Protein AF-A0AA37FA50-F1 (afdb_monomer_lite)

Sequence (477 aa):
MRTHTLTDLLISYASLAAFLAFGTLERIVIIYPDVTLQFYISLAVAITLLSWPAWKRYSRISSYFAGLSMSMFILLASASVLYPQLMVFPVVGFAINVREYLKDVHGVYERARPFAFMAIYSFMYLIGGVVRLTYSPADIGVSLASIYDDVSPKGVTAFYQWGVVLFTRRYTLTSSLQTFILFTFLSAVLTDNYLSIISYLRGSRLYGIGGTFSSFASALSCQCESIVASFPSLVVLLISVFVFPLIIESAAFVSATNYLITSRYSMGIDVFSGRLRFTGMRRYTLVSGILLVLCMAAISIGVSLGLQRSVYFFFGSDMSLFALSLLFFVNGMKGFRVRMGRGTTYTLAVAAAILMILWFVPPFTYNAYTSPVYFSLMGISAFLSAFLTSLSYLSLDEQARHVYMEFVAMMFSMVALVVFYVTVVGGRVVWGVFPDVQQVEFSLYLWALTIPVMWLATNFVLSRYSRGPGVARQQVA

pLDDT: mean 76.67, std 13.57, range [30.86, 96.31]

Organism: NCBI:txid399579

Secondary structure (DSSP, 8-state):
--HHHHHHHHHHHHHHHHHHHHHHHTTSEEE-GGGHHHHHHHHHHHHHHHTGGGT-TT-HHHHHHHHHHHHHHHHHHHHTTT-HHHHHHHHHHHHHHHHHHHHH---HHHHHHHHHHHHHHHHHHHHTTSEE----S--SSEEEEEHHHHS-TTT--GGGTT-EEEE-SS-EEEE-HHHHHHHHHHHHHHHHHHHHHHHHHHHSS--SHHHHHHHHHHHHHHHHHHHHHTGGGS--GGGHHHHHHHHHHHHHHHHHHHHHIIIIITTT--SSTTT-----HHHHHHHHHHHHHHHHHHHHHHHHTTGGGSHHHHHHHHHHHHHHHHHHHHHHHTTS-----HHHHHHHHHHHHHHHHGGGSHHHHHHHHH-HHHHHHHHHHHHHHHHHHHHHHHHS-HHHHHHHHHHHHHHHHHHHHHHHHHHHTS---SSTTS-HHHHHHHHHHHHHHHHHHHHHHHHHHHHHHTTSTTGGGTT--

Structure (mmCIF, N/CA/C/O backbone):
data_AF-A0AA37FA50-F1
#
_entry.id   AF-A0AA37FA50-F1
#
loop_
_atom_site.group_PDB
_atom_site.id
_atom_site.type_symbol
_atom_site.label_atom_id
_atom_site.label_alt_id
_atom_site.label_comp_id
_atom_site.label_asym_id
_atom_site.label_entity_id
_atom_site.label_seq_id
_atom_site.pdbx_PDB_ins_code
_atom_site.Cartn_x
_atom_site.Cartn_y
_atom_site.Cartn_z
_atom_site.occupancy
_atom_site.B_iso_or_equiv
_atom_site.auth_seq_id
_atom_site.auth_comp_id
_atom_site.auth_asym_id
_atom_site.auth_atom_id
_atom_site.pdbx_PDB_model_num
ATOM 1 N N . MET A 1 1 ? 25.671 -12.699 31.949 1.00 45.16 1 MET A N 1
ATOM 2 C CA . MET A 1 1 ? 25.244 -13.199 30.622 1.00 45.16 1 MET A CA 1
ATOM 3 C C . MET A 1 1 ? 25.250 -14.716 30.681 1.00 45.16 1 MET A C 1
ATOM 5 O O . MET A 1 1 ? 26.259 -15.264 31.102 1.00 45.16 1 MET A O 1
ATOM 9 N N . ARG A 1 2 ? 24.136 -15.399 30.385 1.00 45.28 2 ARG A N 1
ATOM 10 C CA . ARG A 1 2 ? 24.128 -16.873 30.360 1.00 45.28 2 ARG A CA 1
ATOM 11 C C . ARG A 1 2 ? 24.927 -17.315 29.134 1.00 45.28 2 ARG A C 1
ATOM 13 O O . ARG A 1 2 ? 24.602 -16.913 28.029 1.00 45.28 2 ARG A O 1
ATOM 20 N N . THR A 1 3 ? 25.949 -18.132 29.342 1.00 49.88 3 THR A N 1
ATOM 21 C CA . THR A 1 3 ? 26.872 -18.673 28.327 1.00 49.88 3 THR A CA 1
ATOM 22 C C . THR A 1 3 ? 26.185 -19.224 27.068 1.00 49.88 3 THR A C 1
ATOM 24 O O . THR A 1 3 ? 26.737 -19.098 25.981 1.00 49.88 3 THR A O 1
ATOM 27 N N . HIS A 1 4 ? 24.956 -19.735 27.188 1.00 51.03 4 HIS A N 1
ATOM 28 C CA . HIS A 1 4 ? 24.159 -20.258 26.072 1.00 51.03 4 HIS A CA 1
ATOM 29 C C . HIS A 1 4 ? 23.747 -19.223 25.009 1.00 51.03 4 HIS A C 1
ATOM 31 O O . HIS A 1 4 ? 23.609 -19.583 23.848 1.00 51.03 4 HIS A O 1
ATOM 37 N N . THR A 1 5 ? 23.567 -17.947 25.367 1.00 64.38 5 THR A N 1
ATOM 38 C CA . THR A 1 5 ? 23.110 -16.934 24.393 1.00 64.38 5 THR A CA 1
ATOM 39 C C . THR A 1 5 ? 24.242 -16.492 23.462 1.00 64.38 5 THR A C 1
ATOM 41 O O . THR A 1 5 ? 24.023 -16.111 22.317 1.00 64.38 5 THR A O 1
ATOM 44 N N . LEU A 1 6 ? 25.485 -16.558 23.950 1.00 64.94 6 LEU A N 1
ATOM 45 C CA . LEU A 1 6 ? 26.679 -16.214 23.181 1.00 64.94 6 LEU A CA 1
ATOM 46 C C . LEU A 1 6 ? 27.068 -17.344 22.219 1.00 64.94 6 LEU A C 1
ATOM 48 O O . LEU A 1 6 ? 27.457 -17.071 21.088 1.00 64.94 6 LEU A O 1
ATOM 52 N N . THR A 1 7 ? 26.921 -18.606 22.639 1.00 68.19 7 THR A N 1
ATOM 53 C CA . THR A 1 7 ? 27.181 -19.768 21.776 1.00 68.19 7 THR A CA 1
ATOM 54 C C . THR A 1 7 ? 26.223 -19.819 20.594 1.00 68.19 7 THR A C 1
ATOM 56 O O . THR A 1 7 ? 26.666 -20.018 19.469 1.00 68.19 7 THR A O 1
ATOM 59 N N . ASP A 1 8 ? 24.935 -19.569 20.817 1.00 70.31 8 ASP A N 1
ATOM 60 C CA . ASP A 1 8 ? 23.923 -19.638 19.760 1.00 70.31 8 ASP A CA 1
ATOM 61 C C . ASP A 1 8 ? 24.110 -18.499 18.733 1.00 70.31 8 ASP A C 1
ATOM 63 O O . ASP A 1 8 ? 24.028 -18.727 17.523 1.00 70.31 8 ASP A O 1
ATOM 67 N N . LEU A 1 9 ? 24.505 -17.299 19.181 1.00 69.38 9 LEU A N 1
ATOM 68 C CA . LEU A 1 9 ? 24.905 -16.203 18.285 1.00 69.38 9 LEU A CA 1
ATOM 69 C C . LEU A 1 9 ? 26.164 -16.532 17.476 1.00 69.38 9 LEU A C 1
ATOM 71 O O . LEU A 1 9 ? 26.203 -16.284 16.272 1.00 69.38 9 LEU A O 1
ATOM 75 N N . LEU A 1 10 ? 27.184 -17.108 18.117 1.00 73.31 10 LEU A N 1
ATOM 76 C CA . LEU A 1 10 ? 28.406 -17.531 17.432 1.00 73.31 10 LEU A CA 1
ATOM 77 C C . LEU A 1 10 ? 28.116 -18.590 16.369 1.00 73.31 10 LEU A C 1
ATOM 79 O O . LEU A 1 10 ? 28.696 -18.521 15.291 1.00 73.31 10 LEU A O 1
ATOM 83 N N . ILE A 1 11 ? 27.189 -19.518 16.622 1.00 77.62 11 ILE A N 1
ATOM 84 C CA . ILE A 1 11 ? 26.775 -20.510 15.623 1.00 77.62 11 ILE A CA 1
ATOM 85 C C . ILE A 1 11 ? 26.015 -19.836 14.472 1.00 77.62 11 ILE A C 1
ATOM 87 O O . ILE A 1 11 ? 26.256 -20.163 13.313 1.00 77.62 11 ILE A O 1
ATOM 91 N N . SER A 1 12 ? 25.155 -18.851 14.751 1.00 76.38 12 SER A N 1
ATOM 92 C CA . SER A 1 12 ? 24.501 -18.056 13.702 1.00 76.38 12 SER A CA 1
ATOM 93 C C . SER A 1 12 ? 25.526 -17.328 12.819 1.00 76.38 12 SER A C 1
ATOM 95 O O . SER A 1 12 ? 25.420 -17.370 11.593 1.00 76.38 12 SER A O 1
ATOM 97 N N . TYR A 1 13 ? 26.562 -16.717 13.402 1.00 77.44 13 TYR A N 1
ATOM 98 C CA . TYR A 1 13 ? 27.647 -16.098 12.631 1.00 77.44 13 TYR A CA 1
ATOM 99 C C . TYR A 1 13 ? 28.492 -17.106 11.870 1.00 77.44 13 TYR A C 1
ATOM 101 O O . TYR A 1 13 ? 28.803 -16.882 10.702 1.00 77.44 13 TYR A O 1
ATOM 109 N N . ALA A 1 14 ? 28.827 -18.225 12.509 1.00 81.69 14 ALA A N 1
ATOM 110 C CA . ALA A 1 14 ? 29.549 -19.311 11.872 1.00 81.69 14 ALA A CA 1
ATOM 111 C C . ALA A 1 14 ? 28.759 -19.862 10.681 1.00 81.69 14 ALA A C 1
ATOM 113 O O . ALA A 1 14 ? 29.360 -20.165 9.661 1.00 81.69 14 ALA A O 1
ATOM 114 N N . SER A 1 15 ? 27.426 -19.918 10.761 1.00 84.75 15 SER A N 1
ATOM 115 C CA . SER A 1 15 ? 26.579 -20.343 9.645 1.00 84.75 15 SER A CA 1
ATOM 116 C C . SER A 1 15 ? 26.647 -19.375 8.459 1.00 84.75 15 SER A C 1
ATOM 118 O O . SER A 1 15 ? 26.818 -19.814 7.326 1.00 84.75 15 SER A O 1
ATOM 120 N N . LEU A 1 16 ? 26.610 -18.059 8.703 1.00 83.06 16 LEU A N 1
ATOM 121 C CA . LEU A 1 16 ? 26.752 -17.045 7.654 1.00 83.06 16 LEU A CA 1
ATOM 122 C C . LEU A 1 16 ? 28.159 -17.071 7.035 1.00 83.06 16 LEU A C 1
ATOM 124 O O . LEU A 1 16 ? 28.305 -17.035 5.815 1.00 83.06 16 LEU A O 1
ATOM 128 N N . ALA A 1 17 ? 29.193 -17.172 7.873 1.00 82.94 17 ALA A N 1
ATOM 129 C CA . ALA A 1 17 ? 30.578 -17.265 7.428 1.00 82.94 17 ALA A CA 1
ATOM 130 C C . ALA A 1 17 ? 30.831 -18.551 6.629 1.00 82.94 17 ALA A C 1
ATOM 132 O O . ALA A 1 17 ? 31.460 -18.496 5.577 1.00 82.94 17 ALA A O 1
ATOM 133 N N . ALA A 1 18 ? 30.298 -19.689 7.080 1.00 84.69 18 ALA A N 1
ATOM 134 C CA . ALA A 1 18 ? 30.392 -20.965 6.380 1.00 84.69 18 ALA A CA 1
ATOM 135 C C . ALA A 1 18 ? 29.634 -20.940 5.051 1.00 84.69 18 ALA A C 1
ATOM 137 O O . ALA A 1 18 ? 30.161 -21.426 4.057 1.00 84.69 18 ALA A O 1
ATOM 138 N N . PHE A 1 19 ? 28.453 -20.314 4.997 1.00 86.12 19 PHE A N 1
ATOM 139 C CA . PHE A 1 19 ? 27.723 -20.108 3.746 1.00 86.12 19 PHE A CA 1
ATOM 140 C C . PHE A 1 19 ? 28.566 -19.341 2.719 1.00 86.12 19 PHE A C 1
ATOM 142 O O . PHE A 1 19 ? 28.678 -19.768 1.572 1.00 86.12 19 PHE A O 1
ATOM 149 N N . LEU A 1 20 ? 29.191 -18.231 3.129 1.00 83.69 20 LEU A N 1
ATOM 150 C CA . LEU A 1 20 ? 30.020 -17.415 2.239 1.00 83.69 20 LEU A CA 1
ATOM 151 C C . LEU A 1 20 ? 31.327 -18.113 1.858 1.00 83.69 20 LEU A C 1
ATOM 153 O O . LEU A 1 20 ? 31.681 -18.130 0.683 1.00 83.69 20 LEU A O 1
ATOM 157 N N . ALA A 1 21 ? 32.031 -18.715 2.816 1.00 84.19 21 ALA A N 1
ATOM 158 C CA . ALA A 1 21 ? 33.282 -19.423 2.563 1.00 84.19 21 ALA A CA 1
ATOM 159 C C . ALA A 1 21 ? 33.063 -20.644 1.660 1.00 84.19 21 ALA A C 1
ATOM 161 O O . ALA A 1 21 ? 33.723 -20.778 0.636 1.00 84.19 21 ALA A O 1
ATOM 162 N N . PHE A 1 22 ? 32.095 -21.503 1.984 1.00 86.56 22 PHE A N 1
ATOM 163 C CA . PHE A 1 22 ? 31.784 -22.679 1.172 1.00 86.56 22 PHE A CA 1
ATOM 164 C C . PHE A 1 22 ? 31.219 -22.275 -0.194 1.00 86.56 22 PHE A C 1
ATOM 166 O O . PHE A 1 22 ? 31.613 -22.824 -1.217 1.00 86.56 22 PHE A O 1
ATOM 173 N N . GLY A 1 23 ? 30.350 -21.261 -0.235 1.00 83.88 23 GLY A N 1
ATOM 174 C CA . GLY A 1 23 ? 29.756 -20.770 -1.477 1.00 83.88 23 GLY A CA 1
ATOM 175 C C . GLY A 1 23 ? 30.782 -20.189 -2.441 1.00 83.88 23 GLY A C 1
ATOM 176 O O . GLY A 1 23 ? 30.705 -20.454 -3.639 1.00 83.88 23 GLY A O 1
ATOM 177 N N . THR A 1 24 ? 31.757 -19.436 -1.931 1.00 84.38 24 THR A N 1
ATOM 178 C CA . THR A 1 24 ? 32.838 -18.869 -2.751 1.00 84.38 24 THR A CA 1
ATOM 179 C C . THR A 1 24 ? 33.852 -19.929 -3.187 1.00 84.38 24 THR A C 1
ATOM 181 O O . THR A 1 24 ? 34.260 -19.918 -4.348 1.00 84.38 24 THR A O 1
ATOM 184 N N . LEU A 1 25 ? 34.209 -20.884 -2.316 1.00 85.75 25 LEU A N 1
ATOM 185 C CA . LEU A 1 25 ? 35.113 -21.996 -2.652 1.00 85.75 25 LEU A CA 1
ATOM 186 C C . LEU A 1 25 ? 34.545 -22.889 -3.762 1.00 85.75 25 LEU A C 1
ATOM 188 O O . LEU A 1 25 ? 35.246 -23.193 -4.725 1.00 85.75 25 LEU A O 1
ATOM 192 N N . GLU A 1 26 ? 33.260 -23.233 -3.675 1.00 84.19 26 GLU A N 1
ATOM 193 C CA . GLU A 1 26 ? 32.548 -24.033 -4.682 1.00 84.19 26 GLU A CA 1
ATOM 194 C C . GLU A 1 26 ? 32.180 -23.230 -5.946 1.00 84.19 26 GLU A C 1
ATOM 196 O O . GLU A 1 26 ? 31.533 -23.752 -6.853 1.00 84.19 26 GLU A O 1
ATOM 201 N N . ARG A 1 27 ? 32.561 -21.943 -6.022 1.00 81.00 27 ARG A N 1
ATOM 202 C CA . ARG A 1 27 ? 32.204 -21.006 -7.108 1.00 81.00 27 ARG A CA 1
ATOM 203 C C . ARG A 1 27 ? 30.696 -20.894 -7.361 1.00 81.00 27 ARG A C 1
ATOM 205 O O . ARG A 1 27 ? 30.265 -20.541 -8.456 1.00 81.00 27 ARG A O 1
ATOM 212 N N . ILE A 1 28 ? 29.892 -21.175 -6.338 1.00 82.19 28 ILE A N 1
ATOM 213 C CA . ILE A 1 28 ? 28.439 -21.013 -6.378 1.00 82.19 28 ILE A CA 1
ATOM 214 C C . ILE A 1 28 ? 28.069 -19.571 -6.031 1.00 82.19 28 ILE A C 1
ATOM 216 O O . ILE A 1 28 ? 27.126 -19.043 -6.604 1.00 82.19 28 ILE A O 1
ATOM 220 N N . VAL A 1 29 ? 28.801 -18.925 -5.119 1.00 82.69 29 VAL A N 1
ATOM 221 C CA . VAL A 1 29 ? 28.645 -17.504 -4.786 1.00 82.69 29 VAL A CA 1
ATOM 222 C C . VAL A 1 29 ? 29.771 -16.724 -5.452 1.00 82.69 29 VAL A C 1
ATOM 224 O O . VAL A 1 29 ? 30.935 -16.882 -5.088 1.00 82.69 29 VAL A O 1
ATOM 227 N N . ILE A 1 30 ? 29.426 -15.884 -6.425 1.00 82.75 30 ILE A N 1
ATOM 228 C CA . ILE A 1 30 ? 30.383 -15.060 -7.171 1.00 82.75 30 ILE A CA 1
ATOM 229 C C . ILE A 1 30 ? 30.181 -13.601 -6.777 1.00 82.75 30 ILE A C 1
ATOM 231 O O . ILE A 1 30 ? 29.091 -13.054 -6.932 1.00 82.75 30 ILE A O 1
ATOM 235 N N . ILE A 1 31 ? 31.238 -12.969 -6.273 1.00 82.31 31 ILE A N 1
ATOM 236 C CA . ILE A 1 31 ? 31.250 -11.547 -5.918 1.00 82.31 31 ILE A CA 1
ATOM 237 C C . ILE A 1 31 ? 32.129 -10.837 -6.940 1.00 82.31 31 ILE A C 1
ATOM 239 O O . ILE A 1 31 ? 33.321 -11.139 -7.031 1.00 82.31 31 ILE A O 1
ATOM 243 N N . TYR A 1 32 ? 31.547 -9.927 -7.721 1.00 82.56 32 TYR A N 1
ATOM 244 C CA . TYR A 1 32 ? 32.320 -9.167 -8.697 1.00 82.56 32 TYR A CA 1
ATOM 245 C C . TYR A 1 32 ? 33.207 -8.103 -8.007 1.00 82.56 32 TYR A C 1
ATOM 247 O O . TYR A 1 32 ? 32.838 -7.564 -6.955 1.00 82.56 32 TYR A O 1
ATOM 255 N N . PRO A 1 33 ? 34.406 -7.804 -8.555 1.00 78.88 33 PRO A N 1
ATOM 256 C CA . PRO A 1 33 ? 35.397 -6.941 -7.901 1.00 78.88 33 PRO A CA 1
ATOM 257 C C . PRO A 1 33 ? 34.877 -5.540 -7.553 1.00 78.88 33 PRO A C 1
ATOM 259 O O . PRO A 1 33 ? 35.181 -5.007 -6.487 1.00 78.88 33 PRO A O 1
ATOM 262 N N . ASP A 1 34 ? 34.057 -4.976 -8.428 1.00 79.50 34 ASP A N 1
ATOM 263 C CA . ASP A 1 34 ? 33.468 -3.638 -8.377 1.00 79.50 34 ASP A CA 1
ATOM 264 C C . ASP A 1 34 ? 32.479 -3.433 -7.214 1.00 79.50 34 ASP A C 1
ATOM 266 O O . ASP A 1 34 ? 32.378 -2.327 -6.682 1.00 79.50 34 ASP A O 1
ATOM 270 N N . VAL A 1 35 ? 31.820 -4.498 -6.748 1.00 78.44 35 VAL A N 1
ATOM 271 C CA . VAL A 1 35 ? 30.897 -4.457 -5.597 1.00 78.44 35 VAL A CA 1
ATOM 272 C C . VAL A 1 35 ? 31.460 -5.053 -4.315 1.00 78.44 35 VAL A C 1
ATOM 274 O O . VAL A 1 35 ? 30.811 -4.987 -3.271 1.00 78.44 35 VAL A O 1
ATOM 277 N N . THR A 1 36 ? 32.683 -5.582 -4.341 1.00 75.75 36 THR A N 1
ATOM 278 C CA . THR A 1 36 ? 33.307 -6.271 -3.198 1.00 75.75 36 THR A CA 1
ATOM 279 C C . THR A 1 36 ? 33.280 -5.426 -1.918 1.00 75.75 36 THR A C 1
ATOM 281 O O . THR A 1 36 ? 32.877 -5.902 -0.857 1.00 75.75 36 THR A O 1
ATOM 284 N N . LEU A 1 37 ? 33.644 -4.141 -2.011 1.00 71.94 37 LEU A N 1
ATOM 285 C CA . LEU A 1 37 ? 33.639 -3.222 -0.868 1.00 71.94 37 LEU A CA 1
ATOM 286 C C . LEU A 1 37 ? 32.218 -2.960 -0.341 1.00 71.94 37 LEU A C 1
ATOM 288 O O . LEU A 1 37 ? 31.985 -3.011 0.865 1.00 71.94 37 LEU A O 1
ATOM 292 N N . GLN A 1 38 ? 31.262 -2.706 -1.236 1.00 72.81 38 GLN A N 1
ATOM 293 C CA . GLN A 1 38 ? 29.862 -2.435 -0.887 1.00 72.81 38 GLN A CA 1
ATOM 294 C C . GLN A 1 38 ? 29.199 -3.664 -0.260 1.00 72.81 38 GLN A C 1
ATOM 296 O O . GLN A 1 38 ? 28.454 -3.540 0.714 1.00 72.81 38 GLN A O 1
ATOM 301 N N . PHE A 1 39 ? 29.525 -4.852 -0.768 1.00 72.31 39 PHE A N 1
ATOM 302 C CA . PHE A 1 39 ? 29.094 -6.127 -0.219 1.00 72.31 39 PHE A CA 1
ATOM 303 C C . PHE A 1 39 ? 29.633 -6.336 1.198 1.00 72.31 39 PHE A C 1
ATOM 305 O O . PHE A 1 39 ? 28.844 -6.590 2.105 1.00 72.31 39 PHE A O 1
ATOM 312 N N . TYR A 1 40 ? 30.938 -6.160 1.432 1.00 70.62 40 TYR A N 1
ATOM 313 C CA . TYR A 1 40 ? 31.511 -6.332 2.771 1.00 70.62 40 TYR A CA 1
ATOM 314 C C . TYR A 1 40 ? 31.033 -5.280 3.774 1.00 70.62 40 TYR A C 1
ATOM 316 O O . TYR A 1 40 ? 30.810 -5.621 4.933 1.00 70.62 40 TYR A O 1
ATOM 324 N N . ILE A 1 41 ? 30.807 -4.032 3.352 1.00 67.62 41 ILE A N 1
ATOM 325 C CA . ILE A 1 41 ? 30.182 -3.007 4.203 1.00 67.62 41 ILE A CA 1
ATOM 326 C C . ILE A 1 41 ? 28.747 -3.413 4.553 1.00 67.62 41 ILE A C 1
ATOM 328 O O . ILE A 1 41 ? 28.371 -3.385 5.723 1.00 67.62 41 ILE A O 1
ATOM 332 N N . SER A 1 42 ? 27.955 -3.846 3.569 1.00 67.38 42 SER A N 1
ATOM 333 C CA . SER A 1 42 ? 26.575 -4.301 3.790 1.00 67.38 42 SER A CA 1
ATOM 334 C C . SER A 1 42 ? 26.522 -5.533 4.695 1.00 67.38 42 SER A C 1
ATOM 336 O O . SER A 1 42 ? 25.665 -5.622 5.571 1.00 67.38 42 SER A O 1
ATOM 338 N N . LEU A 1 43 ? 27.479 -6.450 4.537 1.00 69.31 43 LEU A N 1
ATOM 339 C CA . LEU A 1 43 ? 27.649 -7.632 5.371 1.00 69.31 43 LEU A CA 1
ATOM 340 C C . LEU A 1 43 ? 28.068 -7.257 6.796 1.00 69.31 43 LEU A C 1
ATOM 342 O O . LEU A 1 43 ? 27.502 -7.786 7.744 1.00 69.31 43 LEU A O 1
ATOM 346 N N . ALA A 1 44 ? 29.005 -6.323 6.972 1.00 63.59 44 ALA A N 1
ATOM 347 C CA . ALA A 1 44 ? 29.420 -5.830 8.284 1.00 63.59 44 ALA A CA 1
ATOM 348 C C . ALA A 1 44 ? 28.263 -5.127 9.008 1.00 63.59 44 ALA A C 1
ATOM 350 O O . ALA A 1 44 ? 28.054 -5.353 10.201 1.00 63.59 44 ALA A O 1
ATOM 351 N N . VAL A 1 45 ? 27.459 -4.341 8.286 1.00 65.69 45 VAL A N 1
ATOM 352 C CA . VAL A 1 45 ? 26.224 -3.748 8.812 1.00 65.69 45 VAL A CA 1
ATOM 353 C C . VAL A 1 45 ? 25.243 -4.852 9.197 1.00 65.69 45 VAL A C 1
ATOM 355 O O . VAL A 1 45 ? 24.814 -4.886 10.344 1.00 65.69 45 VAL A O 1
ATOM 358 N N . ALA A 1 46 ? 24.954 -5.811 8.314 1.00 64.06 46 ALA A N 1
ATOM 359 C CA . ALA A 1 46 ? 24.074 -6.941 8.613 1.00 64.06 46 ALA A CA 1
ATOM 360 C C . ALA A 1 46 ? 24.544 -7.734 9.847 1.00 64.06 46 ALA A C 1
ATOM 362 O O . ALA A 1 46 ? 23.739 -8.018 10.725 1.00 64.06 46 ALA A O 1
ATOM 363 N N . ILE A 1 47 ? 25.846 -8.008 9.973 1.00 64.81 47 ILE A N 1
ATOM 364 C CA . ILE A 1 47 ? 26.486 -8.665 11.126 1.00 64.81 47 ILE A CA 1
ATOM 365 C C . ILE A 1 47 ? 26.332 -7.839 12.409 1.00 64.81 47 ILE A C 1
ATOM 367 O O . ILE A 1 47 ? 26.018 -8.396 13.462 1.00 64.81 47 ILE A O 1
ATOM 371 N N . THR A 1 48 ? 26.495 -6.519 12.326 1.00 61.38 48 THR A N 1
ATOM 372 C CA . THR A 1 48 ? 26.315 -5.605 13.465 1.00 61.38 48 THR A CA 1
ATOM 373 C C . THR A 1 48 ? 24.851 -5.563 13.919 1.00 61.38 48 THR A C 1
ATOM 375 O O . THR A 1 48 ? 24.554 -5.549 15.117 1.00 61.38 48 THR A O 1
ATOM 378 N N . LEU A 1 49 ? 23.912 -5.623 12.974 1.00 58.56 49 LEU A N 1
ATOM 379 C CA . LEU A 1 49 ? 22.481 -5.709 13.266 1.00 58.56 49 LEU A CA 1
ATOM 380 C C . LEU A 1 49 ? 22.094 -7.095 13.821 1.00 58.56 49 LEU A C 1
ATOM 382 O O . LEU A 1 49 ? 21.284 -7.175 14.745 1.00 58.56 49 LEU A O 1
ATOM 386 N N . LEU A 1 50 ? 22.736 -8.166 13.339 1.00 56.56 50 LEU A N 1
ATOM 387 C CA . LEU A 1 50 ? 22.643 -9.535 13.863 1.00 56.56 50 LEU A CA 1
ATOM 388 C C . LEU A 1 50 ? 23.142 -9.647 15.318 1.00 56.56 50 LEU A C 1
ATOM 390 O O . LEU A 1 50 ? 22.642 -10.493 16.055 1.00 56.56 50 LEU A O 1
ATOM 394 N N . SER A 1 51 ? 24.072 -8.785 15.763 1.00 57.00 51 SER A N 1
ATOM 395 C CA . SER A 1 51 ? 24.602 -8.798 17.147 1.00 57.00 51 SER A CA 1
ATOM 396 C C . SER A 1 51 ? 23.704 -8.095 18.153 1.00 57.00 51 SER A C 1
ATOM 398 O O . SER A 1 51 ? 23.871 -8.265 19.361 1.00 57.00 51 SER A O 1
ATOM 400 N N . TRP A 1 52 ? 22.749 -7.289 17.692 1.00 56.84 52 TRP A N 1
ATOM 401 C CA . TRP A 1 52 ? 21.967 -6.437 18.582 1.00 56.84 52 TRP A CA 1
ATOM 402 C C . TRP A 1 52 ? 21.093 -7.184 19.610 1.00 56.84 52 TRP A C 1
ATOM 404 O O . TRP A 1 52 ? 20.989 -6.705 20.746 1.00 56.84 52 TRP A O 1
ATOM 414 N N . PRO A 1 53 ? 20.506 -8.365 19.307 1.00 52.69 53 PRO A N 1
ATOM 415 C CA . PRO A 1 53 ? 19.807 -9.178 20.305 1.00 52.69 53 PRO A CA 1
ATOM 416 C C . PRO A 1 53 ? 20.679 -9.545 21.518 1.00 52.69 53 PRO A C 1
ATOM 418 O O . PRO A 1 53 ? 20.146 -9.712 22.613 1.00 52.69 53 PRO A O 1
ATOM 421 N N . ALA A 1 54 ? 22.010 -9.590 21.364 1.00 54.47 54 ALA A N 1
ATOM 422 C CA . ALA A 1 54 ? 22.944 -9.893 22.448 1.00 54.47 54 ALA A CA 1
ATOM 423 C C . ALA A 1 54 ? 23.150 -8.726 23.436 1.00 54.47 54 ALA A C 1
ATOM 425 O O . ALA A 1 54 ? 23.582 -8.955 24.568 1.00 54.47 54 ALA A O 1
ATOM 426 N N . TRP A 1 55 ? 22.856 -7.478 23.037 1.00 53.53 55 TRP A N 1
ATOM 427 C CA . TRP A 1 55 ? 23.267 -6.291 23.799 1.00 53.53 55 TRP A CA 1
ATOM 428 C C . TRP A 1 55 ? 22.199 -5.656 24.690 1.00 53.53 55 TRP A C 1
ATOM 430 O O . TRP A 1 55 ? 22.564 -4.987 25.657 1.00 53.53 55 TRP A O 1
ATOM 440 N N . LYS A 1 56 ? 20.898 -5.893 24.469 1.00 52.34 56 LYS A N 1
ATOM 441 C CA . LYS A 1 56 ? 19.856 -5.454 25.418 1.00 52.34 56 LYS A CA 1
ATOM 442 C C . LYS A 1 56 ? 18.700 -6.443 25.539 1.00 52.34 56 LYS A C 1
ATOM 444 O O . LYS A 1 56 ? 17.960 -6.688 24.589 1.00 52.34 56 LYS A O 1
ATOM 449 N N . ARG A 1 57 ? 18.496 -6.914 26.774 1.00 57.16 57 ARG A N 1
ATOM 450 C CA . ARG A 1 57 ? 17.305 -7.644 27.224 1.00 57.16 57 ARG A CA 1
ATOM 451 C C . ARG A 1 57 ? 16.063 -6.759 27.025 1.00 57.16 57 ARG A C 1
ATOM 453 O O . ARG A 1 57 ? 16.020 -5.652 27.550 1.00 57.16 57 ARG A O 1
ATOM 460 N N . TYR A 1 58 ? 15.084 -7.266 26.276 1.00 59.34 58 TYR A N 1
ATOM 461 C CA . TYR A 1 58 ? 13.723 -6.727 26.110 1.00 59.34 58 TYR A CA 1
ATOM 462 C C . TYR A 1 58 ? 13.610 -5.256 25.682 1.00 59.34 58 TYR A C 1
ATOM 464 O O . TYR A 1 58 ? 13.100 -4.411 26.413 1.00 59.34 58 TYR A O 1
ATOM 472 N N . SER A 1 59 ? 13.999 -4.952 24.443 1.00 64.00 59 SER A N 1
ATOM 473 C CA . SER A 1 59 ? 13.547 -3.719 23.787 1.00 64.00 59 SER A CA 1
ATOM 474 C C . SER A 1 59 ? 12.713 -4.066 22.557 1.00 64.00 59 SER A C 1
ATOM 476 O O . SER A 1 59 ? 12.995 -5.046 21.876 1.00 64.00 59 SER A O 1
ATOM 478 N N . ARG A 1 60 ? 11.691 -3.264 22.229 1.00 73.62 60 ARG A N 1
ATOM 479 C CA . ARG A 1 60 ? 10.914 -3.444 20.981 1.00 73.62 60 ARG A CA 1
ATOM 480 C C . ARG A 1 60 ? 11.830 -3.540 19.753 1.00 73.62 60 ARG A C 1
ATOM 482 O O . ARG A 1 60 ? 11.587 -4.340 18.859 1.00 73.62 60 ARG A O 1
ATOM 489 N N . ILE A 1 61 ? 12.935 -2.798 19.796 1.00 76.88 61 ILE A N 1
ATOM 490 C CA . ILE A 1 61 ? 13.994 -2.753 18.789 1.00 76.88 61 ILE A CA 1
ATOM 491 C C . ILE A 1 61 ? 14.662 -4.122 18.567 1.00 76.88 61 ILE A C 1
ATOM 493 O O . ILE A 1 61 ? 14.907 -4.492 17.422 1.00 76.88 61 ILE A O 1
ATOM 497 N N . SER A 1 62 ? 14.907 -4.918 19.617 1.00 76.06 62 SER A N 1
ATOM 498 C CA . SER A 1 62 ? 15.549 -6.234 19.448 1.00 76.06 62 SER A CA 1
ATOM 499 C C . SER A 1 62 ? 14.680 -7.219 18.663 1.00 76.06 62 SER A C 1
ATOM 501 O O . SER A 1 62 ? 15.211 -8.080 17.968 1.00 76.06 62 SER A O 1
ATOM 503 N N . SER A 1 63 ? 13.352 -7.063 18.706 1.00 80.19 63 SER A N 1
ATOM 504 C CA . SER A 1 63 ? 12.428 -7.882 17.910 1.00 80.19 63 SER A CA 1
ATOM 505 C C . SER A 1 63 ? 12.515 -7.570 16.414 1.00 80.19 63 SER A C 1
ATOM 507 O O . SER A 1 63 ? 12.389 -8.478 15.599 1.00 80.19 63 SER A O 1
ATOM 509 N N . TYR A 1 64 ? 12.778 -6.312 16.044 1.00 84.31 64 TYR A N 1
ATOM 510 C CA . TYR A 1 64 ? 12.980 -5.927 14.643 1.00 84.31 64 TYR A CA 1
ATOM 511 C C . TYR A 1 64 ? 14.303 -6.438 14.097 1.00 84.31 64 TYR A C 1
ATOM 513 O O . TYR A 1 64 ? 14.338 -6.967 12.992 1.00 84.31 64 TYR A O 1
ATOM 521 N N . PHE A 1 65 ? 15.372 -6.377 14.892 1.00 80.81 65 PHE A N 1
ATOM 522 C CA . PHE A 1 65 ? 16.648 -6.972 14.499 1.00 80.81 65 PHE A CA 1
ATOM 523 C C . PHE A 1 65 ? 16.579 -8.494 14.372 1.00 80.81 65 PHE A C 1
ATOM 525 O O . PHE A 1 65 ? 17.129 -9.044 13.422 1.00 80.81 65 PHE A O 1
ATOM 532 N N . ALA A 1 66 ? 15.841 -9.169 15.258 1.00 79.94 66 ALA A N 1
ATOM 533 C CA . ALA A 1 66 ? 15.561 -10.594 15.116 1.00 79.94 66 ALA A CA 1
ATOM 534 C C . ALA A 1 66 ? 14.789 -10.892 13.815 1.00 79.94 66 ALA A C 1
ATOM 536 O O . ALA A 1 66 ? 15.186 -11.772 13.058 1.00 79.94 66 ALA A O 1
ATOM 537 N N . GLY A 1 67 ? 13.742 -10.120 13.502 1.00 85.69 67 GLY A N 1
ATOM 538 C CA . GLY A 1 67 ? 13.004 -10.260 12.241 1.00 85.69 67 GLY A CA 1
ATOM 539 C C . GLY A 1 67 ? 13.859 -9.978 10.997 1.00 85.69 67 GLY A C 1
ATOM 540 O O . GLY A 1 67 ? 13.747 -10.680 9.994 1.00 85.69 67 GLY A O 1
ATOM 541 N N . LEU A 1 68 ? 14.762 -8.998 11.057 1.00 84.31 68 LEU A N 1
ATOM 542 C CA . LEU A 1 68 ? 15.682 -8.674 9.965 1.00 84.31 68 LEU A CA 1
ATOM 543 C C . LEU A 1 68 ? 16.705 -9.795 9.735 1.00 84.31 68 LEU A C 1
ATOM 545 O O . LEU A 1 68 ? 16.901 -10.223 8.599 1.00 84.31 68 LEU A O 1
ATOM 549 N N . SER A 1 69 ? 17.294 -10.314 10.815 1.00 81.69 69 SER A N 1
ATOM 550 C CA . SER A 1 69 ? 18.163 -11.499 10.809 1.00 81.69 69 SER A CA 1
ATOM 551 C C . SER A 1 69 ? 17.484 -12.686 10.128 1.00 81.69 69 SER A C 1
ATOM 553 O O . SER A 1 69 ? 17.988 -13.250 9.156 1.00 81.69 69 SER A O 1
ATOM 555 N N . MET A 1 70 ? 16.284 -13.022 10.602 1.00 86.06 70 MET A N 1
ATOM 556 C CA . MET A 1 70 ? 15.481 -14.111 10.064 1.00 86.06 70 MET A CA 1
ATOM 557 C C . MET A 1 70 ? 15.149 -13.897 8.579 1.00 86.06 70 MET A C 1
ATOM 559 O O . MET A 1 70 ? 15.238 -14.842 7.799 1.00 86.06 70 MET A O 1
ATOM 563 N N . SER A 1 71 ? 14.831 -12.663 8.165 1.00 87.19 71 SER A N 1
ATOM 564 C CA . SER A 1 71 ? 14.577 -12.315 6.756 1.00 87.19 71 SER A CA 1
ATOM 565 C C . SER A 1 71 ? 15.809 -12.543 5.877 1.00 87.19 71 SER A C 1
ATOM 567 O O . SER A 1 71 ? 15.688 -13.103 4.789 1.00 87.19 71 SER A O 1
ATOM 569 N N . MET A 1 72 ? 17.001 -12.167 6.354 1.00 83.94 72 MET A N 1
ATOM 570 C CA . MET A 1 72 ? 18.257 -12.413 5.638 1.00 83.94 72 MET A CA 1
ATOM 571 C C . MET A 1 72 ? 18.532 -13.906 5.465 1.00 83.94 72 MET A C 1
ATOM 573 O O . MET A 1 72 ? 18.866 -14.340 4.365 1.00 83.94 72 MET A O 1
ATOM 577 N N . PHE A 1 73 ? 18.342 -14.715 6.510 1.00 86.38 73 PHE A N 1
ATOM 578 C CA . PHE A 1 73 ? 18.518 -16.162 6.387 1.00 86.38 73 PHE A CA 1
ATOM 579 C C . PHE A 1 73 ? 17.506 -16.802 5.432 1.00 86.38 73 PHE A C 1
ATOM 581 O O . PHE A 1 73 ? 17.889 -17.671 4.653 1.00 86.38 73 PHE A O 1
ATOM 588 N N . ILE A 1 74 ? 16.248 -16.346 5.419 1.00 88.75 74 ILE A N 1
ATOM 589 C CA . ILE A 1 74 ? 15.265 -16.794 4.419 1.00 88.75 74 ILE A CA 1
ATOM 590 C C . ILE A 1 74 ? 15.719 -16.428 3.007 1.00 88.75 74 ILE A C 1
ATOM 592 O O . ILE A 1 74 ? 15.660 -17.270 2.114 1.00 88.75 74 ILE A O 1
ATOM 596 N N . LEU A 1 75 ? 16.209 -15.205 2.802 1.00 85.12 75 LEU A N 1
ATOM 597 C CA . LEU A 1 75 ? 16.710 -14.754 1.508 1.00 85.12 75 LEU A CA 1
ATOM 598 C C . LEU A 1 75 ? 17.881 -15.626 1.035 1.00 85.12 75 LEU A C 1
ATOM 600 O O . LEU A 1 75 ? 17.848 -16.123 -0.090 1.00 85.12 75 LEU A O 1
ATOM 604 N N . LEU A 1 76 ? 18.864 -15.898 1.897 1.00 85.12 76 LEU A N 1
ATOM 605 C CA . LEU A 1 76 ? 19.998 -16.774 1.577 1.00 85.12 76 LEU A CA 1
ATOM 606 C C . LEU A 1 76 ? 19.564 -18.225 1.320 1.00 85.12 76 LEU A C 1
ATOM 608 O O . LEU A 1 76 ? 20.052 -18.856 0.381 1.00 85.12 76 LEU A O 1
ATOM 612 N N . ALA A 1 77 ? 18.621 -18.754 2.105 1.00 88.00 77 ALA A N 1
ATOM 613 C CA . ALA A 1 77 ? 18.050 -20.082 1.884 1.00 88.00 77 ALA A CA 1
ATOM 614 C C . ALA A 1 77 ? 17.306 -20.157 0.540 1.00 88.00 77 ALA A C 1
ATOM 616 O O . ALA A 1 77 ? 17.447 -21.130 -0.195 1.00 88.00 77 ALA A O 1
ATOM 617 N N . SER A 1 78 ? 16.563 -19.107 0.178 1.00 86.88 78 SER A N 1
ATOM 618 C CA . SER A 1 78 ? 15.851 -19.036 -1.101 1.00 86.88 78 SER A CA 1
ATOM 619 C C . SER A 1 78 ? 16.801 -18.917 -2.298 1.00 86.88 78 SER A C 1
ATOM 621 O O . SER A 1 78 ? 16.582 -19.582 -3.311 1.00 86.88 78 SER A O 1
ATOM 623 N N . ALA A 1 79 ? 17.903 -18.169 -2.158 1.00 82.81 79 ALA A N 1
ATOM 624 C CA . ALA A 1 79 ? 18.949 -18.054 -3.174 1.00 82.81 79 ALA A CA 1
ATOM 625 C C . ALA A 1 79 ? 19.682 -19.387 -3.401 1.00 82.81 79 ALA A C 1
ATOM 627 O O . ALA A 1 79 ? 20.079 -19.706 -4.520 1.00 82.81 79 ALA A O 1
ATOM 628 N N . SER A 1 80 ? 19.836 -20.185 -2.341 1.00 84.75 80 SER A N 1
ATOM 629 C CA . SER A 1 80 ? 20.563 -21.460 -2.347 1.00 84.75 80 SER A CA 1
ATOM 630 C C . SER A 1 80 ? 19.675 -22.695 -2.505 1.00 84.75 80 SER A C 1
ATOM 632 O O . SER A 1 80 ? 20.175 -23.811 -2.413 1.00 84.75 80 SER A O 1
ATOM 634 N N . VAL A 1 81 ? 18.381 -22.540 -2.809 1.00 85.69 81 VAL A N 1
ATOM 635 C CA . VAL A 1 81 ? 17.423 -23.663 -2.869 1.00 85.69 81 VAL A CA 1
ATOM 636 C C . VAL A 1 81 ? 17.804 -24.754 -3.885 1.00 85.69 81 VAL A C 1
ATOM 638 O O . VAL A 1 81 ? 17.423 -25.910 -3.731 1.00 85.69 81 VAL A O 1
ATOM 641 N N . LEU A 1 82 ? 18.566 -24.400 -4.926 1.00 83.56 82 LEU A N 1
ATOM 642 C CA . LEU A 1 82 ? 19.078 -25.333 -5.941 1.00 83.56 82 LEU A CA 1
ATOM 643 C C . LEU A 1 82 ? 20.403 -26.003 -5.544 1.00 83.56 82 LEU A C 1
ATOM 645 O O . LEU A 1 82 ? 20.873 -26.893 -6.247 1.00 83.56 82 LEU A O 1
ATOM 649 N N . TYR A 1 83 ? 20.989 -25.592 -4.421 1.00 85.94 83 TYR A N 1
ATOM 650 C CA . TYR A 1 83 ? 22.262 -26.067 -3.892 1.00 85.94 83 TYR A CA 1
ATOM 651 C C . TYR A 1 83 ? 22.051 -26.568 -2.455 1.00 85.94 83 TYR A C 1
ATOM 653 O O . TYR A 1 83 ? 22.392 -25.862 -1.503 1.00 85.94 83 TYR A O 1
ATOM 661 N N . PRO A 1 84 ? 21.506 -27.787 -2.260 1.00 84.06 84 PRO A N 1
ATOM 662 C CA . PRO A 1 84 ? 21.168 -28.305 -0.931 1.00 84.06 84 PRO A CA 1
ATOM 663 C C . PRO A 1 84 ? 22.340 -28.258 0.058 1.00 84.06 84 PRO A C 1
ATOM 665 O O . PRO A 1 84 ? 22.149 -27.936 1.226 1.00 84.06 84 PRO A O 1
ATOM 668 N N . GLN A 1 85 ? 23.561 -28.491 -0.435 1.00 85.00 85 GLN A N 1
ATOM 669 C CA . GLN A 1 85 ? 24.809 -28.390 0.329 1.00 85.00 85 GLN A CA 1
ATOM 670 C C . GLN A 1 85 ? 25.061 -27.001 0.936 1.00 85.00 85 GLN A C 1
ATOM 672 O O . GLN A 1 85 ? 25.607 -26.900 2.029 1.00 85.00 85 GLN A O 1
ATOM 677 N N . LEU A 1 86 ? 24.622 -25.930 0.267 1.00 85.00 86 LEU A N 1
ATOM 678 C CA . LEU A 1 86 ? 24.700 -24.563 0.783 1.00 85.00 86 LEU A CA 1
ATOM 679 C C . LEU A 1 86 ? 23.489 -24.183 1.625 1.00 85.00 86 LEU A C 1
ATOM 681 O O . LEU A 1 86 ? 23.630 -23.397 2.555 1.00 85.00 86 LEU A O 1
ATOM 685 N N . MET A 1 87 ? 22.317 -24.738 1.319 1.00 88.25 87 MET A N 1
ATOM 686 C CA . MET A 1 87 ? 21.056 -24.407 1.983 1.00 88.25 87 MET A CA 1
ATOM 687 C C . MET A 1 87 ? 21.047 -24.773 3.477 1.00 88.25 87 MET A C 1
ATOM 689 O O . MET A 1 87 ? 20.360 -24.119 4.263 1.00 88.25 87 MET A O 1
ATOM 693 N N . VAL A 1 88 ? 21.830 -25.773 3.897 1.00 89.38 88 VAL A N 1
ATOM 694 C CA . VAL A 1 88 ? 21.926 -26.185 5.310 1.00 89.38 88 VAL A CA 1
ATOM 695 C C . VAL A 1 88 ? 22.351 -25.021 6.208 1.00 89.38 88 VAL A C 1
ATOM 697 O O . VAL A 1 88 ? 21.761 -24.820 7.268 1.00 89.38 88 VAL A O 1
ATOM 700 N N . PHE A 1 89 ? 23.325 -24.215 5.780 1.00 88.56 89 PHE A N 1
ATOM 701 C CA . PHE A 1 89 ? 23.861 -23.119 6.588 1.00 88.56 89 PHE A CA 1
ATOM 702 C C . PHE A 1 89 ? 22.809 -22.052 6.950 1.00 88.56 89 PHE A C 1
ATOM 704 O O . PHE A 1 89 ? 22.599 -21.824 8.144 1.00 88.56 89 PHE A O 1
ATOM 711 N N . PRO A 1 90 ? 22.088 -21.425 5.995 1.00 88.62 90 PRO A N 1
ATOM 712 C CA . PRO A 1 90 ? 21.081 -20.429 6.326 1.00 88.62 90 PRO A CA 1
ATOM 713 C C . PRO A 1 90 ? 19.868 -21.019 7.053 1.00 88.62 90 PRO A C 1
ATOM 715 O O . PRO A 1 90 ? 19.286 -20.334 7.890 1.00 88.62 90 PRO A O 1
ATOM 718 N N . VAL A 1 91 ? 19.503 -22.284 6.807 1.00 90.06 91 VAL A N 1
ATOM 719 C CA . VAL A 1 91 ? 18.417 -22.956 7.546 1.00 90.06 91 VAL A CA 1
ATOM 720 C C . VAL A 1 91 ? 18.785 -23.147 9.019 1.00 90.06 91 VAL A C 1
ATOM 722 O O . VAL A 1 91 ? 17.968 -22.864 9.897 1.00 90.06 91 VAL A O 1
ATOM 725 N N . VAL A 1 92 ? 20.018 -23.575 9.306 1.00 88.19 92 VAL A N 1
ATOM 726 C CA . VAL A 1 92 ? 20.522 -23.699 10.682 1.00 88.19 92 VAL A CA 1
ATOM 727 C C . VAL A 1 92 ? 20.582 -22.328 11.358 1.00 88.19 92 VAL A C 1
ATOM 729 O O . VAL A 1 92 ? 20.074 -22.179 12.471 1.00 88.19 92 VAL A O 1
ATOM 732 N N . GLY A 1 93 ? 21.118 -21.311 10.675 1.00 85.19 93 GLY A N 1
ATOM 733 C CA . GLY A 1 93 ? 21.149 -19.933 11.176 1.00 85.19 93 GLY A CA 1
ATOM 734 C C . GLY A 1 93 ? 19.752 -19.398 11.512 1.00 85.19 93 GLY A C 1
ATOM 735 O O . GLY A 1 93 ? 19.531 -18.870 12.606 1.00 85.19 93 GLY A O 1
ATOM 736 N N . PHE A 1 94 ? 18.775 -19.621 10.629 1.00 87.62 94 PHE A N 1
ATOM 737 C CA . PHE A 1 94 ? 17.373 -19.269 10.857 1.00 87.62 94 PHE A CA 1
ATOM 738 C C . PHE A 1 94 ? 16.783 -19.976 12.084 1.00 87.62 94 PHE A C 1
ATOM 740 O O . PHE A 1 94 ? 16.220 -19.322 12.964 1.00 87.62 94 PHE A O 1
ATOM 747 N N . ALA A 1 95 ? 16.931 -21.302 12.171 1.00 88.06 95 ALA A N 1
ATOM 748 C CA . ALA A 1 95 ? 16.367 -22.103 13.257 1.00 88.06 95 ALA A CA 1
ATOM 749 C C . ALA A 1 95 ? 16.903 -21.674 14.631 1.00 88.06 95 ALA A C 1
ATOM 751 O O . ALA A 1 95 ? 16.143 -21.595 15.599 1.00 88.06 95 ALA A O 1
ATOM 752 N N . ILE A 1 96 ? 18.194 -21.343 14.710 1.00 84.12 96 ILE A N 1
ATOM 753 C CA . ILE A 1 96 ? 18.828 -20.851 15.936 1.00 84.12 96 ILE A CA 1
ATOM 754 C C . ILE A 1 96 ? 18.274 -19.479 16.326 1.00 84.12 96 ILE A C 1
ATOM 756 O O . ILE A 1 96 ? 17.887 -19.294 17.479 1.00 84.12 96 ILE A O 1
ATOM 760 N N . ASN A 1 97 ? 18.149 -18.547 15.374 1.00 80.50 97 ASN A N 1
ATOM 761 C CA . ASN A 1 97 ? 17.576 -17.223 15.641 1.00 80.50 97 ASN A CA 1
ATOM 762 C C . ASN A 1 97 ? 16.127 -17.314 16.142 1.00 80.50 97 ASN A C 1
ATOM 764 O O . ASN A 1 97 ? 15.751 -16.609 17.078 1.00 80.50 97 ASN A O 1
ATOM 768 N N . VAL A 1 98 ? 15.314 -18.199 15.554 1.00 85.38 98 VAL A N 1
ATOM 769 C CA . VAL A 1 98 ? 13.929 -18.432 15.995 1.00 85.38 98 VAL A CA 1
ATOM 770 C C . VAL A 1 98 ? 13.894 -19.028 17.398 1.00 85.38 98 VAL A C 1
ATOM 772 O O . VAL A 1 98 ? 13.157 -18.536 18.253 1.00 85.38 98 VAL A O 1
ATOM 775 N N . ARG A 1 99 ? 14.694 -20.069 17.653 1.00 84.94 99 ARG A N 1
ATOM 776 C CA . ARG A 1 99 ? 14.761 -20.731 18.961 1.00 84.94 99 ARG A CA 1
ATOM 777 C C . ARG A 1 99 ? 15.162 -19.753 20.058 1.00 84.94 99 ARG A C 1
ATOM 779 O O . ARG A 1 99 ? 14.506 -19.719 21.098 1.00 84.94 99 ARG A O 1
ATOM 786 N N . GLU A 1 100 ? 16.213 -18.975 19.826 1.00 78.44 100 GLU A N 1
ATOM 787 C CA . GLU A 1 100 ? 16.741 -18.047 20.821 1.00 78.44 100 GLU A CA 1
ATOM 788 C C . GLU A 1 100 ? 15.747 -16.918 21.106 1.00 78.44 100 GLU A C 1
ATOM 790 O O . GLU A 1 100 ? 15.473 -16.605 22.263 1.00 78.44 100 GLU A O 1
ATOM 795 N N . TYR A 1 101 ? 15.095 -16.389 20.068 1.00 78.00 101 TYR A N 1
ATOM 796 C CA . TYR A 1 101 ? 14.046 -15.392 20.249 1.00 78.00 101 TYR A CA 1
ATOM 797 C C . TYR A 1 101 ? 12.845 -15.933 21.049 1.00 78.00 101 TYR A C 1
ATOM 799 O O . TYR A 1 101 ? 12.361 -15.286 21.979 1.00 78.00 101 TYR A O 1
ATOM 807 N N . LEU A 1 102 ? 12.351 -17.132 20.719 1.00 81.69 102 LEU A N 1
ATOM 808 C CA . LEU A 1 102 ? 11.161 -17.707 21.359 1.00 81.69 102 LEU A CA 1
ATOM 809 C C . LEU A 1 102 ? 11.390 -18.155 22.808 1.00 81.69 102 LEU A C 1
ATOM 811 O O . LEU A 1 102 ? 10.436 -18.185 23.586 1.00 81.69 102 LEU A O 1
ATOM 815 N N . LYS A 1 103 ? 12.627 -18.501 23.172 1.00 77.19 103 LYS A N 1
ATOM 816 C CA . LYS A 1 103 ? 13.005 -18.929 24.526 1.00 77.19 103 LYS A CA 1
ATOM 817 C C . LYS A 1 103 ? 12.823 -17.821 25.562 1.00 77.19 103 LYS A C 1
ATOM 819 O O . LYS A 1 103 ? 12.423 -18.099 26.691 1.00 77.19 103 LYS A O 1
ATOM 824 N N . ASP A 1 104 ? 13.091 -16.581 25.168 1.00 69.31 104 ASP A N 1
ATOM 825 C CA . ASP A 1 104 ? 13.082 -15.442 26.083 1.00 69.31 104 ASP A CA 1
ATOM 826 C C . ASP A 1 104 ? 11.749 -14.673 26.065 1.00 69.31 104 ASP A C 1
ATOM 828 O O . ASP A 1 104 ? 11.375 -14.040 27.053 1.00 69.31 104 ASP A O 1
ATOM 832 N N . VAL A 1 105 ? 10.960 -14.762 24.991 1.00 73.56 105 VAL A N 1
ATOM 833 C CA . VAL A 1 105 ? 9.716 -13.987 24.855 1.00 73.56 105 VAL A CA 1
ATOM 834 C C . VAL A 1 105 ? 8.494 -14.771 25.334 1.00 73.56 105 VAL A C 1
ATOM 836 O O . VAL A 1 105 ? 8.232 -15.890 24.893 1.00 73.56 105 VAL A O 1
ATOM 839 N N . HIS A 1 106 ? 7.689 -14.163 26.209 1.00 70.00 106 HIS A N 1
ATOM 840 C CA . HIS A 1 106 ? 6.531 -14.814 26.840 1.00 70.00 106 HIS A CA 1
ATOM 841 C C . HIS A 1 106 ? 5.175 -14.247 26.372 1.00 70.00 106 HIS A C 1
ATOM 843 O O . HIS A 1 106 ? 4.172 -14.958 26.416 1.00 70.00 106 HIS A O 1
ATOM 849 N N . GLY A 1 107 ? 5.126 -13.012 25.855 1.00 74.12 107 GLY A N 1
ATOM 850 C CA . GLY A 1 107 ? 3.894 -12.399 25.345 1.00 74.12 107 GLY A CA 1
ATOM 851 C C . GLY A 1 107 ? 3.536 -12.829 23.917 1.00 74.12 107 GLY A C 1
ATOM 852 O O . GLY A 1 107 ? 4.396 -12.854 23.043 1.00 74.12 107 GLY A O 1
ATOM 853 N N . VAL A 1 108 ? 2.253 -13.101 23.638 1.00 76.44 108 VAL A N 1
ATOM 854 C CA . VAL A 1 108 ? 1.776 -13.506 22.293 1.00 76.44 108 VAL A CA 1
ATOM 855 C C . VAL A 1 108 ? 2.081 -12.442 21.228 1.00 76.44 108 VAL A C 1
ATOM 857 O O . VAL A 1 108 ? 2.570 -12.775 20.152 1.00 76.44 108 VAL A O 1
ATOM 860 N N . TYR A 1 109 ? 1.846 -11.160 21.532 1.00 73.31 109 TYR A N 1
ATOM 861 C CA . TYR A 1 109 ? 2.126 -10.056 20.601 1.00 73.31 109 TYR A CA 1
ATOM 862 C C . TYR A 1 109 ? 3.618 -9.803 20.412 1.00 73.31 109 TYR A C 1
ATOM 864 O O . TYR A 1 109 ? 4.052 -9.459 19.317 1.00 73.31 109 TYR A O 1
ATOM 872 N N . GLU A 1 110 ? 4.407 -9.996 21.466 1.00 77.56 110 GLU A N 1
ATOM 873 C CA . GLU A 1 110 ? 5.859 -9.892 21.376 1.00 77.56 110 GLU A CA 1
ATOM 874 C C . GLU A 1 110 ? 6.408 -11.027 20.511 1.00 77.56 110 GLU A C 1
ATOM 876 O O . GLU A 1 110 ? 7.148 -10.756 19.575 1.00 77.56 110 GLU A O 1
ATOM 881 N N . ARG A 1 111 ? 5.941 -12.269 20.712 1.00 81.75 111 ARG A N 1
ATOM 882 C CA . ARG A 1 111 ? 6.304 -13.421 19.871 1.00 81.75 111 ARG A CA 1
ATOM 883 C C . ARG A 1 111 ? 5.941 -13.215 18.407 1.00 81.75 111 ARG A C 1
ATOM 885 O O . ARG A 1 111 ? 6.718 -13.596 17.542 1.00 81.75 111 ARG A O 1
ATOM 892 N N . ALA A 1 112 ? 4.779 -12.625 18.128 1.00 83.81 112 ALA A N 1
ATOM 893 C CA . ALA A 1 112 ? 4.316 -12.381 16.765 1.00 83.81 112 ALA A CA 1
ATOM 894 C C . ALA A 1 112 ? 5.072 -11.241 16.058 1.00 83.81 112 ALA A C 1
ATOM 896 O O . ALA A 1 112 ? 5.074 -11.198 14.830 1.00 83.81 112 ALA A O 1
ATOM 897 N N . ARG A 1 113 ? 5.722 -10.329 16.797 1.00 86.38 113 ARG A N 1
ATOM 898 C CA . ARG A 1 113 ? 6.357 -9.124 16.241 1.00 86.38 113 ARG A CA 1
ATOM 899 C C . ARG A 1 113 ? 7.429 -9.391 15.179 1.00 86.38 113 ARG A C 1
ATOM 901 O O . ARG A 1 113 ? 7.297 -8.798 14.111 1.00 86.38 113 ARG A O 1
ATOM 908 N N . PRO A 1 114 ? 8.461 -10.232 15.388 1.00 86.62 114 PRO A N 1
ATOM 909 C CA . PRO A 1 114 ? 9.464 -10.475 14.350 1.00 86.62 114 PRO A CA 1
ATOM 910 C C . PRO A 1 114 ? 8.848 -11.119 13.110 1.00 86.62 114 PRO A C 1
ATOM 912 O O . PRO A 1 114 ? 9.211 -10.742 12.008 1.00 86.62 114 PRO A O 1
ATOM 915 N N . PHE A 1 115 ? 7.876 -12.022 13.263 1.00 88.19 115 PHE A N 1
ATOM 916 C CA . PHE A 1 115 ? 7.223 -12.671 12.124 1.00 88.19 115 PHE A CA 1
ATOM 917 C C . PHE A 1 115 ? 6.326 -11.706 11.341 1.00 88.19 115 PHE A C 1
ATOM 919 O O . PHE A 1 115 ? 6.344 -11.715 10.114 1.00 88.19 115 PHE A O 1
ATOM 926 N N . ALA A 1 116 ? 5.583 -10.838 12.034 1.00 86.88 116 ALA A N 1
ATOM 927 C CA . ALA A 1 116 ? 4.814 -9.769 11.402 1.00 86.88 116 ALA A CA 1
ATOM 928 C C . ALA A 1 116 ? 5.739 -8.785 10.669 1.00 86.88 116 ALA A C 1
ATOM 930 O O . ALA A 1 116 ? 5.479 -8.449 9.517 1.00 86.88 116 ALA A O 1
ATOM 931 N N . PHE A 1 117 ? 6.859 -8.409 11.295 1.00 88.94 117 PHE A N 1
ATOM 932 C CA . PHE A 1 117 ? 7.892 -7.592 10.665 1.00 88.94 117 PHE A CA 1
ATOM 933 C C . PHE A 1 117 ? 8.462 -8.259 9.417 1.00 88.94 117 PHE A C 1
ATOM 935 O O . PHE A 1 117 ? 8.516 -7.622 8.377 1.00 88.94 117 PHE A O 1
ATOM 942 N N . MET A 1 118 ? 8.835 -9.537 9.485 1.00 88.62 118 MET A N 1
ATOM 943 C CA . MET A 1 118 ? 9.343 -10.283 8.332 1.00 88.62 118 MET A CA 1
ATOM 944 C C . MET A 1 118 ? 8.340 -10.323 7.182 1.00 88.62 118 MET A C 1
ATOM 946 O O . MET A 1 118 ? 8.726 -10.145 6.029 1.00 88.62 118 MET A O 1
ATOM 950 N N . ALA A 1 119 ? 7.062 -10.562 7.489 1.00 86.62 119 ALA A N 1
ATOM 951 C CA . ALA A 1 119 ? 6.003 -10.600 6.490 1.00 86.62 119 ALA A CA 1
ATOM 952 C C . ALA A 1 119 ? 5.839 -9.234 5.810 1.00 86.62 119 ALA A C 1
ATOM 954 O O . ALA A 1 119 ? 5.849 -9.164 4.584 1.00 86.62 119 ALA A O 1
ATOM 955 N N . ILE A 1 120 ? 5.764 -8.152 6.594 1.00 85.25 120 ILE A N 1
ATOM 956 C CA . ILE A 1 120 ? 5.647 -6.779 6.081 1.00 85.25 120 ILE A CA 1
ATOM 957 C C . ILE A 1 120 ? 6.901 -6.386 5.290 1.00 85.25 120 ILE A C 1
ATOM 959 O O . ILE A 1 120 ? 6.786 -5.888 4.177 1.00 85.25 120 ILE A O 1
ATOM 963 N N . TYR A 1 121 ? 8.092 -6.671 5.813 1.00 86.38 121 TYR A N 1
ATOM 964 C CA . TYR A 1 121 ? 9.369 -6.374 5.165 1.00 86.38 121 TYR A CA 1
ATOM 965 C C . TYR A 1 121 ? 9.507 -7.096 3.823 1.00 86.38 121 TYR A C 1
ATOM 967 O O . TYR A 1 121 ? 9.804 -6.471 2.808 1.00 86.38 121 TYR A O 1
ATOM 975 N N . SER A 1 122 ? 9.199 -8.395 3.784 1.00 84.06 122 SER A N 1
ATOM 976 C CA . SER A 1 122 ? 9.214 -9.180 2.542 1.00 84.06 122 SER A CA 1
ATOM 977 C C . SER A 1 122 ? 8.173 -8.673 1.541 1.00 84.06 122 SER A C 1
ATOM 979 O O . SER A 1 122 ? 8.456 -8.575 0.349 1.00 84.06 122 SER A O 1
ATOM 981 N N . PHE A 1 123 ? 6.981 -8.305 2.021 1.00 80.44 123 PHE A N 1
ATOM 982 C CA . PHE A 1 123 ? 5.922 -7.724 1.200 1.00 80.44 123 PHE A CA 1
ATOM 983 C C . PHE A 1 123 ? 6.332 -6.375 0.599 1.00 80.44 123 PHE A C 1
ATOM 985 O O . PHE A 1 123 ? 6.131 -6.162 -0.594 1.00 80.44 123 PHE A O 1
ATOM 992 N N . MET A 1 124 ? 6.978 -5.499 1.376 1.00 78.56 124 MET A N 1
ATOM 993 C CA . MET A 1 124 ? 7.518 -4.226 0.886 1.00 78.56 124 MET A CA 1
ATOM 994 C C . MET A 1 124 ? 8.616 -4.432 -0.163 1.00 78.56 124 MET A C 1
ATOM 996 O O . MET A 1 124 ? 8.618 -3.748 -1.182 1.00 78.56 124 MET A O 1
ATOM 1000 N N . TYR A 1 125 ? 9.516 -5.398 0.040 1.00 79.38 125 TYR A N 1
ATOM 1001 C CA . TYR A 1 125 ? 10.542 -5.757 -0.948 1.00 79.38 125 TYR A CA 1
ATOM 1002 C C . TYR A 1 125 ? 9.931 -6.294 -2.257 1.00 79.38 125 TYR A C 1
ATOM 1004 O O . TYR A 1 125 ? 10.437 -6.009 -3.345 1.00 79.38 125 TYR A O 1
ATOM 1012 N N . LEU A 1 126 ? 8.832 -7.046 -2.172 1.00 77.12 126 LEU A N 1
ATOM 1013 C CA . LEU A 1 126 ? 8.143 -7.599 -3.337 1.00 77.12 126 LEU A CA 1
ATOM 1014 C C . LEU A 1 126 ? 7.337 -6.532 -4.091 1.00 77.12 126 LEU A C 1
ATOM 1016 O O . LEU A 1 126 ? 7.505 -6.378 -5.298 1.00 77.12 126 LEU A O 1
ATOM 1020 N N . ILE A 1 127 ? 6.493 -5.765 -3.395 1.00 70.62 127 ILE A N 1
ATOM 1021 C CA . ILE A 1 127 ? 5.667 -4.719 -4.019 1.00 70.62 127 ILE A CA 1
ATOM 1022 C C . ILE A 1 127 ? 6.512 -3.553 -4.509 1.00 70.62 127 ILE A C 1
ATOM 1024 O O . ILE A 1 127 ? 6.231 -3.010 -5.575 1.00 70.62 127 ILE A O 1
ATOM 1028 N N . GLY A 1 128 ? 7.579 -3.213 -3.788 1.00 67.31 128 GLY A N 1
ATOM 1029 C CA . GLY A 1 128 ? 8.540 -2.215 -4.228 1.00 67.31 128 GLY A CA 1
ATOM 1030 C C . GLY A 1 128 ? 9.315 -2.631 -5.485 1.00 67.31 128 GLY A C 1
ATOM 1031 O O . GLY A 1 128 ? 10.095 -1.837 -5.989 1.00 67.31 128 GLY A O 1
ATOM 1032 N N . GLY A 1 129 ? 9.172 -3.850 -6.011 1.00 67.19 129 GLY A N 1
ATOM 1033 C CA . GLY A 1 129 ? 9.934 -4.291 -7.185 1.00 67.19 129 GLY A CA 1
ATOM 1034 C C . GLY A 1 129 ? 11.443 -4.398 -6.943 1.00 67.19 129 GLY A C 1
ATOM 1035 O O . GLY A 1 129 ? 12.208 -4.511 -7.897 1.00 67.19 129 GLY A O 1
ATOM 1036 N N . VAL A 1 130 ? 11.874 -4.399 -5.673 1.00 77.38 130 VAL A N 1
ATOM 1037 C CA . VAL A 1 130 ? 13.249 -4.740 -5.279 1.00 77.38 130 VAL A CA 1
ATOM 1038 C C . VAL A 1 130 ? 13.534 -6.194 -5.649 1.00 77.38 130 VAL A C 1
ATOM 1040 O O . VAL A 1 130 ? 14.612 -6.505 -6.150 1.00 77.38 130 VAL A O 1
ATOM 1043 N N . VAL A 1 131 ? 12.565 -7.078 -5.399 1.00 78.50 131 VAL A N 1
ATOM 1044 C CA . VAL A 1 131 ? 12.603 -8.479 -5.824 1.00 78.50 131 VAL A CA 1
ATOM 1045 C C . VAL A 1 131 ? 11.852 -8.605 -7.141 1.00 78.50 131 VAL A C 1
ATOM 1047 O O . VAL A 1 131 ? 10.630 -8.483 -7.180 1.00 78.50 131 VAL A O 1
ATOM 1050 N N . ARG A 1 132 ? 12.576 -8.891 -8.221 1.00 76.94 132 ARG A N 1
ATOM 1051 C CA . ARG A 1 132 ? 11.998 -9.189 -9.534 1.00 76.94 132 ARG A CA 1
ATOM 1052 C C . ARG A 1 132 ? 12.050 -10.688 -9.770 1.00 76.94 132 ARG A C 1
ATOM 1054 O O . ARG A 1 132 ? 13.124 -11.285 -9.756 1.00 76.94 132 ARG A O 1
ATOM 1061 N N . LEU A 1 133 ? 10.889 -11.298 -9.994 1.00 75.06 133 LEU A N 1
ATOM 1062 C CA . LEU A 1 133 ? 10.772 -12.705 -10.383 1.00 75.06 133 LEU A CA 1
ATOM 1063 C C . LEU A 1 133 ? 11.088 -12.842 -11.876 1.00 75.06 133 LEU A C 1
ATOM 1065 O O . LEU A 1 133 ? 10.207 -13.034 -12.709 1.00 75.06 133 LEU A O 1
ATOM 1069 N N . THR A 1 134 ? 12.357 -12.661 -12.214 1.00 68.25 134 THR A N 1
ATOM 1070 C CA . THR A 1 134 ? 12.879 -12.798 -13.571 1.00 68.25 134 THR A CA 1
ATOM 1071 C C . THR A 1 134 ? 13.863 -13.953 -13.602 1.00 68.25 134 THR A C 1
ATOM 1073 O O . THR A 1 134 ? 14.742 -14.046 -12.744 1.00 68.25 134 THR A O 1
ATOM 1076 N N . TYR A 1 135 ? 13.735 -14.821 -14.606 1.00 60.44 135 TYR A N 1
ATOM 1077 C CA . TYR A 1 135 ? 14.769 -15.802 -14.912 1.00 60.44 135 TYR A CA 1
ATOM 1078 C C . TYR A 1 135 ? 16.002 -15.044 -15.402 1.00 60.44 135 TYR A C 1
ATOM 1080 O O . TYR A 1 135 ? 16.017 -14.525 -16.517 1.00 60.44 135 TYR A O 1
ATOM 1088 N N . SER A 1 136 ? 17.002 -14.913 -14.531 1.00 57.34 136 SER A N 1
ATOM 1089 C CA . SER A 1 136 ? 18.281 -14.320 -14.905 1.00 57.34 136 SER A CA 1
ATOM 1090 C C . SER A 1 136 ? 19.057 -15.303 -15.790 1.00 57.34 136 SER A C 1
ATOM 1092 O O . SER A 1 136 ? 19.070 -16.497 -15.478 1.00 57.34 136 SER A O 1
ATOM 1094 N N . PRO A 1 137 ? 19.749 -14.835 -16.846 1.00 51.47 137 PRO A N 1
ATOM 1095 C CA . PRO A 1 137 ? 20.645 -15.655 -17.666 1.00 51.47 137 PRO A CA 1
ATOM 1096 C C . PRO A 1 137 ? 21.907 -16.124 -16.919 1.00 51.47 137 PRO A C 1
ATOM 1098 O O . PRO A 1 137 ? 22.795 -16.716 -17.529 1.00 51.47 137 PRO A O 1
ATOM 1101 N N . ALA A 1 138 ? 22.016 -15.873 -15.609 1.00 55.25 138 ALA A N 1
ATOM 1102 C CA . ALA A 1 138 ? 23.047 -16.458 -14.765 1.00 55.25 138 ALA A CA 1
ATOM 1103 C C . ALA A 1 138 ? 22.864 -17.988 -14.679 1.00 55.25 138 ALA A C 1
ATOM 1105 O O . ALA A 1 138 ? 22.304 -18.531 -13.725 1.00 55.25 138 ALA A O 1
ATOM 1106 N N . ASP A 1 139 ? 23.406 -18.703 -15.665 1.00 57.34 139 ASP A N 1
ATOM 1107 C CA . ASP A 1 139 ? 23.599 -20.158 -15.622 1.00 57.34 139 ASP A CA 1
ATOM 1108 C C . ASP A 1 139 ? 24.523 -20.581 -14.466 1.00 57.34 139 ASP A C 1
ATOM 1110 O O . ASP A 1 139 ? 24.605 -21.762 -14.121 1.00 57.34 139 ASP A O 1
ATOM 1114 N N . ILE A 1 140 ? 25.177 -19.621 -13.811 1.00 59.09 140 ILE A N 1
ATOM 1115 C CA . ILE A 1 140 ? 26.165 -19.829 -12.763 1.00 59.09 140 ILE A CA 1
ATOM 1116 C C . ILE A 1 140 ? 25.641 -19.236 -11.447 1.00 59.09 140 ILE A C 1
ATOM 1118 O O . ILE A 1 140 ? 25.640 -18.024 -11.262 1.00 59.09 140 ILE A O 1
ATOM 1122 N N . GLY A 1 141 ? 25.226 -20.111 -10.527 1.00 71.25 141 GLY A N 1
ATOM 1123 C CA . GLY A 1 141 ? 25.148 -19.811 -9.095 1.00 71.25 141 GLY A CA 1
ATOM 1124 C C . GLY A 1 141 ? 24.298 -18.609 -8.658 1.00 71.25 141 GLY A C 1
ATOM 1125 O O . GLY A 1 141 ? 23.256 -18.288 -9.228 1.00 71.25 141 GLY A O 1
ATOM 1126 N N . VAL A 1 142 ? 24.746 -18.007 -7.559 1.00 81.25 142 VAL A N 1
ATOM 1127 C CA . VAL A 1 142 ? 24.295 -16.748 -6.969 1.00 81.25 142 VAL A CA 1
ATOM 1128 C C . VAL A 1 142 ? 25.393 -15.721 -7.241 1.00 81.25 142 VAL A C 1
ATOM 1130 O O . VAL A 1 142 ? 26.511 -15.883 -6.750 1.00 81.25 142 VAL A O 1
ATOM 1133 N N . SER A 1 143 ? 25.104 -14.670 -8.003 1.00 84.69 143 SER A N 1
ATOM 1134 C CA . SER A 1 143 ? 26.086 -13.624 -8.301 1.00 84.69 143 SER A CA 1
ATOM 1135 C C . SER A 1 143 ? 25.688 -12.274 -7.714 1.00 84.69 143 SER A C 1
ATOM 1137 O O . SER A 1 143 ? 24.512 -11.929 -7.616 1.00 84.69 143 SER A O 1
ATOM 1139 N N . LEU A 1 144 ? 26.691 -11.526 -7.266 1.00 84.50 144 LEU A N 1
ATOM 1140 C CA . LEU A 1 144 ? 26.563 -10.203 -6.668 1.00 84.50 144 LEU A CA 1
ATOM 1141 C C . LEU A 1 144 ? 27.315 -9.209 -7.542 1.00 84.50 144 LEU A C 1
ATOM 1143 O O . LEU A 1 144 ? 28.543 -9.283 -7.604 1.00 84.50 144 LEU A O 1
ATOM 1147 N N . ALA A 1 145 ? 26.586 -8.309 -8.196 1.00 85.31 145 ALA A N 1
ATOM 1148 C CA . ALA A 1 145 ? 27.125 -7.311 -9.120 1.00 85.31 145 ALA A CA 1
ATOM 1149 C C . ALA A 1 145 ? 26.579 -5.910 -8.812 1.00 85.31 145 ALA A C 1
ATOM 1151 O O . ALA A 1 145 ? 25.733 -5.741 -7.922 1.00 85.31 145 ALA A O 1
ATOM 1152 N N . SER A 1 146 ? 27.067 -4.895 -9.524 1.00 84.62 146 SER A N 1
ATOM 1153 C CA . SER A 1 146 ? 26.592 -3.527 -9.344 1.00 84.62 146 SER A CA 1
ATOM 1154 C C . SER A 1 146 ? 25.208 -3.343 -9.948 1.00 84.62 146 SER A C 1
ATOM 1156 O O . SER A 1 146 ? 24.849 -3.971 -10.942 1.00 84.62 146 SER A O 1
ATOM 1158 N N . ILE A 1 147 ? 24.427 -2.407 -9.407 1.00 82.12 147 ILE A N 1
ATOM 1159 C CA . ILE A 1 147 ? 23.194 -1.978 -10.074 1.00 82.12 147 ILE A CA 1
ATOM 1160 C C . ILE A 1 147 ? 23.431 -1.443 -11.487 1.00 82.12 147 ILE A C 1
ATOM 1162 O O . ILE A 1 147 ? 22.560 -1.576 -12.344 1.00 82.12 147 ILE A O 1
ATOM 1166 N N . TYR A 1 148 ? 24.609 -0.882 -11.751 1.00 82.69 148 TYR A N 1
ATOM 1167 C CA . TYR A 1 148 ? 24.949 -0.362 -13.072 1.00 82.69 148 TYR A CA 1
ATOM 1168 C C . TYR A 1 148 ? 25.166 -1.466 -14.119 1.00 82.69 148 TYR A C 1
ATOM 1170 O O . TYR A 1 148 ? 25.119 -1.168 -15.311 1.00 82.69 148 TYR A O 1
ATOM 1178 N N . ASP A 1 149 ? 25.335 -2.720 -13.685 1.00 78.88 149 ASP A N 1
ATOM 1179 C CA . ASP A 1 149 ? 25.392 -3.891 -14.568 1.00 78.88 149 ASP A CA 1
ATOM 1180 C C . ASP A 1 149 ? 23.991 -4.417 -14.927 1.00 78.88 149 ASP A C 1
ATOM 1182 O O . ASP A 1 149 ? 23.822 -5.116 -15.923 1.00 78.88 149 ASP A O 1
ATOM 1186 N N . ASP A 1 150 ? 22.974 -4.073 -14.127 1.00 76.44 150 ASP A N 1
ATOM 1187 C CA . ASP A 1 150 ? 21.577 -4.476 -14.326 1.00 76.44 150 ASP A CA 1
ATOM 1188 C C . ASP A 1 150 ? 20.745 -3.405 -15.049 1.00 76.44 150 ASP A C 1
ATOM 1190 O O . ASP A 1 150 ? 19.870 -3.716 -15.858 1.00 76.44 150 ASP A O 1
ATOM 1194 N N . VAL A 1 151 ? 21.003 -2.125 -14.762 1.00 75.50 151 VAL A N 1
ATOM 1195 C CA . VAL A 1 151 ? 20.254 -0.989 -15.308 1.00 75.50 151 VAL A CA 1
ATOM 1196 C C . VAL A 1 151 ? 21.218 0.095 -15.768 1.00 75.50 151 VAL A C 1
ATOM 1198 O O . VAL A 1 151 ? 22.175 0.437 -15.078 1.00 75.50 151 VAL A O 1
ATOM 1201 N N . SER A 1 152 ? 20.922 0.710 -16.919 1.00 76.00 152 SER A N 1
ATOM 1202 C CA . SER A 1 152 ? 21.697 1.858 -17.399 1.00 76.00 152 SER A CA 1
ATOM 1203 C C . SER A 1 152 ? 21.802 2.950 -16.314 1.00 76.00 152 SER A C 1
ATOM 1205 O O . SER A 1 152 ? 20.803 3.219 -15.639 1.00 76.00 152 SER A O 1
ATOM 1207 N N . PRO A 1 153 ? 22.938 3.661 -16.176 1.00 73.81 153 PRO A N 1
ATOM 1208 C CA . PRO A 1 153 ? 23.116 4.673 -15.128 1.00 73.81 153 PRO A CA 1
ATOM 1209 C C . PRO A 1 153 ? 22.040 5.768 -15.102 1.00 73.81 153 PRO A C 1
ATOM 1211 O O . PRO A 1 153 ? 21.737 6.313 -14.046 1.00 73.81 153 PRO A O 1
ATOM 1214 N N . LYS A 1 154 ? 21.419 6.069 -16.251 1.00 64.56 154 LYS A N 1
ATOM 1215 C CA . LYS A 1 154 ? 20.308 7.031 -16.361 1.00 64.56 154 LYS A CA 1
ATOM 1216 C C . LYS A 1 154 ? 18.984 6.514 -15.781 1.00 64.56 154 LYS A C 1
ATOM 1218 O O . LYS A 1 154 ? 18.116 7.318 -15.458 1.00 64.56 154 LYS A O 1
ATOM 1223 N N . GLY A 1 155 ? 18.820 5.197 -15.682 1.00 64.06 155 GLY A N 1
ATOM 1224 C CA . GLY A 1 155 ? 17.645 4.541 -15.107 1.00 64.06 155 GLY A CA 1
ATOM 1225 C C . GLY A 1 155 ? 17.755 4.273 -13.604 1.00 64.06 155 GLY A C 1
ATOM 1226 O O . GLY A 1 155 ? 16.751 3.932 -12.984 1.00 64.06 155 GLY A O 1
ATOM 1227 N N . VAL A 1 156 ? 18.939 4.442 -13.003 1.00 68.44 156 VAL A N 1
ATOM 1228 C CA . VAL A 1 156 ? 19.152 4.227 -11.566 1.00 68.44 156 VAL A CA 1
ATOM 1229 C C . VAL A 1 156 ? 18.604 5.412 -10.773 1.00 68.44 156 VAL A C 1
ATOM 1231 O O . VAL A 1 156 ? 19.041 6.552 -10.926 1.00 68.44 156 VAL A O 1
ATOM 1234 N N . THR A 1 157 ? 17.630 5.144 -9.904 1.00 69.44 157 THR A N 1
ATOM 1235 C CA . THR A 1 157 ? 17.032 6.170 -9.043 1.00 69.44 157 THR A CA 1
ATOM 1236 C C . THR A 1 157 ? 17.986 6.549 -7.907 1.00 69.44 157 THR A C 1
ATOM 1238 O O . THR A 1 157 ? 18.859 5.771 -7.517 1.00 69.44 157 THR A O 1
ATOM 1241 N N . ALA A 1 158 ? 17.805 7.740 -7.325 1.00 70.12 158 ALA A N 1
ATOM 1242 C CA . ALA A 1 158 ? 18.635 8.216 -6.213 1.00 70.12 158 ALA A CA 1
ATOM 1243 C C . ALA A 1 158 ? 18.648 7.246 -5.015 1.00 70.12 158 ALA A C 1
ATOM 1245 O O . ALA A 1 158 ? 19.672 7.094 -4.352 1.00 70.12 158 ALA A O 1
ATOM 1246 N N . PHE A 1 159 ? 17.535 6.545 -4.771 1.00 71.75 159 PHE A N 1
ATOM 1247 C CA . PHE A 1 159 ? 17.436 5.555 -3.701 1.00 71.75 159 PHE A CA 1
ATOM 1248 C C . PHE A 1 159 ? 18.297 4.321 -3.944 1.00 71.75 159 PHE A C 1
ATOM 1250 O O . PHE A 1 159 ? 18.670 3.672 -2.977 1.00 71.75 159 PHE A O 1
ATOM 1257 N N . TYR A 1 160 ? 18.655 4.013 -5.188 1.00 75.50 160 TYR A N 1
ATOM 1258 C CA . TYR A 1 160 ? 19.473 2.854 -5.528 1.00 75.50 160 TYR A CA 1
ATOM 1259 C C . TYR A 1 160 ? 20.906 3.179 -5.932 1.00 75.50 160 TYR A C 1
ATOM 1261 O O . TYR A 1 160 ? 21.635 2.290 -6.376 1.00 75.50 160 TYR A O 1
ATOM 1269 N N . GLN A 1 161 ? 21.340 4.428 -5.774 1.00 77.44 161 GLN A N 1
ATOM 1270 C CA . GLN A 1 161 ? 22.740 4.769 -5.998 1.00 77.44 161 GLN A CA 1
ATOM 1271 C C . GLN A 1 161 ? 23.634 3.896 -5.115 1.00 77.44 161 GLN A C 1
ATOM 1273 O O . GLN A 1 161 ? 23.408 3.792 -3.908 1.00 77.44 161 GLN A O 1
ATOM 1278 N N . TRP A 1 162 ? 24.649 3.283 -5.733 1.00 77.00 162 TRP A N 1
ATOM 1279 C CA . TRP A 1 162 ? 25.558 2.330 -5.076 1.00 77.00 162 TRP A CA 1
ATOM 1280 C C . TRP A 1 162 ? 24.869 1.044 -4.592 1.00 77.00 162 TRP A C 1
ATOM 1282 O O . TRP A 1 162 ? 25.323 0.406 -3.644 1.00 77.00 162 TRP A O 1
ATOM 1292 N N . GLY A 1 163 ? 23.748 0.684 -5.220 1.00 80.94 163 GLY A N 1
ATOM 1293 C CA . GLY A 1 163 ? 23.040 -0.560 -4.960 1.00 80.94 163 GLY A CA 1
ATOM 1294 C C . GLY A 1 163 ? 23.815 -1.788 -5.434 1.00 80.94 163 GLY A C 1
ATOM 1295 O O . GLY A 1 163 ? 24.511 -1.752 -6.449 1.00 80.94 163 GLY A O 1
ATOM 1296 N N . VAL A 1 164 ? 23.637 -2.883 -4.702 1.00 84.56 164 VAL A N 1
ATOM 1297 C CA . VAL A 1 164 ? 24.124 -4.218 -5.048 1.00 84.56 164 VAL A CA 1
ATOM 1298 C C . VAL A 1 164 ? 22.952 -5.033 -5.583 1.00 84.56 164 VAL A C 1
ATOM 1300 O O . VAL A 1 164 ? 21.851 -5.016 -5.018 1.00 84.56 164 VAL A O 1
ATOM 1303 N N . VAL A 1 165 ? 23.193 -5.756 -6.670 1.00 85.25 165 VAL A N 1
ATOM 1304 C CA . VAL A 1 165 ? 22.224 -6.654 -7.289 1.00 85.25 165 VAL A CA 1
ATOM 1305 C C . VAL A 1 165 ? 22.652 -8.091 -7.042 1.00 85.25 165 VAL A C 1
ATOM 1307 O O . VAL A 1 165 ? 23.731 -8.517 -7.444 1.00 85.25 165 VAL A O 1
ATOM 1310 N N . LEU A 1 166 ? 21.788 -8.836 -6.361 1.00 85.31 166 LEU A N 1
ATOM 1311 C CA . LEU A 1 166 ? 21.872 -10.277 -6.199 1.00 85.31 166 LEU A CA 1
ATOM 1312 C C . LEU A 1 166 ? 21.109 -10.933 -7.349 1.00 85.31 166 LEU A C 1
ATOM 1314 O O . LEU A 1 166 ? 19.875 -10.955 -7.353 1.00 85.31 166 LEU A O 1
ATOM 1318 N N . PHE A 1 167 ? 21.834 -11.502 -8.299 1.00 84.44 167 PHE A N 1
ATOM 1319 C CA . PHE A 1 167 ? 21.261 -12.347 -9.330 1.00 84.44 167 PHE A CA 1
ATOM 1320 C C . PHE A 1 167 ? 21.206 -13.791 -8.844 1.00 84.44 167 PHE A C 1
ATOM 1322 O O . PHE A 1 167 ? 22.198 -14.378 -8.410 1.00 84.44 167 PHE A O 1
ATOM 1329 N N . THR A 1 168 ? 20.024 -14.382 -8.946 1.00 83.00 168 THR A N 1
ATOM 1330 C CA . THR A 1 168 ? 19.822 -15.819 -8.779 1.00 83.00 168 THR A CA 1
ATOM 1331 C C . THR A 1 168 ? 19.124 -16.360 -10.020 1.00 83.00 168 THR A C 1
ATOM 1333 O O . THR A 1 168 ? 18.553 -15.609 -10.812 1.00 83.00 168 THR A O 1
ATOM 1336 N N . ARG A 1 169 ? 19.080 -17.685 -10.164 1.00 77.69 169 ARG A N 1
ATOM 1337 C CA . ARG A 1 169 ? 18.359 -18.332 -11.272 1.00 77.69 169 ARG A CA 1
ATOM 1338 C C . ARG A 1 169 ? 16.849 -18.050 -11.310 1.00 77.69 169 ARG A C 1
ATOM 1340 O O . ARG A 1 169 ? 16.230 -18.263 -12.346 1.00 77.69 169 ARG A O 1
ATOM 1347 N N . ARG A 1 170 ? 16.229 -17.646 -10.194 1.00 78.25 170 ARG A N 1
ATOM 1348 C CA . ARG A 1 170 ? 14.760 -17.490 -10.082 1.00 78.25 170 ARG A CA 1
ATOM 1349 C C . ARG A 1 170 ? 14.303 -16.051 -9.890 1.00 78.25 170 ARG A C 1
ATOM 1351 O O . ARG A 1 170 ? 13.158 -15.731 -10.198 1.00 78.25 170 ARG A O 1
ATOM 1358 N N . TYR A 1 171 ? 15.158 -15.225 -9.308 1.00 82.56 171 TYR A N 1
ATOM 1359 C CA . TYR A 1 171 ? 14.844 -13.841 -9.018 1.00 82.56 171 TYR A CA 1
ATOM 1360 C C . TYR A 1 171 ? 16.108 -12.991 -8.994 1.00 82.56 171 TYR A C 1
ATOM 1362 O O . TYR A 1 171 ? 17.201 -13.467 -8.677 1.00 82.56 171 TYR A O 1
ATOM 1370 N N . THR A 1 172 ? 15.924 -11.708 -9.253 1.00 82.81 172 THR A N 1
ATOM 1371 C CA . THR A 1 172 ? 16.946 -10.685 -9.074 1.00 82.81 172 THR A CA 1
ATOM 1372 C C . THR A 1 172 ? 16.517 -9.791 -7.919 1.00 82.81 172 THR A C 1
ATOM 1374 O O . THR A 1 172 ? 15.385 -9.304 -7.907 1.00 82.81 172 THR A O 1
ATOM 1377 N N . LEU A 1 173 ? 17.393 -9.588 -6.937 1.00 84.19 173 LEU A N 1
ATOM 1378 C CA . LEU A 1 173 ? 17.157 -8.677 -5.820 1.00 84.19 173 LEU A CA 1
ATOM 1379 C C . LEU A 1 173 ? 18.105 -7.485 -5.914 1.00 84.19 173 LEU A C 1
ATOM 1381 O O . LEU A 1 173 ? 19.316 -7.659 -5.898 1.00 84.19 173 LEU A O 1
ATOM 1385 N N . THR A 1 174 ? 17.549 -6.279 -5.968 1.00 82.50 174 THR A N 1
ATOM 1386 C CA . THR A 1 174 ? 18.311 -5.028 -6.064 1.00 82.50 174 THR A CA 1
ATOM 1387 C C . THR A 1 174 ? 18.184 -4.242 -4.765 1.00 82.50 174 THR A C 1
ATOM 1389 O O . THR A 1 174 ? 17.120 -3.704 -4.475 1.00 82.50 174 THR A O 1
ATOM 1392 N N . SER A 1 175 ? 19.247 -4.140 -3.969 1.00 81.44 175 SER A N 1
ATOM 1393 C CA . SER A 1 175 ? 19.200 -3.423 -2.687 1.00 81.44 175 SER A CA 1
ATOM 1394 C C . SER A 1 175 ? 20.331 -2.414 -2.566 1.00 81.44 175 SER A C 1
ATOM 1396 O O . SER A 1 175 ? 21.480 -2.710 -2.874 1.00 81.44 175 SER A O 1
ATOM 1398 N N . SER A 1 176 ? 20.024 -1.234 -2.040 1.00 81.12 176 SER A N 1
ATOM 1399 C CA . SER A 1 176 ? 21.007 -0.252 -1.585 1.00 81.12 176 SER A CA 1
ATOM 1400 C C . SER A 1 176 ? 20.926 -0.085 -0.068 1.00 81.12 176 SER A C 1
ATOM 1402 O O . SER A 1 176 ? 19.996 -0.576 0.584 1.00 81.12 176 SER A O 1
ATOM 1404 N N . LEU A 1 177 ? 21.886 0.638 0.510 1.00 77.88 177 LEU A N 1
ATOM 1405 C CA . LEU A 1 177 ? 21.847 0.993 1.928 1.00 77.88 177 LEU A CA 1
ATOM 1406 C C . LEU A 1 177 ? 20.626 1.873 2.249 1.00 77.88 177 LEU A C 1
ATOM 1408 O O . LEU A 1 177 ? 19.979 1.687 3.278 1.00 77.88 177 LEU A O 1
ATOM 1412 N N . GLN A 1 178 ? 20.281 2.802 1.355 1.00 78.25 178 GLN A N 1
ATOM 1413 C CA . GLN A 1 178 ? 19.166 3.731 1.516 1.00 78.25 178 GLN A CA 1
ATOM 1414 C C . GLN A 1 178 ? 17.827 2.987 1.503 1.00 78.25 178 GLN A C 1
ATOM 1416 O O . GLN A 1 178 ? 17.010 3.197 2.401 1.00 78.25 178 GLN A O 1
ATOM 1421 N N . THR A 1 179 ? 17.607 2.086 0.535 1.00 76.62 179 THR A N 1
ATOM 1422 C CA . THR A 1 179 ? 16.372 1.285 0.481 1.00 76.62 179 THR A CA 1
ATOM 1423 C C . THR A 1 179 ? 16.280 0.330 1.658 1.00 76.62 179 THR A C 1
ATOM 1425 O O . THR A 1 179 ? 15.208 0.179 2.237 1.00 76.62 179 THR A O 1
ATOM 1428 N N . PHE A 1 180 ? 17.405 -0.264 2.064 1.00 79.38 180 PHE A N 1
ATOM 1429 C CA . PHE A 1 180 ? 17.460 -1.152 3.218 1.00 79.38 180 PHE A CA 1
ATOM 1430 C C . PHE A 1 180 ? 17.061 -0.438 4.516 1.00 79.38 180 PHE A C 1
ATOM 1432 O O . PHE A 1 180 ? 16.208 -0.943 5.250 1.00 79.38 180 PHE A O 1
ATOM 1439 N N . ILE A 1 181 ? 17.618 0.749 4.789 1.00 78.56 181 ILE A N 1
ATOM 1440 C CA . ILE A 1 181 ? 17.269 1.551 5.973 1.00 78.56 181 ILE A CA 1
ATOM 1441 C C . ILE A 1 181 ? 15.799 1.968 5.922 1.00 78.56 181 ILE A C 1
ATOM 1443 O O . ILE A 1 181 ? 15.078 1.789 6.905 1.00 78.56 181 ILE A O 1
ATOM 1447 N N . LEU A 1 182 ? 15.344 2.489 4.779 1.00 78.25 182 LEU A N 1
ATOM 1448 C CA . LEU A 1 182 ? 13.980 2.980 4.624 1.00 78.25 182 LEU A CA 1
ATOM 1449 C C . LEU A 1 182 ? 12.949 1.863 4.823 1.00 78.25 182 LEU A C 1
ATOM 1451 O O . LEU A 1 182 ? 12.031 2.016 5.626 1.00 78.25 182 LEU A O 1
ATOM 1455 N N . PHE A 1 183 ? 13.112 0.726 4.144 1.00 79.81 183 PHE A N 1
ATOM 1456 C CA . PHE A 1 183 ? 12.170 -0.389 4.249 1.00 79.81 183 PHE A CA 1
ATOM 1457 C C . PHE A 1 183 ? 12.217 -1.045 5.627 1.00 79.81 183 PHE A C 1
ATOM 1459 O O . PHE A 1 183 ? 11.172 -1.446 6.134 1.00 79.81 183 PHE A O 1
ATOM 1466 N N . THR A 1 184 ? 13.381 -1.084 6.283 1.00 82.88 184 THR A N 1
ATOM 1467 C CA . THR A 1 184 ? 13.489 -1.537 7.679 1.00 82.88 184 THR A CA 1
ATOM 1468 C C . THR A 1 184 ? 12.712 -0.616 8.619 1.00 82.88 184 THR A C 1
ATOM 1470 O O . THR A 1 184 ? 11.915 -1.093 9.427 1.00 82.88 184 THR A O 1
ATOM 1473 N N . PHE A 1 185 ? 12.907 0.701 8.503 1.00 81.06 185 PHE A N 1
ATOM 1474 C CA . PHE A 1 185 ? 12.218 1.686 9.334 1.00 81.06 185 PHE A CA 1
ATOM 1475 C C . PHE A 1 185 ? 10.700 1.633 9.132 1.00 81.06 185 PHE A C 1
ATOM 1477 O O . PHE A 1 185 ? 9.954 1.496 10.101 1.00 81.06 185 PHE A O 1
ATOM 1484 N N . LEU A 1 186 ? 10.247 1.669 7.876 1.00 79.69 186 LEU A N 1
ATOM 1485 C CA . LEU A 1 186 ? 8.828 1.596 7.540 1.00 79.69 186 LEU A CA 1
ATOM 1486 C C . LEU A 1 186 ? 8.214 0.286 8.032 1.00 79.69 186 LEU A C 1
ATOM 1488 O O . LEU A 1 186 ? 7.211 0.322 8.739 1.00 79.69 186 LEU A O 1
ATOM 1492 N N . SER A 1 187 ? 8.848 -0.860 7.771 1.00 84.38 187 SER A N 1
ATOM 1493 C CA . SER A 1 187 ? 8.348 -2.162 8.236 1.00 84.38 187 SER A CA 1
ATOM 1494 C C . SER A 1 187 ? 8.217 -2.225 9.756 1.00 84.38 187 SER A C 1
ATOM 1496 O O . SER A 1 187 ? 7.252 -2.797 10.263 1.00 84.38 187 SER A O 1
ATOM 1498 N N . ALA A 1 188 ? 9.141 -1.614 10.504 1.00 84.25 188 ALA A N 1
ATOM 1499 C CA . ALA A 1 188 ? 9.061 -1.546 11.961 1.00 84.25 188 ALA A CA 1
ATOM 1500 C C . ALA A 1 188 ? 7.867 -0.697 12.424 1.00 84.25 188 ALA A C 1
ATOM 1502 O O . ALA A 1 188 ? 7.064 -1.155 13.239 1.00 84.25 188 ALA A O 1
ATOM 1503 N N . VAL A 1 189 ? 7.707 0.504 11.858 1.00 82.00 189 VAL A N 1
ATOM 1504 C CA . VAL A 1 189 ? 6.589 1.411 12.167 1.00 82.00 189 VAL A CA 1
ATOM 1505 C C . VAL A 1 189 ? 5.241 0.754 11.846 1.00 82.00 189 VAL A C 1
ATOM 1507 O O . VAL A 1 189 ? 4.314 0.810 12.653 1.00 82.00 189 VAL A O 1
ATOM 1510 N N . LEU A 1 190 ? 5.150 0.068 10.709 1.00 80.62 190 LEU A N 1
ATOM 1511 C CA . LEU A 1 190 ? 3.957 -0.648 10.261 1.00 80.62 190 LEU A CA 1
ATOM 1512 C C . LEU A 1 190 ? 3.622 -1.846 11.136 1.00 80.62 190 LEU A C 1
ATOM 1514 O O . LEU A 1 190 ? 2.460 -2.066 11.469 1.00 80.62 190 LEU A O 1
ATOM 1518 N N . THR A 1 191 ? 4.640 -2.597 11.550 1.00 85.31 191 THR A N 1
ATOM 1519 C CA . THR A 1 191 ? 4.464 -3.719 12.472 1.00 85.31 191 THR A CA 1
ATOM 1520 C C . THR A 1 191 ? 3.911 -3.235 13.807 1.00 85.31 191 THR A C 1
ATOM 1522 O O . THR A 1 191 ? 2.953 -3.815 14.319 1.00 85.31 191 THR A O 1
ATOM 1525 N N . ASP A 1 192 ? 4.475 -2.160 14.368 1.00 82.00 192 ASP A N 1
ATOM 1526 C CA . ASP A 1 192 ? 3.969 -1.588 15.617 1.00 82.00 192 ASP A CA 1
ATOM 1527 C C . ASP A 1 192 ? 2.549 -1.054 15.457 1.00 82.00 192 ASP A C 1
ATOM 1529 O O . ASP A 1 192 ? 1.724 -1.279 16.342 1.00 82.00 192 ASP A O 1
ATOM 1533 N N . ASN A 1 193 ? 2.242 -0.392 14.341 1.00 78.06 193 ASN A N 1
ATOM 1534 C CA . ASN A 1 193 ? 0.903 0.114 14.076 1.00 78.06 193 ASN A CA 1
ATOM 1535 C C . ASN A 1 193 ? -0.116 -1.040 13.980 1.00 78.06 193 ASN A C 1
ATOM 1537 O O . ASN A 1 193 ? -1.089 -1.064 14.735 1.00 78.06 193 ASN A O 1
ATOM 1541 N N . TYR A 1 194 ? 0.168 -2.063 13.168 1.00 78.12 194 TYR A N 1
ATOM 1542 C CA . TYR A 1 194 ? -0.681 -3.245 13.000 1.00 78.12 194 TYR A CA 1
ATOM 1543 C C . TYR A 1 194 ? -0.938 -3.981 14.324 1.00 78.12 194 TYR A C 1
ATOM 1545 O O . TYR A 1 194 ? -2.085 -4.259 14.684 1.00 78.12 194 TYR A O 1
ATOM 1553 N N . LEU A 1 195 ? 0.119 -4.260 15.095 1.00 81.00 195 LEU A N 1
ATOM 1554 C CA . LEU A 1 195 ? -0.012 -4.933 16.390 1.00 81.00 195 LEU A CA 1
ATOM 1555 C C . LEU A 1 195 ? -0.733 -4.060 17.426 1.00 81.00 195 LEU A C 1
ATOM 1557 O O . LEU A 1 195 ? -1.493 -4.587 18.245 1.00 81.00 195 LEU A O 1
ATOM 1561 N N . SER A 1 196 ? -0.535 -2.740 17.397 1.00 74.50 196 SER A N 1
ATOM 1562 C CA . SER A 1 196 ? -1.211 -1.805 18.304 1.00 74.50 196 SER A CA 1
ATOM 1563 C C . SER A 1 196 ? -2.702 -1.700 17.998 1.00 74.50 196 SER A C 1
ATOM 1565 O O . SER A 1 196 ? -3.504 -1.796 18.922 1.00 74.50 196 SER A O 1
ATOM 1567 N N . ILE A 1 197 ? -3.094 -1.603 16.723 1.00 72.94 197 ILE A N 1
ATOM 1568 C CA . ILE A 1 197 ? -4.505 -1.619 16.307 1.00 72.94 197 ILE A CA 1
ATOM 1569 C C . ILE A 1 197 ? -5.176 -2.921 16.755 1.00 72.94 197 ILE A C 1
ATOM 1571 O O . ILE A 1 197 ? -6.219 -2.887 17.407 1.00 72.94 197 ILE A O 1
ATOM 1575 N N . ILE A 1 198 ? -4.570 -4.077 16.466 1.00 72.88 198 ILE A N 1
ATOM 1576 C CA . ILE A 1 198 ? -5.167 -5.376 16.811 1.00 72.88 198 ILE A CA 1
ATOM 1577 C C . ILE A 1 198 ? -5.285 -5.556 18.322 1.00 72.88 198 ILE A C 1
ATOM 1579 O O . ILE A 1 198 ? -6.331 -5.988 18.809 1.00 72.88 198 ILE A O 1
ATOM 1583 N N . SER A 1 199 ? -4.229 -5.242 19.075 1.00 73.56 199 SER A N 1
ATOM 1584 C CA . SER A 1 199 ? -4.251 -5.385 20.534 1.00 73.56 199 SER A CA 1
ATOM 1585 C C . SER A 1 199 ? -5.277 -4.455 21.183 1.00 73.56 199 SER A C 1
ATOM 1587 O O . SER A 1 199 ? -6.020 -4.894 22.064 1.00 73.56 199 SER A O 1
ATOM 1589 N N . TYR A 1 200 ? -5.381 -3.218 20.695 1.00 70.75 200 TYR A N 1
ATOM 1590 C CA . TYR A 1 200 ? -6.365 -2.240 21.139 1.00 70.75 200 TYR A CA 1
ATOM 1591 C C . TYR A 1 200 ? -7.802 -2.703 20.876 1.00 70.75 200 TYR A C 1
ATOM 1593 O O . TYR A 1 200 ? -8.632 -2.737 21.787 1.00 70.75 200 TYR A O 1
ATOM 1601 N N . LEU A 1 201 ? -8.091 -3.136 19.648 1.00 68.38 201 LEU A N 1
ATOM 1602 C CA . LEU A 1 201 ? -9.436 -3.557 19.265 1.00 68.38 201 LEU A CA 1
ATOM 1603 C C . LEU A 1 201 ? -9.844 -4.858 19.960 1.00 68.38 201 LEU A C 1
ATOM 1605 O O . LEU A 1 201 ? -10.988 -4.973 20.404 1.00 68.38 201 LEU A O 1
ATOM 1609 N N . ARG A 1 202 ? -8.901 -5.789 20.171 1.00 65.62 202 ARG A N 1
ATOM 1610 C CA . ARG A 1 202 ? -9.161 -7.044 20.888 1.00 65.62 202 ARG A CA 1
ATOM 1611 C C . ARG A 1 202 ? -9.482 -6.837 22.375 1.00 65.62 202 ARG A C 1
ATOM 1613 O O . ARG A 1 202 ? -10.231 -7.625 22.949 1.00 65.62 202 ARG A O 1
ATOM 1620 N N . GLY A 1 203 ? -8.925 -5.797 23.000 1.00 56.03 203 GLY A N 1
ATOM 1621 C CA . GLY A 1 203 ? -9.206 -5.430 24.395 1.00 56.03 203 GLY A CA 1
ATOM 1622 C C . GLY A 1 203 ? -10.589 -4.804 24.609 1.00 56.03 203 GLY A C 1
ATOM 1623 O O . GLY A 1 203 ? -11.120 -4.821 25.721 1.00 56.03 203 GLY A O 1
ATOM 1624 N N . SER A 1 204 ? -11.217 -4.289 23.550 1.00 55.84 204 SER A N 1
ATOM 1625 C CA . SER A 1 204 ? -12.553 -3.702 23.621 1.00 55.84 204 SER A CA 1
ATOM 1626 C C . SER A 1 204 ? -13.638 -4.794 23.526 1.00 55.84 204 SER A C 1
ATOM 1628 O O . SER A 1 204 ? -13.728 -5.535 22.553 1.00 55.84 204 SER A O 1
ATOM 1630 N N . ARG A 1 205 ? -14.510 -4.919 24.542 1.00 46.66 205 ARG A N 1
ATOM 1631 C CA . ARG A 1 205 ? -15.612 -5.919 24.593 1.00 46.66 205 ARG A CA 1
ATOM 1632 C C . ARG A 1 205 ? -16.721 -5.726 23.538 1.00 46.66 205 ARG A C 1
ATOM 1634 O O . ARG A 1 205 ? -17.727 -6.424 23.585 1.00 46.66 205 ARG A O 1
ATOM 1641 N N . LEU A 1 206 ? -16.557 -4.822 22.572 1.00 48.38 206 LEU A N 1
ATOM 1642 C CA . LEU A 1 206 ? -17.498 -4.584 21.468 1.00 48.38 206 LEU A CA 1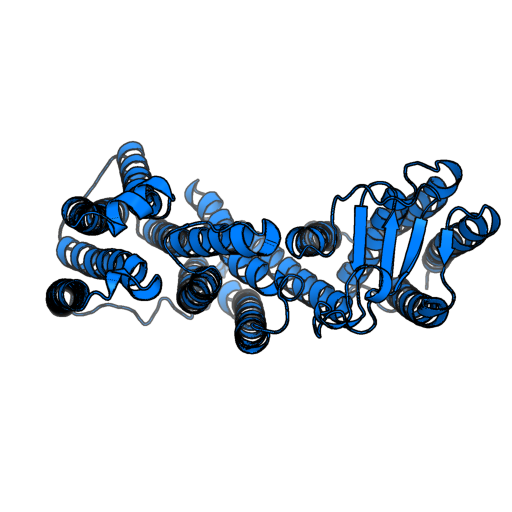
ATOM 1643 C C . LEU A 1 206 ? -17.318 -5.602 20.319 1.00 48.38 206 LEU A C 1
ATOM 1645 O O . LEU A 1 206 ? -17.485 -5.271 19.147 1.00 48.38 206 LEU A O 1
ATOM 1649 N N . TYR A 1 207 ? -17.014 -6.861 20.657 1.00 41.19 207 TYR A N 1
ATOM 1650 C CA . TYR A 1 207 ? -16.959 -8.001 19.736 1.00 41.19 207 TYR A CA 1
ATOM 1651 C C . TYR A 1 207 ? -18.374 -8.419 19.297 1.00 41.19 207 TYR A C 1
ATOM 1653 O O . TYR A 1 207 ? -18.871 -9.497 19.608 1.00 41.19 207 TYR A O 1
ATOM 1661 N N . GLY A 1 208 ? -19.052 -7.538 18.567 1.00 43.31 208 GLY A N 1
ATOM 1662 C CA . GLY A 1 208 ? -20.030 -7.952 17.569 1.00 43.31 208 GLY A CA 1
ATOM 1663 C C . GLY A 1 208 ? -19.317 -8.194 16.239 1.00 43.31 208 GLY A C 1
ATOM 1664 O O . GLY A 1 208 ? -18.209 -7.711 16.032 1.00 43.31 208 GLY A O 1
ATOM 1665 N N . ILE A 1 209 ? -19.966 -8.882 15.302 1.00 40.88 209 ILE A N 1
ATOM 1666 C CA . ILE A 1 209 ? -19.478 -9.150 13.930 1.00 40.88 209 ILE A CA 1
ATOM 1667 C C . ILE A 1 209 ? -18.999 -7.864 13.198 1.00 40.88 209 ILE A C 1
ATOM 1669 O O . ILE A 1 209 ? -18.161 -7.932 12.302 1.00 40.88 209 ILE A O 1
ATOM 1673 N N . GLY A 1 210 ? -19.448 -6.676 13.629 1.00 42.31 210 GLY A N 1
ATOM 1674 C CA . GLY A 1 210 ? -18.941 -5.377 13.165 1.00 42.31 210 GLY A CA 1
ATOM 1675 C C . GLY A 1 210 ? -17.539 -4.990 13.668 1.00 42.31 210 GLY A C 1
ATOM 1676 O O . GLY A 1 210 ? -16.837 -4.262 12.974 1.00 42.31 210 GLY A O 1
ATOM 1677 N N . GLY A 1 211 ? -17.089 -5.502 14.818 1.00 44.78 211 GLY A N 1
ATOM 1678 C CA . GLY A 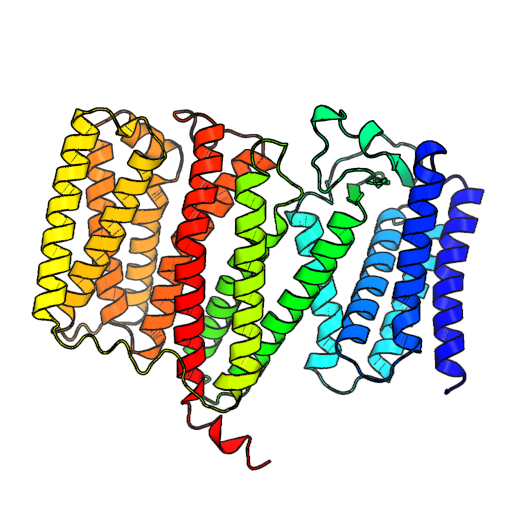1 211 ? -15.766 -5.229 15.391 1.00 44.78 211 GLY A CA 1
ATOM 1679 C C . GLY A 1 211 ? -14.629 -5.887 14.609 1.00 44.78 211 GLY A C 1
ATOM 1680 O O . GLY A 1 211 ? -13.578 -5.280 14.435 1.00 44.78 211 GLY A O 1
ATOM 1681 N N . THR A 1 212 ? -14.841 -7.083 14.050 1.00 46.66 212 THR A N 1
ATOM 1682 C CA . THR A 1 212 ? -13.832 -7.773 13.224 1.00 46.66 212 THR A CA 1
ATOM 1683 C C . THR A 1 212 ? -13.680 -7.114 11.854 1.00 46.66 212 THR A C 1
ATOM 1685 O O . THR A 1 212 ? -12.556 -6.892 11.416 1.00 46.66 212 THR A O 1
ATOM 1688 N N . PHE A 1 213 ? -14.789 -6.725 11.212 1.00 49.00 213 PHE A N 1
ATOM 1689 C CA . PHE A 1 213 ? -14.750 -5.999 9.937 1.00 49.00 213 PHE A CA 1
ATOM 1690 C C . PHE A 1 213 ? -14.193 -4.582 10.109 1.00 49.00 213 PHE A C 1
ATOM 1692 O O . PHE A 1 213 ? -13.400 -4.148 9.290 1.00 49.00 213 PHE A O 1
ATOM 1699 N N . SER A 1 214 ? -14.525 -3.893 11.207 1.00 49.31 214 SER A N 1
ATOM 1700 C CA . SER A 1 214 ? -13.923 -2.599 11.556 1.00 49.31 214 SER A CA 1
ATOM 1701 C C . SER A 1 214 ? -12.429 -2.717 11.845 1.00 49.31 214 SER A C 1
ATOM 1703 O O . SER A 1 214 ? -11.668 -1.870 11.403 1.00 49.31 214 SER A O 1
ATOM 1705 N N . SER A 1 215 ? -11.996 -3.764 12.554 1.00 50.56 215 SER A N 1
ATOM 1706 C CA . SER A 1 215 ? -10.570 -4.000 12.822 1.00 50.56 215 SER A CA 1
ATOM 1707 C C . SER A 1 215 ? -9.795 -4.299 11.551 1.00 50.56 215 SER A C 1
ATOM 1709 O O . SER A 1 215 ? -8.667 -3.846 11.396 1.00 50.56 215 SER A O 1
ATOM 1711 N N . PHE A 1 216 ? -10.411 -5.045 10.637 1.00 52.78 216 PHE A N 1
ATOM 1712 C CA . PHE A 1 216 ? -9.830 -5.361 9.346 1.00 52.78 216 PHE A CA 1
ATOM 1713 C C . PHE A 1 216 ? -9.811 -4.140 8.420 1.00 52.78 216 PHE A C 1
ATOM 1715 O O . PHE A 1 216 ? -8.774 -3.858 7.839 1.00 52.78 216 PHE A O 1
ATOM 1722 N N . ALA A 1 217 ? -10.902 -3.371 8.343 1.00 54.44 217 ALA A N 1
ATOM 1723 C CA . ALA A 1 217 ? -10.986 -2.141 7.556 1.00 54.44 217 ALA A CA 1
ATOM 1724 C C . ALA A 1 217 ? -9.967 -1.096 8.033 1.00 54.44 217 ALA A C 1
ATOM 1726 O O . ALA A 1 217 ? -9.165 -0.647 7.226 1.00 54.44 217 ALA A O 1
ATOM 1727 N N . SER A 1 218 ? -9.899 -0.830 9.343 1.00 57.56 218 SER A N 1
ATOM 1728 C CA . SER A 1 218 ? -8.929 0.108 9.930 1.00 57.56 218 SER A CA 1
ATOM 1729 C C . SER A 1 218 ? -7.480 -0.354 9.813 1.00 57.56 218 SER A C 1
ATOM 1731 O O . SER A 1 218 ? -6.587 0.471 9.621 1.00 57.56 218 SER A O 1
ATOM 1733 N N . ALA A 1 219 ? -7.226 -1.664 9.848 1.00 58.31 219 ALA A N 1
ATOM 1734 C CA . ALA A 1 219 ? -5.906 -2.199 9.528 1.00 58.31 219 ALA A CA 1
ATOM 1735 C C . ALA A 1 219 ? -5.572 -2.069 8.030 1.00 58.31 219 ALA A C 1
ATOM 1737 O O . ALA A 1 219 ? -4.442 -1.724 7.699 1.00 58.31 219 ALA A O 1
ATOM 1738 N N . LEU A 1 220 ? -6.530 -2.304 7.127 1.00 58.72 220 LEU A N 1
ATOM 1739 C CA . LEU A 1 220 ? -6.347 -2.166 5.677 1.00 58.72 220 LEU A CA 1
ATOM 1740 C C . LEU A 1 220 ? -6.164 -0.707 5.239 1.00 58.72 220 LEU A C 1
ATOM 1742 O O . LEU A 1 220 ? -5.342 -0.426 4.371 1.00 58.72 220 LEU A O 1
ATOM 1746 N N . SER A 1 221 ? -6.881 0.230 5.854 1.00 57.88 221 SER A N 1
ATOM 1747 C CA . SER A 1 221 ? -6.749 1.661 5.570 1.00 57.88 221 SER A CA 1
ATOM 1748 C C . SER A 1 221 ? -5.341 2.163 5.909 1.00 57.88 221 SER A C 1
ATOM 1750 O O . SER A 1 221 ? -4.693 2.797 5.078 1.00 57.88 221 SER A O 1
ATOM 1752 N N . CYS A 1 222 ? -4.781 1.746 7.052 1.00 63.56 222 CYS A N 1
ATOM 1753 C CA . CYS A 1 222 ? -3.382 2.028 7.390 1.00 63.56 222 CYS A CA 1
ATOM 1754 C C . CYS A 1 222 ? -2.381 1.292 6.468 1.00 63.56 222 CYS A C 1
ATOM 1756 O O . CYS A 1 222 ? -1.292 1.793 6.185 1.00 63.56 222 CYS A O 1
ATOM 1758 N N . GLN A 1 223 ? -2.751 0.129 5.914 1.00 58.09 223 GLN A N 1
ATOM 1759 C CA . GLN A 1 223 ? -1.942 -0.539 4.885 1.00 58.09 223 GLN A CA 1
ATOM 1760 C C . GLN A 1 223 ? -1.910 0.235 3.557 1.00 58.09 223 GLN A C 1
ATOM 1762 O O . GLN A 1 223 ? -0.963 0.082 2.795 1.00 58.09 223 GLN A O 1
ATOM 1767 N N . CYS A 1 224 ? -2.869 1.115 3.273 1.00 59.50 224 CYS A N 1
ATOM 1768 C CA . CYS A 1 224 ? -2.798 1.962 2.079 1.00 59.50 224 CYS A CA 1
ATOM 1769 C C . CYS A 1 224 ? -1.711 3.037 2.224 1.00 59.50 224 CYS A C 1
ATOM 1771 O O . CYS A 1 224 ? -0.921 3.236 1.305 1.00 59.50 224 CYS A O 1
ATOM 1773 N N . GLU A 1 225 ? -1.602 3.650 3.407 1.00 64.06 225 GLU A N 1
ATOM 1774 C CA . GLU A 1 225 ? -0.507 4.568 3.771 1.00 64.06 225 GLU A CA 1
ATOM 1775 C C . GLU A 1 225 ? 0.852 3.839 3.694 1.00 64.06 225 GLU A C 1
ATOM 1777 O O . GLU A 1 225 ? 1.832 4.333 3.137 1.00 64.06 225 GLU A O 1
ATOM 1782 N N . SER A 1 226 ? 0.887 2.595 4.179 1.00 57.03 226 SER A N 1
ATOM 1783 C CA . SER A 1 226 ? 2.045 1.699 4.094 1.00 57.03 226 SER A CA 1
ATOM 1784 C C . SER A 1 226 ? 2.511 1.417 2.670 1.00 57.03 226 SER A C 1
ATOM 1786 O O . SER A 1 226 ? 3.714 1.392 2.406 1.00 57.03 226 SER A O 1
ATOM 1788 N N . ILE A 1 227 ? 1.569 1.115 1.774 1.00 61.62 227 ILE A N 1
ATOM 1789 C CA . ILE A 1 227 ? 1.871 0.759 0.389 1.00 61.62 227 ILE A CA 1
ATOM 1790 C C . ILE A 1 227 ? 2.431 1.988 -0.330 1.00 61.62 227 ILE A C 1
ATOM 1792 O O . ILE A 1 227 ? 3.427 1.864 -1.041 1.00 61.62 227 ILE A O 1
ATOM 1796 N N . VAL A 1 228 ? 1.902 3.182 -0.042 1.00 59.75 228 VAL A N 1
ATOM 1797 C CA . VAL A 1 228 ? 2.435 4.448 -0.567 1.00 59.75 228 VAL A CA 1
ATOM 1798 C C . VAL A 1 228 ? 3.884 4.684 -0.151 1.00 59.75 228 VAL A C 1
ATOM 1800 O O . VAL A 1 228 ? 4.726 5.049 -0.974 1.00 59.75 228 VAL A O 1
ATOM 1803 N N . ALA A 1 229 ? 4.220 4.369 1.097 1.00 54.59 229 ALA A N 1
ATOM 1804 C CA . ALA A 1 229 ? 5.588 4.478 1.586 1.00 54.59 229 ALA A CA 1
ATOM 1805 C C . ALA A 1 229 ? 6.568 3.461 0.944 1.00 54.59 229 ALA A C 1
ATOM 1807 O O . ALA A 1 229 ? 7.783 3.654 1.012 1.00 54.59 229 ALA A O 1
ATOM 1808 N N . SER A 1 230 ? 6.067 2.396 0.301 1.00 55.34 230 SER A N 1
ATOM 1809 C CA . SER A 1 230 ? 6.875 1.341 -0.338 1.00 55.34 230 SER A CA 1
ATOM 1810 C C . SER A 1 230 ? 7.255 1.607 -1.805 1.00 55.34 230 SER A C 1
ATOM 1812 O O . SER A 1 230 ? 8.030 0.844 -2.378 1.00 55.34 230 SER A O 1
ATOM 1814 N N . PHE A 1 231 ? 6.811 2.725 -2.397 1.00 60.94 231 PHE A N 1
ATOM 1815 C CA . PHE A 1 231 ? 7.077 3.078 -3.802 1.00 60.94 231 PHE A CA 1
ATOM 1816 C C . PHE A 1 231 ? 8.439 3.683 -4.212 1.00 60.94 231 PHE A C 1
ATOM 1818 O O . PHE A 1 231 ? 8.650 3.777 -5.425 1.00 60.94 231 PHE A O 1
ATOM 1825 N N . PRO A 1 232 ? 9.385 4.095 -3.334 1.00 54.31 232 PRO A N 1
ATOM 1826 C CA . PRO A 1 232 ? 10.587 4.819 -3.782 1.00 54.31 232 PRO A CA 1
ATOM 1827 C C . PRO A 1 232 ? 11.490 4.026 -4.737 1.00 54.31 232 PRO A C 1
ATOM 1829 O O . PRO A 1 232 ? 12.360 4.594 -5.394 1.00 54.31 232 PRO A O 1
ATOM 1832 N N . SER A 1 233 ? 11.273 2.722 -4.836 1.00 53.25 233 SER A N 1
ATOM 1833 C CA . SER A 1 233 ? 11.999 1.803 -5.693 1.00 53.25 233 SER A CA 1
ATOM 1834 C C . SER A 1 233 ? 11.523 1.745 -7.153 1.00 53.25 233 SER A C 1
ATOM 1836 O O . SER A 1 233 ? 12.296 1.398 -8.039 1.00 53.25 233 SER A O 1
ATOM 1838 N N . LEU A 1 234 ? 10.273 2.098 -7.450 1.00 51.19 234 LEU A N 1
ATOM 1839 C CA . LEU A 1 234 ? 9.693 1.841 -8.777 1.00 51.19 234 LEU A CA 1
ATOM 1840 C C . LEU A 1 234 ? 9.807 3.008 -9.760 1.00 51.19 234 LEU A C 1
ATOM 1842 O O . LEU A 1 234 ? 9.411 2.869 -10.915 1.00 51.19 234 LEU A O 1
ATOM 1846 N N . VAL A 1 235 ? 10.321 4.164 -9.332 1.00 49.66 235 VAL A N 1
ATOM 1847 C CA . VAL A 1 235 ? 10.091 5.404 -10.076 1.00 49.66 235 VAL A CA 1
ATOM 1848 C C . VAL A 1 235 ? 11.375 6.085 -10.536 1.00 49.66 235 VAL A C 1
ATOM 1850 O O . VAL A 1 235 ? 12.124 6.661 -9.748 1.00 49.66 235 VAL A O 1
ATOM 1853 N N . VAL A 1 236 ? 11.594 6.053 -11.853 1.00 50.44 236 VAL A N 1
ATOM 1854 C CA . VAL A 1 236 ? 12.643 6.807 -12.552 1.00 50.44 236 VAL A CA 1
ATOM 1855 C C . VAL A 1 236 ? 12.447 8.314 -12.346 1.00 50.44 236 VAL A C 1
ATOM 1857 O O . VAL A 1 236 ? 11.325 8.810 -12.390 1.00 50.44 236 VAL A O 1
ATOM 1860 N N . LEU A 1 237 ? 13.578 8.997 -12.128 1.00 43.22 237 LEU A N 1
ATOM 1861 C CA . LEU A 1 237 ? 13.926 10.429 -12.015 1.00 43.22 237 LEU A CA 1
ATOM 1862 C C . LEU A 1 237 ? 12.835 11.532 -11.986 1.00 43.22 237 LEU A C 1
ATOM 1864 O O . LEU A 1 237 ? 13.021 12.516 -11.277 1.00 43.22 237 LEU A O 1
ATOM 1868 N N . LEU A 1 238 ? 11.734 11.419 -12.731 1.00 42.31 238 LEU A N 1
ATOM 1869 C CA . LEU A 1 238 ? 10.719 12.468 -12.913 1.00 42.31 238 LEU A CA 1
ATOM 1870 C C . LEU A 1 238 ? 9.764 12.657 -11.723 1.00 42.31 238 LEU A C 1
ATOM 1872 O O . LEU A 1 238 ? 9.088 13.676 -11.648 1.00 42.31 238 LEU A O 1
ATOM 1876 N N . ILE A 1 239 ? 9.726 11.727 -10.765 1.00 54.25 239 ILE A N 1
ATOM 1877 C CA . ILE A 1 239 ? 8.720 11.737 -9.683 1.00 54.25 239 ILE A CA 1
ATOM 1878 C C . ILE A 1 239 ? 9.354 11.725 -8.282 1.00 54.25 239 ILE A C 1
ATOM 1880 O O . ILE A 1 239 ? 8.688 11.499 -7.274 1.00 54.25 239 ILE A O 1
ATOM 1884 N N . SER A 1 240 ? 10.649 12.014 -8.172 1.00 55.62 240 SER A N 1
ATOM 1885 C CA . SER A 1 240 ? 11.291 12.184 -6.860 1.00 55.62 240 SER A CA 1
ATOM 1886 C C . SER A 1 240 ? 10.655 13.331 -6.056 1.00 55.62 240 SER A C 1
ATOM 1888 O O . SER A 1 240 ? 10.524 13.222 -4.838 1.00 55.62 240 SER A O 1
ATOM 1890 N N . VAL A 1 241 ? 10.178 14.380 -6.741 1.00 61.31 241 VAL A N 1
ATOM 1891 C CA . VAL A 1 241 ? 9.542 15.561 -6.132 1.00 61.31 241 VAL A CA 1
ATOM 1892 C C . VAL A 1 241 ? 8.192 15.243 -5.486 1.00 61.31 241 VAL A C 1
ATOM 1894 O O . VAL A 1 241 ? 7.890 15.817 -4.448 1.00 61.31 241 VAL A O 1
ATOM 1897 N N . PHE A 1 242 ? 7.391 14.333 -6.050 1.00 62.34 242 PHE A N 1
ATOM 1898 C CA . PHE A 1 242 ? 6.064 13.996 -5.507 1.00 62.34 242 PHE A CA 1
ATOM 1899 C C . PHE A 1 242 ? 6.087 12.771 -4.589 1.00 62.34 242 PHE A C 1
ATOM 1901 O O . PHE A 1 242 ? 5.385 12.744 -3.581 1.00 62.34 242 PHE A O 1
ATOM 1908 N N . VAL A 1 243 ? 6.925 11.776 -4.891 1.00 68.25 243 VAL A N 1
ATOM 1909 C CA . VAL A 1 243 ? 7.009 10.540 -4.099 1.00 68.25 243 VAL A CA 1
ATOM 1910 C C . VAL A 1 243 ? 7.612 10.807 -2.721 1.00 68.25 243 VAL A C 1
ATOM 1912 O O . VAL A 1 243 ? 7.133 10.256 -1.735 1.00 68.25 243 VAL A O 1
ATOM 1915 N N . PHE A 1 244 ? 8.623 11.675 -2.612 1.00 70.00 244 PHE A N 1
ATOM 1916 C CA . PHE A 1 244 ? 9.271 11.936 -1.325 1.00 70.00 244 PHE A CA 1
ATOM 1917 C C . PHE A 1 244 ? 8.332 12.596 -0.293 1.00 70.00 244 PHE A C 1
ATOM 1919 O O . PHE A 1 244 ? 8.227 12.060 0.815 1.00 70.00 244 PHE A O 1
ATOM 1926 N N . PRO A 1 245 ? 7.581 13.669 -0.624 1.00 74.56 245 PRO A N 1
ATOM 1927 C CA . PRO A 1 245 ? 6.538 14.195 0.254 1.00 74.56 245 PRO A CA 1
ATOM 1928 C C . PRO A 1 245 ? 5.478 13.155 0.619 1.00 74.56 245 PRO A C 1
ATOM 1930 O O . PRO A 1 245 ? 5.149 13.047 1.793 1.00 74.56 245 PRO A O 1
ATOM 1933 N N . LEU A 1 246 ? 5.006 12.349 -0.340 1.00 74.44 246 LEU A N 1
ATOM 1934 C CA . LEU A 1 246 ? 3.997 11.310 -0.091 1.00 74.44 246 LEU A CA 1
ATOM 1935 C C . LEU A 1 246 ? 4.486 10.219 0.874 1.00 74.44 246 LEU A C 1
ATOM 1937 O O . LEU A 1 246 ? 3.722 9.763 1.727 1.00 74.44 246 LEU A O 1
ATOM 1941 N N . ILE A 1 247 ? 5.757 9.809 0.779 1.00 73.50 247 ILE A N 1
ATOM 1942 C CA . ILE A 1 247 ? 6.367 8.857 1.721 1.00 73.50 247 ILE A CA 1
ATOM 1943 C C . ILE A 1 247 ? 6.447 9.474 3.117 1.00 73.50 247 ILE A C 1
ATOM 1945 O O . ILE A 1 247 ? 6.090 8.812 4.091 1.00 73.50 247 ILE A O 1
ATOM 1949 N N . ILE A 1 248 ? 6.913 10.723 3.226 1.00 77.81 248 ILE A N 1
ATOM 1950 C CA . ILE A 1 248 ? 7.014 11.419 4.516 1.00 77.81 248 ILE A CA 1
ATOM 1951 C C . ILE A 1 248 ? 5.631 11.584 5.138 1.00 77.81 248 ILE A C 1
ATOM 1953 O O . ILE A 1 248 ? 5.461 11.292 6.317 1.00 77.81 248 ILE A O 1
ATOM 1957 N N . GLU A 1 249 ? 4.653 12.021 4.351 1.00 79.62 249 GLU A N 1
ATOM 1958 C CA . GLU A 1 249 ? 3.266 12.187 4.766 1.00 79.62 249 GLU A CA 1
ATOM 1959 C C . GLU A 1 249 ? 2.686 10.863 5.276 1.00 79.62 249 GLU A C 1
ATOM 1961 O O . GLU A 1 249 ? 2.203 10.792 6.406 1.00 79.62 249 GLU A O 1
ATOM 1966 N N . SER A 1 250 ? 2.837 9.785 4.504 1.00 77.56 250 SER A N 1
ATOM 1967 C CA . SER A 1 250 ? 2.364 8.453 4.892 1.00 77.56 250 SER A CA 1
ATOM 1968 C C . SER A 1 250 ? 3.060 7.945 6.160 1.00 77.56 250 SER A C 1
ATOM 1970 O O . SER A 1 250 ? 2.403 7.497 7.097 1.00 77.56 250 SER A O 1
ATOM 1972 N N . ALA A 1 251 ? 4.388 8.066 6.253 1.00 77.38 251 ALA A N 1
ATOM 1973 C CA . ALA A 1 251 ? 5.142 7.662 7.440 1.00 77.38 251 ALA A CA 1
ATOM 1974 C C . ALA A 1 251 ? 4.760 8.488 8.681 1.00 77.38 251 ALA A C 1
ATOM 1976 O O . ALA A 1 251 ? 4.662 7.941 9.787 1.00 77.38 251 ALA A O 1
ATOM 1977 N N . ALA A 1 252 ? 4.517 9.791 8.510 1.00 83.75 252 ALA A N 1
ATOM 1978 C CA . ALA A 1 252 ? 4.061 10.683 9.569 1.00 83.75 252 ALA A CA 1
ATOM 1979 C C . ALA A 1 252 ? 2.662 10.294 10.059 1.00 83.75 252 ALA A C 1
ATOM 1981 O O . ALA A 1 252 ? 2.453 10.212 11.268 1.00 83.75 252 ALA A O 1
ATOM 1982 N N . PHE A 1 253 ? 1.734 9.983 9.153 1.00 85.12 253 PHE A N 1
ATOM 1983 C CA . PHE A 1 253 ? 0.380 9.543 9.488 1.00 85.12 253 PHE A CA 1
ATOM 1984 C C . PHE A 1 253 ? 0.350 8.198 10.215 1.00 85.12 253 PHE A C 1
ATOM 1986 O O . PHE A 1 253 ? -0.267 8.097 11.282 1.00 85.12 253 PHE A O 1
ATOM 1993 N N . VAL A 1 254 ? 1.097 7.199 9.738 1.00 80.62 254 VAL A N 1
ATOM 1994 C CA . VAL A 1 254 ? 1.210 5.899 10.421 1.00 80.62 254 VAL A CA 1
ATOM 1995 C C . VAL A 1 254 ? 1.814 6.073 11.821 1.00 80.62 254 VAL A C 1
ATOM 1997 O O . VAL A 1 254 ? 1.328 5.484 12.795 1.00 80.62 254 VAL A O 1
ATOM 2000 N N . SER A 1 255 ? 2.843 6.916 11.952 1.00 80.50 255 SER A N 1
ATOM 2001 C CA . SER A 1 255 ? 3.473 7.225 13.242 1.00 80.50 255 SER A CA 1
ATOM 2002 C C . SER A 1 255 ? 2.521 7.974 14.179 1.00 80.50 255 SER A C 1
ATOM 2004 O O . SER A 1 255 ? 2.449 7.656 15.368 1.00 80.50 255 SER A O 1
ATOM 2006 N N . ALA A 1 256 ? 1.749 8.927 13.650 1.00 85.75 256 ALA A N 1
ATOM 2007 C CA . ALA A 1 256 ? 0.751 9.684 14.395 1.00 85.75 256 ALA A CA 1
ATOM 2008 C C . ALA A 1 256 ? -0.371 8.779 14.915 1.00 85.75 256 ALA A C 1
ATOM 2010 O O . ALA A 1 256 ? -0.735 8.884 16.085 1.00 85.75 256 ALA A O 1
ATOM 2011 N N . THR A 1 257 ? -0.865 7.842 14.100 1.00 83.50 257 THR A N 1
ATOM 2012 C CA . THR A 1 257 ? -1.866 6.850 14.525 1.00 83.50 257 THR A CA 1
ATOM 2013 C C . THR A 1 257 ? -1.331 5.990 15.670 1.00 83.50 257 THR A C 1
ATOM 2015 O O . THR A 1 257 ? -1.994 5.839 16.696 1.00 83.50 257 THR A O 1
ATOM 2018 N N . ASN A 1 258 ? -0.096 5.488 15.560 1.00 81.94 258 ASN A N 1
ATOM 2019 C CA . ASN A 1 258 ? 0.530 4.703 16.627 1.00 81.94 258 ASN A CA 1
ATOM 2020 C C . ASN A 1 258 ? 0.707 5.520 17.924 1.00 81.94 258 ASN A C 1
ATOM 2022 O O . ASN A 1 258 ? 0.399 5.049 19.023 1.00 81.94 258 ASN A O 1
ATOM 2026 N N . TYR A 1 259 ? 1.148 6.776 17.810 1.00 85.06 259 TYR A N 1
ATOM 2027 C CA . TYR A 1 259 ? 1.238 7.694 18.945 1.00 85.06 259 TYR A CA 1
ATOM 2028 C C . TYR A 1 259 ? -0.131 7.941 19.596 1.00 85.06 259 TYR A C 1
ATOM 2030 O O . TYR A 1 259 ? -0.246 7.885 20.820 1.00 85.06 259 TYR A O 1
ATOM 2038 N N . LEU A 1 260 ? -1.183 8.174 18.809 1.00 85.31 260 LEU A N 1
ATOM 2039 C CA . LEU A 1 260 ? -2.536 8.416 19.315 1.00 85.31 260 LEU A CA 1
ATOM 2040 C C . LEU A 1 260 ? -3.112 7.190 20.027 1.00 85.31 260 LEU A C 1
ATOM 2042 O O . LEU A 1 260 ? -3.660 7.335 21.121 1.00 85.31 260 LEU A O 1
ATOM 2046 N N . ILE A 1 261 ? -2.932 5.987 19.471 1.00 80.88 261 ILE A N 1
ATOM 2047 C CA . ILE A 1 261 ? -3.366 4.741 20.116 1.00 80.88 261 ILE A CA 1
ATOM 2048 C C . ILE A 1 261 ? -2.666 4.572 21.463 1.00 80.88 261 ILE A C 1
ATOM 2050 O O . ILE A 1 261 ? -3.323 4.365 22.481 1.00 80.88 261 ILE A O 1
ATOM 2054 N N . THR A 1 262 ? -1.338 4.685 21.478 1.00 79.94 262 THR A N 1
ATOM 2055 C CA . THR A 1 262 ? -0.534 4.398 22.672 1.00 79.94 262 THR A CA 1
ATOM 2056 C C . THR A 1 262 ? -0.668 5.455 23.765 1.00 79.94 262 THR A C 1
ATOM 2058 O O . THR A 1 262 ? -0.680 5.086 24.938 1.00 79.94 262 THR A O 1
ATOM 2061 N N . SER A 1 263 ? -0.791 6.738 23.411 1.00 81.94 263 SER A N 1
ATOM 2062 C CA . SER A 1 263 ? -0.797 7.846 24.378 1.00 81.94 263 SER A CA 1
ATOM 2063 C C . SER A 1 263 ? -2.183 8.384 24.737 1.00 81.94 263 SER A C 1
ATOM 2065 O O . SER A 1 263 ? -2.339 8.952 25.814 1.00 81.94 263 SER A O 1
ATOM 2067 N N . ARG A 1 264 ? -3.186 8.261 23.856 1.00 83.75 264 ARG A N 1
ATOM 2068 C CA . ARG A 1 264 ? -4.518 8.861 24.058 1.00 83.75 264 ARG A CA 1
ATOM 2069 C C . ARG A 1 264 ? -5.624 7.815 24.091 1.00 83.75 264 ARG A C 1
ATOM 2071 O O . ARG A 1 264 ? -6.332 7.727 25.092 1.00 83.75 264 ARG A O 1
ATOM 2078 N N . TYR A 1 265 ? -5.772 7.011 23.040 1.00 80.75 265 TYR A N 1
ATOM 2079 C CA . TYR A 1 265 ? -6.927 6.115 22.905 1.00 80.75 265 TYR A CA 1
ATOM 2080 C C . TYR A 1 265 ? -6.894 4.951 23.896 1.00 80.75 265 TYR A C 1
ATOM 2082 O O . TYR A 1 265 ? -7.943 4.566 24.412 1.00 80.75 265 TYR A O 1
ATOM 2090 N N . SER A 1 266 ? -5.708 4.427 24.213 1.00 71.62 266 SER A N 1
ATOM 2091 C CA . SER A 1 266 ? -5.503 3.452 25.293 1.00 71.62 266 SER A CA 1
ATOM 2092 C C . SER A 1 266 ? -5.905 4.005 26.666 1.00 71.62 266 SER A C 1
ATOM 2094 O O . SER A 1 266 ? -6.419 3.269 27.500 1.00 71.62 266 SER A O 1
ATOM 2096 N N . MET A 1 267 ? -5.736 5.314 26.883 1.00 74.00 267 MET A N 1
ATOM 2097 C CA . MET A 1 267 ? -6.147 6.021 28.100 1.00 74.00 267 MET A CA 1
ATOM 2098 C C . MET A 1 267 ? -7.634 6.414 28.089 1.00 74.00 267 MET A C 1
ATOM 2100 O O . MET A 1 267 ? -8.087 7.140 28.971 1.00 74.00 267 MET A O 1
ATOM 2104 N N . GLY A 1 268 ? -8.400 5.988 27.078 1.00 69.50 268 GLY A N 1
ATOM 2105 C CA . GLY A 1 268 ? -9.809 6.346 26.913 1.00 69.50 268 GLY A CA 1
ATOM 2106 C C . GLY A 1 268 ? -10.047 7.781 26.422 1.00 69.50 268 GLY A C 1
ATOM 2107 O O . GLY A 1 268 ? -11.199 8.194 26.285 1.00 69.50 268 GLY A O 1
ATOM 2108 N N . ILE A 1 269 ? -8.992 8.545 26.119 1.00 74.81 269 ILE A N 1
ATOM 2109 C CA . ILE A 1 269 ? -9.095 9.951 25.718 1.00 74.81 269 ILE A CA 1
ATOM 2110 C C . ILE A 1 269 ? -9.516 10.035 24.254 1.00 74.81 269 ILE A C 1
ATOM 2112 O O . ILE A 1 269 ? -8.761 9.677 23.352 1.00 74.81 269 ILE A O 1
ATOM 2116 N N . ASP A 1 270 ? -10.706 10.579 24.022 1.00 72.00 270 ASP A N 1
ATOM 2117 C CA . ASP A 1 270 ? -11.224 10.819 22.682 1.00 72.00 270 ASP A CA 1
ATOM 2118 C C . ASP A 1 270 ? -10.770 12.188 22.155 1.00 72.00 270 ASP A C 1
ATOM 2120 O O . ASP A 1 270 ? -11.106 13.232 22.719 1.00 72.00 270 ASP A O 1
ATOM 2124 N N . VAL A 1 271 ? -10.013 12.177 21.059 1.00 75.56 271 VAL A N 1
ATOM 2125 C CA . VAL A 1 271 ? -9.422 13.376 20.446 1.00 75.56 271 VAL A CA 1
ATOM 2126 C C . VAL A 1 271 ? -10.340 13.973 19.374 1.00 75.56 271 VAL A C 1
ATOM 2128 O O . VAL A 1 271 ? -10.446 15.194 19.255 1.00 75.56 271 VAL A O 1
ATOM 2131 N N . PHE A 1 272 ? -11.041 13.132 18.608 1.00 71.06 272 PHE A N 1
ATOM 2132 C CA . PHE A 1 272 ? -11.695 13.551 17.362 1.00 71.06 272 PHE A CA 1
ATOM 2133 C C . PHE A 1 272 ? -13.222 13.627 17.453 1.00 71.06 272 PHE A C 1
ATOM 2135 O O . PHE A 1 272 ? -13.853 14.480 16.828 1.00 71.06 272 PHE A O 1
ATOM 2142 N N . SER A 1 273 ? -13.858 12.798 18.276 1.00 59.66 273 SER A N 1
ATOM 2143 C CA . SER A 1 273 ? -15.317 12.680 18.310 1.00 59.66 273 SER A CA 1
ATOM 2144 C C . SER A 1 273 ? -16.047 13.906 18.871 1.00 59.66 273 SER A C 1
ATOM 2146 O O . SER A 1 273 ? -17.261 14.013 18.692 1.00 59.66 273 SER A O 1
ATOM 2148 N N . GLY A 1 274 ? -15.373 14.771 19.634 1.00 50.62 274 GLY A N 1
ATOM 2149 C CA . GLY A 1 274 ? -16.029 15.824 20.416 1.00 50.62 274 GLY A CA 1
ATOM 2150 C C . GLY A 1 274 ? -16.479 17.050 19.616 1.00 50.62 274 GLY A C 1
ATOM 2151 O O . GLY A 1 274 ? -17.373 17.759 20.071 1.00 50.62 274 GLY A O 1
ATOM 2152 N N . ARG A 1 275 ? -15.878 17.323 18.447 1.00 47.00 275 ARG A N 1
ATOM 2153 C CA . ARG A 1 275 ? -15.951 18.662 17.821 1.00 47.00 275 ARG A CA 1
ATOM 2154 C C . ARG A 1 275 ? -16.708 18.761 16.496 1.00 47.00 275 ARG A C 1
ATOM 2156 O O . ARG A 1 275 ? -17.097 19.862 16.130 1.00 47.00 275 ARG A O 1
ATOM 2163 N N . LEU A 1 276 ? -17.017 17.657 15.815 1.00 43.91 276 LEU A N 1
ATOM 2164 C CA . LEU A 1 276 ? -17.848 17.674 14.597 1.00 43.91 276 LEU A CA 1
ATOM 2165 C C . LEU A 1 276 ? -19.318 17.385 14.918 1.00 43.91 276 LEU A C 1
ATOM 2167 O O . LEU A 1 276 ? -19.951 16.498 14.345 1.00 43.91 276 LEU A O 1
ATOM 2171 N N . ARG A 1 277 ? -19.895 18.144 15.854 1.00 42.28 277 ARG A N 1
ATOM 2172 C CA . ARG A 1 277 ? -21.354 18.250 15.921 1.00 42.28 277 ARG A CA 1
ATOM 2173 C C . ARG A 1 277 ? -21.762 19.211 14.814 1.00 42.28 277 ARG A C 1
ATOM 2175 O O . ARG A 1 277 ? -21.648 20.418 14.974 1.00 42.28 277 ARG A O 1
ATOM 2182 N N . PHE A 1 278 ? -22.211 18.667 13.684 1.00 44.31 278 PHE A N 1
ATOM 2183 C CA . PHE A 1 278 ? -22.846 19.422 12.600 1.00 44.31 278 PHE A CA 1
ATOM 2184 C C . PHE A 1 278 ? -24.177 20.022 13.090 1.00 44.31 278 PHE A C 1
ATOM 2186 O O . PHE A 1 278 ? -25.267 19.571 12.737 1.00 44.31 278 PHE A O 1
ATOM 2193 N N . THR A 1 279 ? -24.103 21.023 13.964 1.00 39.34 279 THR A N 1
ATOM 2194 C CA . THR A 1 279 ? -25.243 21.807 14.430 1.00 39.34 279 THR A CA 1
ATOM 2195 C C . THR A 1 279 ? -25.640 22.765 13.312 1.00 39.34 279 THR A C 1
ATOM 2197 O O . THR A 1 279 ? -24.997 23.789 13.102 1.00 39.34 279 THR A O 1
ATOM 2200 N N . GLY A 1 280 ? -26.672 22.392 12.547 1.00 52.78 280 GLY A N 1
ATOM 2201 C CA . GLY A 1 280 ? -27.210 23.202 11.446 1.00 52.78 280 GLY A CA 1
ATOM 2202 C C . GLY A 1 280 ? -27.521 22.419 10.169 1.00 52.78 280 GLY A C 1
ATOM 2203 O O . GLY A 1 280 ? -27.136 22.852 9.087 1.00 52.78 280 GLY A O 1
ATOM 2204 N N . MET A 1 281 ? -28.220 21.280 10.266 1.00 59.94 281 MET A N 1
ATOM 2205 C CA . MET A 1 281 ? -28.489 20.357 9.143 1.00 59.94 281 MET A CA 1
ATOM 2206 C C . MET A 1 281 ? -29.017 21.033 7.863 1.00 59.94 281 MET A C 1
ATOM 2208 O O . MET A 1 281 ? -28.598 20.677 6.761 1.00 59.94 281 MET A O 1
ATOM 2212 N N . ARG A 1 282 ? -29.887 22.047 7.991 1.00 68.31 282 ARG A N 1
ATOM 2213 C CA . ARG A 1 282 ? -30.415 22.801 6.839 1.00 68.31 282 ARG A CA 1
ATOM 2214 C C . ARG A 1 282 ? -29.349 23.634 6.125 1.00 68.31 282 ARG A C 1
ATOM 2216 O O . ARG A 1 282 ? -29.350 23.670 4.902 1.00 68.31 282 ARG A O 1
ATOM 2223 N N . ARG A 1 283 ? -28.425 24.260 6.863 1.00 76.38 283 ARG A N 1
ATOM 2224 C CA . ARG A 1 283 ? -27.353 25.080 6.272 1.00 76.38 283 ARG A CA 1
ATOM 2225 C C . ARG A 1 283 ? -26.368 24.212 5.494 1.00 76.38 283 ARG A C 1
ATOM 2227 O O . ARG A 1 283 ? -26.029 24.557 4.373 1.00 76.38 283 ARG A O 1
ATOM 2234 N N . TYR A 1 284 ? -25.981 23.057 6.036 1.00 77.38 284 TYR A N 1
ATOM 2235 C CA . TYR A 1 284 ? -25.068 22.141 5.344 1.00 77.38 284 TYR A CA 1
ATOM 2236 C C . TYR A 1 284 ? -25.678 21.526 4.085 1.00 77.38 284 TYR A C 1
ATOM 2238 O O . TYR A 1 284 ? -24.984 21.432 3.083 1.00 77.38 284 TYR A O 1
ATOM 2246 N N . THR A 1 285 ? -26.964 21.164 4.118 1.00 83.06 285 THR A N 1
ATOM 2247 C CA . THR A 1 285 ? -27.674 20.650 2.931 1.00 83.06 285 THR A CA 1
ATOM 2248 C C . THR A 1 285 ? -27.812 21.724 1.851 1.00 83.06 285 THR A C 1
ATOM 2250 O O . THR A 1 285 ? -27.653 21.441 0.669 1.00 83.06 285 THR A O 1
ATOM 2253 N N . LEU A 1 286 ? -28.074 22.973 2.252 1.00 85.56 286 LEU A N 1
ATOM 2254 C CA . LEU A 1 286 ? -28.147 24.100 1.325 1.00 85.56 286 LEU A CA 1
ATOM 2255 C C . LEU A 1 286 ? -26.781 24.391 0.688 1.00 85.56 286 LEU A C 1
ATOM 2257 O O . LEU A 1 286 ? -26.697 24.528 -0.526 1.00 85.56 286 LEU A O 1
ATOM 2261 N N . VAL A 1 287 ? -25.708 24.421 1.483 1.00 87.38 287 VAL A N 1
ATOM 2262 C CA . VAL A 1 287 ? -24.343 24.635 0.977 1.00 87.38 287 VAL A CA 1
ATOM 2263 C C . VAL A 1 287 ? -23.913 23.503 0.044 1.00 87.38 287 VAL A C 1
ATOM 2265 O O . VAL A 1 287 ? -23.418 23.785 -1.043 1.00 87.38 287 VAL A O 1
ATOM 2268 N N . SER A 1 288 ? -24.129 22.235 0.412 1.00 86.88 288 SER A N 1
ATOM 2269 C CA . SER A 1 288 ? -23.783 21.110 -0.467 1.00 86.88 288 SER A CA 1
ATOM 2270 C C . SER A 1 288 ? -24.631 21.079 -1.737 1.00 86.88 288 SER A C 1
ATOM 2272 O O . SER A 1 288 ? -24.100 20.760 -2.794 1.00 86.88 288 SER A O 1
ATOM 2274 N N . GLY A 1 289 ? -25.905 21.476 -1.668 1.00 89.75 289 GLY A N 1
ATOM 2275 C CA . GLY A 1 289 ? -26.766 21.628 -2.842 1.00 89.75 289 GLY A CA 1
ATOM 2276 C C . GLY A 1 289 ? -26.277 22.722 -3.795 1.00 89.75 289 GLY A C 1
ATOM 2277 O O . GLY A 1 289 ? -26.180 22.485 -4.996 1.00 89.75 289 GLY A O 1
ATOM 2278 N N . ILE A 1 290 ? -25.895 23.892 -3.270 1.00 91.94 290 ILE A N 1
ATOM 2279 C CA . ILE A 1 290 ? -25.305 24.976 -4.075 1.00 91.94 290 ILE A CA 1
ATOM 2280 C C . ILE A 1 290 ? -23.999 24.507 -4.724 1.00 91.94 290 ILE A C 1
ATOM 2282 O O . ILE A 1 290 ? -23.821 24.679 -5.927 1.00 91.94 290 ILE A O 1
ATOM 2286 N N . LEU A 1 291 ? -23.105 23.877 -3.955 1.00 92.31 291 LEU A N 1
ATOM 2287 C CA . LEU A 1 291 ? -21.842 23.350 -4.478 1.00 92.31 291 LEU A CA 1
ATOM 2288 C C . LEU A 1 291 ? -22.061 22.284 -5.553 1.00 92.31 291 LEU A C 1
ATOM 2290 O O . LEU A 1 291 ? -21.331 22.269 -6.538 1.00 92.31 291 LEU A O 1
ATOM 2294 N N . LEU A 1 292 ? -23.069 21.424 -5.399 1.00 93.44 292 LEU A N 1
ATOM 2295 C CA . LEU A 1 292 ? -23.417 20.412 -6.391 1.00 93.44 292 LEU A CA 1
ATOM 2296 C C . LEU A 1 292 ? -23.875 21.049 -7.709 1.00 93.44 292 LEU A C 1
ATOM 2298 O O . LEU A 1 292 ? -23.376 20.678 -8.767 1.00 93.44 292 LEU A O 1
ATOM 2302 N N . VAL A 1 293 ? -24.764 22.046 -7.654 1.00 93.56 293 VAL A N 1
ATOM 2303 C CA . VAL A 1 293 ? -25.219 22.775 -8.851 1.00 93.56 293 VAL A CA 1
ATOM 2304 C C . VAL A 1 293 ? -24.055 23.504 -9.524 1.00 93.56 293 VAL A C 1
ATOM 2306 O O . VAL A 1 293 ? -23.895 23.414 -10.741 1.00 93.56 293 VAL A O 1
ATOM 2309 N N . LEU A 1 294 ? -23.202 24.175 -8.743 1.00 93.38 294 LEU A N 1
ATOM 2310 C CA . LEU A 1 294 ? -21.994 24.825 -9.257 1.00 93.38 294 LEU A CA 1
ATOM 2311 C C . LEU A 1 294 ? -21.028 23.818 -9.888 1.00 93.38 294 LEU A C 1
ATOM 2313 O O . LEU A 1 294 ? -20.452 24.105 -10.932 1.00 93.38 294 LEU A O 1
ATOM 2317 N N . CYS A 1 295 ? -20.879 22.631 -9.297 1.00 92.62 295 CYS A N 1
ATOM 2318 C CA . CYS A 1 295 ? -20.063 21.556 -9.847 1.00 92.62 295 CYS A CA 1
ATOM 2319 C C . CYS A 1 295 ? -20.616 21.077 -11.194 1.00 92.62 295 CYS A C 1
ATOM 2321 O O . CYS A 1 295 ? -19.869 21.025 -12.163 1.00 92.62 295 CYS A O 1
ATOM 2323 N N . MET A 1 296 ? -21.924 20.824 -11.307 1.00 92.31 296 MET A N 1
ATOM 2324 C CA . MET A 1 296 ? -22.544 20.427 -12.580 1.00 92.31 296 MET A CA 1
ATOM 2325 C C . MET A 1 296 ? -22.395 21.507 -13.665 1.00 92.31 296 MET A C 1
ATOM 2327 O O . MET A 1 296 ? -22.111 21.189 -14.823 1.00 92.31 296 MET A O 1
ATOM 2331 N N . ALA A 1 297 ? -22.527 22.785 -13.297 1.00 92.19 297 ALA A N 1
ATOM 2332 C CA . ALA A 1 297 ? -22.283 23.902 -14.206 1.00 92.19 297 ALA A CA 1
ATOM 2333 C C . ALA A 1 297 ? -20.808 23.965 -14.645 1.00 92.19 297 ALA A C 1
ATOM 2335 O O . ALA A 1 297 ? -20.527 24.078 -15.837 1.00 92.19 297 ALA A O 1
ATOM 2336 N N . ALA A 1 298 ? -19.867 23.821 -13.707 1.00 92.19 298 ALA A N 1
ATOM 2337 C CA . ALA A 1 298 ? -18.434 23.803 -13.989 1.00 92.19 298 ALA A CA 1
ATOM 2338 C C . ALA A 1 298 ? -18.031 22.619 -14.880 1.00 92.19 298 ALA A C 1
ATOM 2340 O O . ALA A 1 298 ? -17.225 22.794 -15.790 1.00 92.19 298 ALA A O 1
ATOM 2341 N N . ILE A 1 299 ? -18.624 21.438 -14.674 1.00 92.06 299 ILE A N 1
ATOM 2342 C CA . ILE A 1 299 ? -18.419 20.269 -15.539 1.00 92.06 299 ILE A CA 1
ATOM 2343 C C . ILE A 1 299 ? -18.931 20.572 -16.949 1.00 92.06 299 ILE A C 1
ATOM 2345 O O . ILE A 1 299 ? -18.215 20.349 -17.919 1.00 92.06 299 ILE A O 1
ATOM 2349 N N . SER A 1 300 ? -20.128 21.146 -17.075 1.00 90.19 300 SER A N 1
ATOM 2350 C CA . SER A 1 300 ? -20.710 21.490 -18.381 1.00 90.19 300 SER A CA 1
ATOM 2351 C C . SER A 1 300 ? -19.853 22.506 -19.149 1.00 90.19 300 SER A C 1
ATOM 2353 O O . SER A 1 300 ? -19.605 22.329 -20.341 1.00 90.19 300 SER A O 1
ATOM 2355 N N . ILE A 1 301 ? -19.345 23.535 -18.460 1.00 91.75 301 ILE A N 1
ATOM 2356 C CA . ILE A 1 301 ? -18.415 24.524 -19.030 1.00 91.75 301 ILE A CA 1
ATOM 2357 C C . ILE A 1 301 ? -17.074 23.868 -19.382 1.00 91.75 301 ILE A C 1
ATOM 2359 O O . ILE A 1 301 ? -16.518 24.110 -20.445 1.00 91.75 301 ILE A O 1
ATOM 2363 N N . GLY A 1 302 ? -16.533 23.014 -18.517 1.00 90.12 302 GLY A N 1
ATOM 2364 C CA . GLY A 1 302 ? -15.261 22.357 -18.799 1.00 90.12 302 GLY A CA 1
ATOM 2365 C C . GLY A 1 302 ? -15.342 21.403 -19.993 1.00 90.12 302 GLY A C 1
ATOM 2366 O O . GLY A 1 302 ? -14.416 21.362 -20.799 1.00 90.12 302 GLY A O 1
ATOM 2367 N N . VAL A 1 303 ? -16.473 20.713 -20.171 1.00 89.12 303 VAL A N 1
ATOM 2368 C CA . VAL A 1 303 ? -16.735 19.892 -21.361 1.00 89.12 303 VAL A CA 1
ATOM 2369 C C . VAL A 1 303 ? -16.842 20.754 -22.621 1.00 89.12 303 VAL A C 1
ATOM 2371 O O . VAL A 1 303 ? -16.280 20.387 -23.654 1.00 89.12 303 VAL A O 1
ATOM 2374 N N . SER A 1 304 ? -17.505 21.917 -22.559 1.00 87.81 304 SER A N 1
ATOM 2375 C CA . SER A 1 304 ? -17.581 22.825 -23.714 1.00 87.81 304 SER A CA 1
ATOM 2376 C C . SER A 1 304 ? -16.221 23.429 -24.085 1.00 87.81 304 SER A C 1
ATOM 2378 O O . SER A 1 304 ? -15.972 23.694 -25.259 1.00 87.81 304 SER A O 1
ATOM 2380 N N . LEU A 1 305 ? -15.312 23.562 -23.114 1.00 91.44 305 LEU A N 1
ATOM 2381 C CA . LEU A 1 305 ? -13.913 23.957 -23.316 1.00 91.44 305 LEU A CA 1
ATOM 2382 C C . LEU A 1 305 ? -12.990 22.800 -23.746 1.00 91.44 305 LEU A C 1
ATOM 2384 O O . LEU A 1 305 ? -11.803 23.022 -23.981 1.00 91.44 305 LEU A O 1
ATOM 2388 N N . GLY A 1 306 ? -13.493 21.567 -23.853 1.00 86.44 306 GLY A N 1
ATOM 2389 C CA . GLY A 1 306 ? -12.689 20.411 -24.257 1.00 86.44 306 GLY A CA 1
ATOM 2390 C C . GLY A 1 306 ? -11.798 19.826 -23.153 1.00 86.44 306 GLY A C 1
ATOM 2391 O O . GLY A 1 306 ? -10.906 19.025 -23.451 1.00 86.44 306 GLY A O 1
ATOM 2392 N N . LEU A 1 307 ? -12.016 20.192 -21.883 1.00 88.75 307 LEU A N 1
ATOM 2393 C CA . LEU A 1 307 ? -11.194 19.748 -20.750 1.00 88.75 307 LEU A CA 1
ATOM 2394 C C . LEU A 1 307 ? -11.314 18.245 -20.463 1.00 88.75 307 LEU A C 1
ATOM 2396 O O . LEU A 1 307 ? -10.425 17.694 -19.823 1.00 88.75 307 LEU A O 1
ATOM 2400 N N . GLN A 1 308 ? -12.324 17.546 -20.995 1.00 85.62 308 GLN A N 1
ATOM 2401 C CA . GLN A 1 308 ? -12.460 16.082 -20.907 1.00 85.62 308 GLN A CA 1
ATOM 2402 C C . GLN A 1 308 ? -11.273 15.309 -21.499 1.00 85.62 308 GLN A C 1
ATOM 2404 O O . GLN A 1 308 ? -11.115 14.123 -21.227 1.00 85.62 308 GLN A O 1
ATOM 2409 N N . ARG A 1 309 ? -10.416 15.978 -22.284 1.00 83.19 309 ARG A N 1
ATOM 2410 C CA . ARG A 1 309 ? -9.154 15.412 -22.779 1.00 83.19 309 ARG A CA 1
ATOM 2411 C C . ARG A 1 309 ? -8.084 15.251 -21.697 1.00 83.19 309 ARG A C 1
ATOM 2413 O O . ARG A 1 309 ? -7.112 14.539 -21.919 1.00 83.19 309 ARG A O 1
ATOM 2420 N N . SER A 1 310 ? -8.254 15.911 -20.556 1.00 89.25 310 SER A N 1
ATOM 2421 C CA . SER A 1 310 ? -7.373 15.814 -19.398 1.00 89.25 310 SER A CA 1
ATOM 2422 C C . SER A 1 310 ? -7.880 14.750 -18.428 1.00 89.25 310 SER A C 1
ATOM 2424 O O . SER A 1 310 ? -9.033 14.814 -17.996 1.00 89.25 310 SER A O 1
ATOM 2426 N N . VAL A 1 311 ? -7.002 13.824 -18.025 1.00 88.69 311 VAL A N 1
ATOM 2427 C CA . VAL A 1 311 ? -7.288 12.781 -17.016 1.00 88.69 311 VAL A CA 1
ATOM 2428 C C . VAL A 1 311 ? -7.863 13.393 -15.735 1.00 88.69 311 VAL A C 1
ATOM 2430 O O . VAL A 1 311 ? -8.834 12.886 -15.174 1.00 88.69 311 VAL A O 1
ATOM 2433 N N . TYR A 1 312 ? -7.295 14.525 -15.306 1.00 89.00 312 TYR A N 1
ATOM 2434 C CA . TYR A 1 312 ? -7.680 15.227 -14.082 1.00 89.00 312 TYR A CA 1
ATOM 2435 C C . TYR A 1 312 ? -9.118 15.706 -14.113 1.00 89.00 312 TYR A C 1
ATOM 2437 O O . TYR A 1 312 ? -9.849 15.537 -13.144 1.00 89.00 312 TYR A O 1
ATOM 2445 N N . PHE A 1 313 ? -9.525 16.318 -15.222 1.00 90.69 313 PHE A N 1
ATOM 2446 C CA . PHE A 1 313 ? -10.884 16.814 -15.361 1.00 90.69 313 PHE A CA 1
ATOM 2447 C C . PHE A 1 313 ? -11.855 15.653 -15.569 1.00 90.69 313 PHE A C 1
ATOM 2449 O O . PHE A 1 313 ? -12.915 15.631 -14.950 1.00 90.69 313 PHE A O 1
ATOM 2456 N N . PHE A 1 314 ? -11.475 14.666 -16.386 1.00 91.44 314 PHE A N 1
ATOM 2457 C CA . PHE A 1 314 ? -12.305 13.507 -16.691 1.00 91.44 314 PHE A CA 1
ATOM 2458 C C . PHE A 1 314 ? -12.700 12.749 -15.417 1.00 91.44 314 PHE A C 1
ATOM 2460 O O . PHE A 1 314 ? -13.874 12.738 -15.053 1.00 91.44 314 PHE A O 1
ATOM 2467 N N . PHE A 1 315 ? -11.731 12.211 -14.673 1.00 90.69 315 PHE A N 1
ATOM 2468 C CA . PHE A 1 315 ? -12.024 11.482 -13.436 1.00 90.69 315 PHE A CA 1
ATOM 2469 C C . PHE A 1 315 ? -12.346 12.411 -12.266 1.00 90.69 315 PHE A C 1
ATOM 2471 O O . PHE A 1 315 ? -13.193 12.091 -11.437 1.00 90.69 315 PHE A O 1
ATOM 2478 N N . GLY A 1 316 ? -11.725 13.591 -12.195 1.00 89.62 316 GLY A N 1
ATOM 2479 C CA . GLY A 1 316 ? -12.009 14.556 -11.134 1.00 89.62 316 GLY A CA 1
ATOM 2480 C C . GLY A 1 316 ? -13.455 15.044 -11.155 1.00 89.62 316 GLY A C 1
ATOM 2481 O O . GLY A 1 316 ? -14.037 15.224 -10.087 1.00 89.62 316 GLY A O 1
ATOM 2482 N N . SER A 1 317 ? -14.063 15.204 -12.336 1.00 91.44 317 SER A N 1
ATOM 2483 C CA . SER A 1 317 ? -15.484 15.553 -12.461 1.00 91.44 317 SER A CA 1
ATOM 2484 C C . SER A 1 317 ? -16.394 14.470 -11.876 1.00 91.44 317 SER A C 1
ATOM 2486 O O . SER A 1 317 ? -17.263 14.783 -11.062 1.00 91.44 317 SER A O 1
ATOM 2488 N N . ASP A 1 318 ? -16.130 13.206 -12.208 1.00 91.88 318 ASP A N 1
ATOM 2489 C CA . ASP A 1 318 ? -16.870 12.038 -11.726 1.00 91.88 318 ASP A CA 1
ATOM 2490 C C . ASP A 1 318 ? -16.790 11.909 -10.196 1.00 91.88 318 ASP A C 1
ATOM 2492 O O . ASP A 1 318 ? -17.798 11.855 -9.485 1.00 91.88 318 ASP A O 1
ATOM 2496 N N . MET A 1 319 ? -15.571 11.979 -9.658 1.00 91.25 319 MET A N 1
ATOM 2497 C CA . MET A 1 319 ? -15.307 11.871 -8.223 1.00 91.25 319 MET A CA 1
ATOM 2498 C C . MET A 1 319 ? -15.872 13.052 -7.428 1.00 91.25 319 MET A C 1
ATOM 2500 O O . MET A 1 319 ? -16.424 12.861 -6.341 1.00 91.25 319 MET A O 1
ATOM 2504 N N . SER A 1 320 ? -15.769 14.272 -7.964 1.00 91.25 320 SER A N 1
ATOM 2505 C CA . SER A 1 320 ? -16.335 15.470 -7.332 1.00 91.25 320 SER A CA 1
ATOM 2506 C C . SER A 1 320 ? -17.856 15.394 -7.281 1.00 91.25 320 SER A C 1
ATOM 2508 O O . SER A 1 320 ? -18.458 15.711 -6.251 1.00 91.25 320 SER A O 1
ATOM 2510 N N . LEU A 1 321 ? -18.478 14.925 -8.366 1.00 94.12 321 LEU A N 1
ATOM 2511 C CA . LEU A 1 321 ? -19.920 14.745 -8.439 1.00 94.12 321 LEU A CA 1
ATOM 2512 C C . LEU A 1 321 ? -20.392 13.694 -7.432 1.00 94.12 321 LEU A C 1
ATOM 2514 O O . LEU A 1 321 ? -21.348 13.958 -6.701 1.00 94.12 321 LEU A O 1
ATOM 2518 N N . PHE A 1 322 ? -19.696 12.560 -7.318 1.00 94.12 322 PHE A N 1
ATOM 2519 C CA . PHE A 1 322 ? -19.964 11.559 -6.285 1.00 94.12 322 PHE A CA 1
ATOM 2520 C C . PHE A 1 322 ? -19.854 12.156 -4.873 1.00 94.12 322 PHE A C 1
ATOM 2522 O O . PHE A 1 322 ? -20.793 12.060 -4.081 1.00 94.12 322 PHE A O 1
ATOM 2529 N N . ALA A 1 323 ? -18.739 12.820 -4.552 1.00 90.56 323 ALA A N 1
ATOM 2530 C CA . ALA A 1 323 ? -18.474 13.336 -3.210 1.00 90.56 323 ALA A CA 1
ATOM 2531 C C . ALA A 1 323 ? -19.479 14.419 -2.779 1.00 90.56 323 ALA A C 1
ATOM 2533 O O . ALA A 1 323 ? -20.015 14.372 -1.668 1.00 90.56 323 ALA A O 1
ATOM 2534 N N . LEU A 1 324 ? -19.779 15.380 -3.657 1.00 91.94 324 LEU A N 1
ATOM 2535 C CA . LEU A 1 324 ? -20.742 16.445 -3.369 1.00 91.94 324 LEU A CA 1
ATOM 2536 C C . LEU A 1 324 ? -22.169 15.904 -3.271 1.00 91.94 324 LEU A C 1
ATOM 2538 O O . LEU A 1 324 ? -22.908 16.293 -2.362 1.00 91.94 324 LEU A O 1
ATOM 2542 N N . SER A 1 325 ? -22.536 14.961 -4.144 1.00 93.44 325 SER A N 1
ATOM 2543 C CA . SER A 1 325 ? -23.839 14.291 -4.086 1.00 93.44 325 SER A CA 1
ATOM 2544 C C . SER A 1 325 ? -23.991 13.498 -2.789 1.00 93.44 325 SER A C 1
ATOM 2546 O O . SER A 1 325 ? -25.033 13.575 -2.144 1.00 93.44 325 SER A O 1
ATOM 2548 N N . LEU A 1 326 ? -22.940 12.800 -2.342 1.00 90.94 326 LEU A N 1
ATOM 2549 C CA . LEU A 1 326 ? -22.933 12.051 -1.084 1.00 90.94 326 LEU A CA 1
ATOM 2550 C C . LEU A 1 326 ? -23.173 12.993 0.101 1.00 90.94 326 LEU A C 1
ATOM 2552 O O . LEU A 1 326 ? -24.028 12.732 0.948 1.00 90.94 326 LEU A O 1
ATOM 2556 N N . LEU A 1 327 ? -22.467 14.128 0.144 1.00 88.75 327 LEU A N 1
ATOM 2557 C CA . LEU A 1 327 ? -22.660 15.145 1.179 1.00 88.75 327 LEU A CA 1
ATOM 2558 C C . LEU A 1 327 ? -24.067 15.750 1.147 1.00 88.75 327 LEU A C 1
ATOM 2560 O O . LEU A 1 327 ? -24.646 16.011 2.205 1.00 88.75 327 LEU A O 1
ATOM 2564 N N . PHE A 1 328 ? -24.624 15.989 -0.039 1.00 90.62 328 PHE A N 1
ATOM 2565 C CA . PHE A 1 328 ? -25.991 16.471 -0.204 1.00 90.62 328 PHE A CA 1
ATOM 2566 C C . PHE A 1 328 ? -27.014 15.464 0.323 1.00 90.62 328 PHE A C 1
ATOM 2568 O O . PHE A 1 328 ? -27.809 15.798 1.203 1.00 90.62 328 PHE A O 1
ATOM 2575 N N . PHE A 1 329 ? -26.944 14.216 -0.129 1.00 91.31 329 PHE A N 1
ATOM 2576 C CA . PHE A 1 329 ? -27.893 13.170 0.225 1.00 91.31 329 PHE A CA 1
ATOM 2577 C C . PHE A 1 329 ? -27.807 12.750 1.690 1.00 91.31 329 PHE A C 1
ATOM 2579 O O . PHE A 1 329 ? -28.836 12.692 2.363 1.00 91.31 329 PHE A O 1
ATOM 2586 N N . VAL A 1 330 ? -26.606 12.531 2.234 1.00 87.44 330 VAL A N 1
ATOM 2587 C CA . VAL A 1 330 ? -26.435 12.197 3.657 1.00 87.44 330 VAL A CA 1
ATOM 2588 C C . VAL A 1 330 ? -27.011 13.301 4.544 1.00 87.44 330 VAL A C 1
ATOM 2590 O O . VAL A 1 330 ? -27.682 13.003 5.529 1.00 87.44 330 VAL A O 1
ATOM 2593 N N . ASN A 1 331 ? -26.786 14.579 4.224 1.00 84.31 331 ASN A N 1
ATOM 2594 C CA . ASN A 1 331 ? -27.294 15.677 5.051 1.00 84.31 331 ASN A CA 1
ATOM 2595 C C . ASN A 1 331 ? -28.788 15.949 4.846 1.00 84.31 331 ASN A C 1
ATOM 2597 O O . ASN A 1 331 ? -29.495 16.163 5.833 1.00 84.31 331 ASN A O 1
ATOM 2601 N N . GLY A 1 332 ? -29.273 15.873 3.606 1.00 83.81 332 GLY A N 1
ATOM 2602 C CA . GLY A 1 332 ? -30.679 16.079 3.270 1.00 83.81 332 GLY A CA 1
ATOM 2603 C C . GLY A 1 332 ? -31.587 14.964 3.785 1.00 83.81 332 GLY A C 1
ATOM 2604 O O . GLY A 1 332 ? -32.703 15.236 4.225 1.00 83.81 332 GLY A O 1
ATOM 2605 N N . MET A 1 333 ? -31.100 13.719 3.815 1.00 83.94 333 MET A N 1
ATOM 2606 C CA . MET A 1 333 ? -31.899 12.558 4.217 1.00 83.94 333 MET A CA 1
ATOM 2607 C C . MET A 1 333 ? -31.750 12.159 5.693 1.00 83.94 333 MET A C 1
ATOM 2609 O O . MET A 1 333 ? -32.482 11.292 6.160 1.00 83.94 333 MET A O 1
ATOM 2613 N N . LYS A 1 334 ? -30.876 12.809 6.477 1.00 75.19 334 LYS A N 1
ATOM 2614 C CA . LYS A 1 334 ? -30.674 12.523 7.918 1.00 75.19 334 LYS A CA 1
ATOM 2615 C C . LYS A 1 334 ? -31.954 12.584 8.770 1.00 75.19 334 LYS A C 1
ATOM 2617 O O . LYS A 1 334 ? -31.992 11.975 9.834 1.00 75.19 334 LYS A O 1
ATOM 2622 N N . GLY A 1 335 ? -32.976 13.328 8.333 1.00 69.75 335 GLY A N 1
ATOM 2623 C CA . GLY A 1 335 ? -34.281 13.402 9.005 1.00 69.75 335 GLY A CA 1
ATOM 2624 C C . GLY A 1 335 ? -35.182 12.181 8.774 1.00 69.75 335 GLY A C 1
ATOM 2625 O O . GLY A 1 335 ? -36.113 11.957 9.545 1.00 69.75 335 GLY A O 1
ATOM 2626 N N . PHE A 1 336 ? -34.899 11.371 7.753 1.00 75.88 336 PHE A N 1
ATOM 2627 C CA . PHE A 1 336 ? -35.668 10.175 7.429 1.00 75.88 336 PHE A CA 1
ATOM 2628 C C . PHE A 1 336 ? -35.067 8.957 8.134 1.00 75.88 336 PHE A C 1
ATOM 2630 O O . PHE A 1 336 ? -33.880 8.653 8.005 1.00 75.88 336 PHE A O 1
ATOM 2637 N N . ARG A 1 337 ? -35.895 8.222 8.885 1.00 71.12 337 ARG A N 1
ATOM 2638 C CA . ARG A 1 337 ? -35.493 6.945 9.490 1.00 71.12 337 ARG A CA 1
ATOM 2639 C C . ARG A 1 337 ? -35.546 5.841 8.436 1.00 71.12 337 ARG A C 1
ATOM 2641 O O . ARG A 1 337 ? -36.528 5.113 8.345 1.00 71.12 337 ARG A O 1
ATOM 2648 N N . VAL A 1 338 ? -34.486 5.721 7.646 1.00 77.50 338 VAL A N 1
ATOM 2649 C CA . VAL A 1 338 ? -34.320 4.618 6.694 1.00 77.50 338 VAL A CA 1
ATOM 2650 C C . VAL A 1 338 ? -33.878 3.376 7.468 1.00 77.50 338 VAL A C 1
ATOM 2652 O O . VAL A 1 338 ? -32.797 3.361 8.046 1.00 77.50 338 VAL A O 1
ATOM 2655 N N . ARG A 1 339 ? -34.714 2.335 7.515 1.00 80.62 339 ARG A N 1
ATOM 2656 C CA . ARG A 1 339 ? -34.341 1.013 8.041 1.00 80.62 339 ARG A CA 1
ATOM 2657 C C . ARG A 1 339 ? -34.434 0.003 6.910 1.00 80.62 339 ARG A C 1
ATOM 2659 O O . ARG A 1 339 ? -35.495 -0.157 6.320 1.00 80.62 339 ARG A O 1
ATOM 2666 N N . MET A 1 340 ? -33.324 -0.662 6.619 1.00 84.56 340 MET A N 1
ATOM 2667 C CA . MET A 1 340 ? -33.226 -1.693 5.587 1.00 84.56 340 MET A CA 1
ATOM 2668 C C . MET A 1 340 ? -32.679 -2.979 6.209 1.00 84.56 340 MET A C 1
ATOM 2670 O O . MET A 1 340 ? -31.995 -2.942 7.233 1.00 84.56 340 MET A O 1
ATOM 2674 N N . GLY A 1 341 ? -33.002 -4.127 5.612 1.00 82.38 341 GLY A N 1
ATOM 2675 C CA . GLY A 1 341 ? -32.393 -5.394 6.007 1.00 82.38 341 GLY A CA 1
ATOM 2676 C C . GLY A 1 341 ? -30.895 -5.399 5.688 1.00 82.38 341 GLY A C 1
ATOM 2677 O O . GLY A 1 341 ? -30.472 -4.801 4.701 1.00 82.38 341 GLY A O 1
ATOM 2678 N N . ARG A 1 342 ? -30.090 -6.116 6.487 1.00 80.94 342 ARG A N 1
ATOM 2679 C CA . ARG A 1 342 ? -28.623 -6.184 6.308 1.00 80.94 342 ARG A CA 1
ATOM 2680 C C . ARG A 1 342 ? -28.219 -6.588 4.886 1.00 80.94 342 ARG A C 1
ATOM 2682 O O . ARG A 1 342 ? -27.326 -5.975 4.316 1.00 80.94 342 ARG A O 1
ATOM 2689 N N . GLY A 1 343 ? -28.908 -7.576 4.306 1.00 83.12 343 GLY A N 1
ATOM 2690 C CA . GLY A 1 343 ? -28.674 -8.010 2.925 1.00 83.12 343 GLY A CA 1
ATOM 2691 C C . GLY A 1 343 ? -28.865 -6.874 1.920 1.00 83.12 343 GLY A C 1
ATOM 2692 O O . GLY A 1 343 ? -27.980 -6.629 1.108 1.00 83.12 343 GLY A O 1
ATOM 2693 N N . THR A 1 344 ? -29.960 -6.119 2.042 1.00 87.06 344 THR A N 1
ATOM 2694 C CA . THR A 1 344 ? -30.258 -4.969 1.179 1.00 87.06 344 THR A CA 1
ATOM 2695 C C . THR A 1 344 ? -29.192 -3.879 1.300 1.00 87.06 344 THR A C 1
ATOM 2697 O O . THR A 1 344 ? -28.708 -3.380 0.286 1.00 87.06 344 THR A O 1
ATOM 2700 N N . THR A 1 345 ? -28.765 -3.549 2.522 1.00 86.69 345 THR A N 1
ATOM 2701 C CA . THR A 1 345 ? -27.698 -2.565 2.759 1.00 86.69 345 THR A CA 1
ATOM 2702 C C . THR A 1 345 ? -26.384 -2.982 2.095 1.00 86.69 345 THR A C 1
ATOM 2704 O O . THR A 1 345 ? -25.750 -2.164 1.434 1.00 86.69 345 THR A O 1
ATOM 2707 N N . TYR A 1 346 ? -25.987 -4.254 2.205 1.00 84.75 346 TYR A N 1
ATOM 2708 C CA . TYR A 1 346 ? -24.773 -4.744 1.547 1.00 84.75 346 TYR A CA 1
ATOM 2709 C C . TYR A 1 346 ? -24.895 -4.747 0.023 1.00 84.75 346 TYR A C 1
ATOM 2711 O O . TYR A 1 346 ? -23.964 -4.325 -0.657 1.00 84.75 346 TYR A O 1
ATOM 2719 N N . THR A 1 347 ? -26.043 -5.150 -0.529 1.00 88.00 347 THR A N 1
ATOM 2720 C CA . THR A 1 347 ? -26.255 -5.109 -1.983 1.00 88.00 347 THR A CA 1
ATOM 2721 C C . THR A 1 347 ? -26.215 -3.687 -2.531 1.00 88.00 347 THR A C 1
ATOM 2723 O O . THR A 1 347 ? -25.613 -3.463 -3.576 1.00 88.00 347 THR A O 1
ATOM 2726 N N . LEU A 1 348 ? -26.787 -2.713 -1.813 1.00 91.25 348 LEU A N 1
ATOM 2727 C CA . LEU A 1 348 ? -26.753 -1.303 -2.204 1.00 91.25 348 LEU A CA 1
ATOM 2728 C C . LEU A 1 348 ? -25.332 -0.739 -2.137 1.00 91.25 348 LEU A C 1
ATOM 2730 O O . LEU A 1 348 ? -24.919 -0.031 -3.051 1.00 91.25 348 LEU A O 1
ATOM 2734 N N . ALA A 1 349 ? -24.571 -1.094 -1.100 1.00 87.88 349 ALA A N 1
ATOM 2735 C CA . ALA A 1 349 ? -23.174 -0.700 -0.962 1.00 87.88 349 ALA A CA 1
ATOM 2736 C C . ALA A 1 349 ? -22.297 -1.240 -2.102 1.00 87.88 349 ALA A C 1
ATOM 2738 O O . ALA A 1 349 ? -21.508 -0.490 -2.675 1.00 87.88 349 ALA A O 1
ATOM 2739 N N . VAL A 1 350 ? -22.452 -2.520 -2.454 1.00 89.44 350 VAL A N 1
ATOM 2740 C CA . VAL A 1 350 ? -21.712 -3.138 -3.564 1.00 89.44 350 VAL A CA 1
ATOM 2741 C C . VAL A 1 350 ? -22.143 -2.545 -4.903 1.00 89.44 350 VAL A C 1
ATOM 2743 O O . VAL A 1 350 ? -21.288 -2.194 -5.709 1.00 89.44 350 VAL A O 1
ATOM 2746 N N . ALA A 1 351 ? -23.447 -2.365 -5.130 1.00 93.06 351 ALA A N 1
ATOM 2747 C CA . ALA A 1 351 ? -23.954 -1.738 -6.349 1.00 93.06 351 ALA A CA 1
ATOM 2748 C C . ALA A 1 351 ? -23.426 -0.305 -6.515 1.00 93.06 351 ALA A C 1
ATOM 2750 O O . ALA A 1 351 ? -23.004 0.065 -7.607 1.00 93.06 351 ALA A O 1
ATOM 2751 N N . ALA A 1 352 ? -23.386 0.480 -5.434 1.00 93.50 352 ALA A N 1
ATOM 2752 C CA . ALA A 1 352 ? -22.810 1.820 -5.447 1.00 93.50 352 ALA A CA 1
ATOM 2753 C C . ALA A 1 352 ? -21.321 1.800 -5.826 1.00 93.50 352 ALA A C 1
ATOM 2755 O O . ALA A 1 352 ? -20.904 2.549 -6.711 1.00 93.50 352 ALA A O 1
ATOM 2756 N N . ALA A 1 353 ? -20.535 0.914 -5.207 1.00 91.06 353 ALA A N 1
ATOM 2757 C CA . ALA A 1 353 ? -19.115 0.774 -5.518 1.00 91.06 353 ALA A CA 1
ATOM 2758 C C . ALA A 1 353 ? -18.888 0.364 -6.982 1.00 91.06 353 ALA A C 1
ATOM 2760 O O . ALA A 1 353 ? -18.064 0.965 -7.662 1.00 91.06 353 ALA A O 1
ATOM 2761 N N . ILE A 1 354 ? -19.660 -0.598 -7.500 1.00 92.75 354 ILE A N 1
ATOM 2762 C CA . ILE A 1 354 ? -19.574 -1.022 -8.906 1.00 92.75 354 ILE A CA 1
ATOM 2763 C C . ILE A 1 354 ? -19.908 0.139 -9.843 1.00 92.75 354 ILE A C 1
ATOM 2765 O O . ILE A 1 354 ? -19.139 0.394 -10.763 1.00 92.75 354 ILE A O 1
ATOM 2769 N N . LEU A 1 355 ? -21.010 0.860 -9.604 1.00 94.31 355 LEU A N 1
ATOM 2770 C CA . LEU A 1 355 ? -21.414 1.997 -10.441 1.00 94.31 355 LEU A CA 1
ATOM 2771 C C . LEU A 1 355 ? -20.332 3.077 -10.522 1.00 94.31 355 LEU A C 1
ATOM 2773 O O . LEU A 1 355 ? -20.171 3.676 -11.578 1.00 94.31 355 LEU A O 1
ATOM 2777 N N . MET A 1 356 ? -19.590 3.296 -9.434 1.00 92.75 356 MET A N 1
ATOM 2778 C CA . MET A 1 356 ? -18.496 4.264 -9.413 1.00 92.75 356 MET A CA 1
ATOM 2779 C C . MET A 1 356 ? -17.229 3.725 -10.095 1.00 92.75 356 MET A C 1
ATOM 2781 O O . MET A 1 356 ? -16.625 4.397 -10.922 1.00 92.75 356 MET A O 1
ATOM 2785 N N . ILE A 1 357 ? -16.810 2.499 -9.769 1.00 90.69 357 ILE A N 1
ATOM 2786 C CA . ILE A 1 357 ? -15.532 1.937 -10.241 1.00 90.69 357 ILE A CA 1
ATOM 2787 C C . ILE A 1 357 ? -15.585 1.564 -11.729 1.00 90.69 357 ILE A C 1
ATOM 2789 O O . ILE A 1 357 ? -14.554 1.593 -12.401 1.00 90.69 357 ILE A O 1
ATOM 2793 N N . LEU A 1 358 ? -16.766 1.235 -12.265 1.00 92.44 358 LEU A N 1
ATOM 2794 C CA . LEU A 1 358 ? -16.942 0.789 -13.651 1.00 92.44 358 LEU A CA 1
ATOM 2795 C C . LEU A 1 358 ? -16.293 1.738 -14.672 1.00 92.44 358 LEU A C 1
ATOM 2797 O O . LEU A 1 358 ? -15.730 1.278 -15.661 1.00 92.44 358 LEU A O 1
ATOM 2801 N N . TRP A 1 359 ? -16.316 3.047 -14.423 1.00 92.00 359 TRP A N 1
ATOM 2802 C CA . TRP A 1 359 ? -15.804 4.059 -15.357 1.00 92.00 359 TRP A CA 1
ATOM 2803 C C . TRP A 1 359 ? -14.286 4.204 -15.376 1.00 92.00 359 TRP A C 1
ATOM 2805 O O . TRP A 1 359 ? -13.741 4.804 -16.304 1.00 92.00 359 TRP A O 1
ATOM 2815 N N . PHE A 1 360 ? -13.595 3.595 -14.414 1.00 89.69 360 PHE A N 1
ATOM 2816 C CA . PHE A 1 360 ? -12.138 3.476 -14.414 1.00 89.69 360 PHE A CA 1
ATOM 2817 C C . PHE A 1 360 ? -11.650 2.283 -15.255 1.00 89.69 360 PHE A C 1
ATOM 2819 O O . PHE A 1 360 ? -10.453 2.155 -15.509 1.00 89.69 360 PHE A O 1
ATOM 2826 N N . VAL A 1 361 ? -12.557 1.421 -15.731 1.00 90.88 361 VAL A N 1
ATOM 2827 C CA . VAL A 1 361 ? -12.232 0.263 -16.575 1.00 90.88 361 VAL A CA 1
ATOM 2828 C C . VAL A 1 361 ? -12.058 0.712 -18.041 1.00 90.88 361 VAL A C 1
ATOM 2830 O O . VAL A 1 361 ? -12.969 1.345 -18.584 1.00 90.88 361 VAL A O 1
ATOM 2833 N N . PRO A 1 362 ? -10.943 0.374 -18.731 1.00 90.69 362 PRO A N 1
ATOM 2834 C CA . PRO A 1 362 ? -10.546 1.064 -19.965 1.00 90.69 362 PRO A CA 1
ATOM 2835 C C . PRO A 1 362 ? -11.581 1.119 -21.103 1.00 90.69 362 PRO A C 1
ATOM 2837 O O . PRO A 1 362 ? -11.737 2.192 -21.690 1.00 90.69 362 PRO A O 1
ATOM 2840 N N . PRO A 1 363 ? -12.338 0.045 -21.414 1.00 91.62 363 PRO A N 1
ATOM 2841 C CA . PRO A 1 363 ? -13.416 0.109 -22.404 1.00 91.62 363 PRO A CA 1
ATOM 2842 C C . PRO A 1 363 ? -14.493 1.160 -22.098 1.00 91.62 363 PRO A C 1
ATOM 2844 O O . PRO A 1 36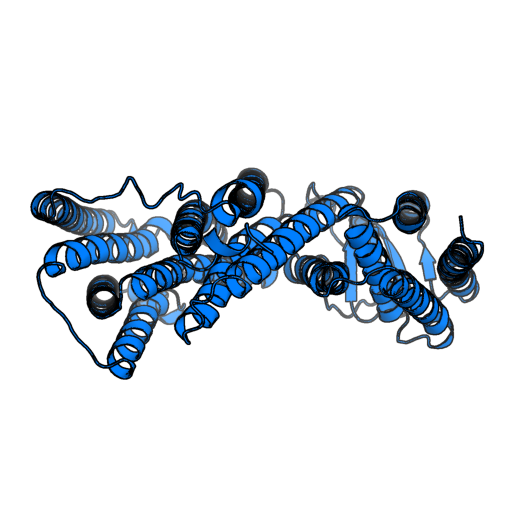3 ? -14.950 1.860 -23.001 1.00 91.62 363 PRO A O 1
ATOM 2847 N N . PHE A 1 364 ? -14.892 1.307 -20.831 1.00 92.75 364 PHE A N 1
ATOM 2848 C CA . PHE A 1 364 ? -15.908 2.285 -20.432 1.00 92.75 364 PHE A CA 1
ATOM 2849 C C . PHE A 1 364 ? -15.352 3.704 -20.474 1.00 92.75 364 PHE A C 1
ATOM 2851 O O . PHE A 1 364 ? -16.027 4.604 -20.974 1.00 92.75 364 PHE A O 1
ATOM 2858 N N . THR A 1 365 ? -14.102 3.888 -20.039 1.00 92.12 365 THR A N 1
ATOM 2859 C CA . THR A 1 365 ? -13.388 5.164 -20.159 1.00 92.12 365 THR A CA 1
ATOM 2860 C C . THR A 1 365 ? -13.303 5.610 -21.620 1.00 92.12 365 THR A C 1
ATOM 2862 O O . THR A 1 365 ? -13.607 6.759 -21.924 1.00 92.12 365 THR A O 1
ATOM 2865 N N . TYR A 1 366 ? -12.962 4.704 -22.543 1.00 91.94 366 TYR A N 1
ATOM 2866 C CA . TYR A 1 366 ? -12.895 5.006 -23.977 1.00 91.94 366 TYR A CA 1
ATOM 2867 C C . TYR A 1 366 ? -14.248 5.464 -24.543 1.00 91.94 366 TYR A C 1
ATOM 2869 O O . TYR A 1 366 ? -14.326 6.474 -25.248 1.00 91.94 366 TYR A O 1
ATOM 2877 N N . ASN A 1 367 ? -15.332 4.764 -24.198 1.00 93.12 367 ASN A N 1
ATOM 2878 C CA . ASN A 1 367 ? -16.679 5.122 -24.648 1.00 93.12 367 ASN A CA 1
ATOM 2879 C C . ASN A 1 367 ? -17.125 6.482 -24.091 1.00 93.12 367 ASN A C 1
ATOM 2881 O O . ASN A 1 367 ? -17.655 7.310 -24.831 1.00 93.12 367 ASN A O 1
ATOM 2885 N N . ALA A 1 368 ? -16.876 6.742 -22.806 1.00 91.25 368 ALA A N 1
ATOM 2886 C CA . ALA A 1 368 ? -17.192 8.022 -22.176 1.00 91.25 368 ALA A CA 1
ATOM 2887 C C . ALA A 1 368 ? -16.313 9.175 -22.689 1.00 91.25 368 ALA A C 1
ATOM 2889 O O . ALA A 1 368 ? -16.786 10.303 -22.787 1.00 91.25 368 ALA A O 1
ATOM 2890 N N . TYR A 1 369 ? -15.067 8.906 -23.079 1.00 90.38 369 TYR A N 1
ATOM 2891 C CA . TYR A 1 369 ? -14.184 9.897 -23.698 1.00 90.38 369 TYR A CA 1
ATOM 2892 C C . TYR A 1 369 ? -14.656 10.309 -25.099 1.00 90.38 369 TYR A C 1
ATOM 2894 O O . TYR A 1 369 ? -14.592 11.482 -25.468 1.00 90.38 369 TYR A O 1
ATOM 2902 N N . THR A 1 370 ? -15.121 9.345 -25.896 1.00 90.38 370 THR A N 1
ATOM 2903 C CA . THR A 1 370 ? -15.469 9.559 -27.310 1.00 90.38 370 THR A CA 1
ATOM 2904 C C . THR A 1 370 ? -16.908 10.022 -27.528 1.00 90.38 370 THR A C 1
ATOM 2906 O O . THR A 1 370 ? -17.199 10.632 -28.556 1.00 90.38 370 THR A O 1
ATOM 2909 N N . SER A 1 371 ? -17.813 9.770 -26.578 1.00 90.56 371 SER A N 1
ATOM 2910 C CA . SER A 1 371 ? -19.240 10.047 -26.735 1.00 90.56 371 SER A CA 1
ATOM 2911 C C . SER A 1 371 ? -19.825 10.858 -25.568 1.00 90.56 371 SER A C 1
ATOM 2913 O O . SER A 1 371 ? -19.805 10.395 -24.423 1.00 90.56 371 SER A O 1
ATOM 2915 N N . PRO A 1 372 ? -20.462 12.018 -25.841 1.00 87.38 372 PRO A N 1
ATOM 2916 C CA . PRO A 1 372 ? -21.118 12.839 -24.816 1.00 87.38 372 PRO A CA 1
ATOM 2917 C C . PRO A 1 372 ? -22.224 12.112 -24.040 1.00 87.38 372 PRO A C 1
ATOM 2919 O O . PRO A 1 372 ? -22.477 12.418 -22.873 1.00 87.38 372 PRO A O 1
ATOM 2922 N N . VAL A 1 373 ? -22.884 11.141 -24.682 1.00 90.62 373 VAL A N 1
ATOM 2923 C CA . VAL A 1 373 ? -23.939 10.331 -24.057 1.00 90.62 373 VAL A CA 1
ATOM 2924 C C . VAL A 1 373 ? -23.345 9.469 -22.949 1.00 90.62 373 VAL A C 1
ATOM 2926 O O . VAL A 1 373 ? -23.839 9.487 -21.825 1.00 90.62 373 VAL A O 1
ATOM 2929 N N . TYR A 1 374 ? -22.248 8.764 -23.234 1.00 92.25 374 TYR A N 1
ATOM 2930 C CA . TYR A 1 374 ? -21.569 7.936 -22.239 1.00 92.25 374 TYR A CA 1
ATOM 2931 C C . TYR A 1 374 ? -20.905 8.781 -21.145 1.00 92.25 374 TYR A C 1
ATOM 2933 O O . TYR A 1 374 ? -20.945 8.388 -19.983 1.00 92.25 374 TYR A O 1
ATOM 2941 N N . PHE A 1 375 ? -20.391 9.973 -21.471 1.00 90.69 375 PHE A N 1
ATOM 2942 C CA . PHE A 1 375 ? -19.904 10.923 -20.463 1.00 90.69 375 PHE A CA 1
ATOM 2943 C C . PHE A 1 375 ? -21.018 11.379 -19.504 1.00 90.69 375 PHE A C 1
ATOM 2945 O O . PHE A 1 375 ? -20.824 11.474 -18.294 1.00 90.69 375 PHE A O 1
ATOM 2952 N N . SER A 1 376 ? -22.222 11.615 -20.026 1.00 90.62 376 SER A N 1
ATOM 2953 C CA . SER A 1 376 ? -23.384 11.967 -19.203 1.00 90.62 376 SER A CA 1
ATOM 2954 C C . SER A 1 376 ? -23.863 10.784 -18.354 1.00 90.62 376 SER A C 1
ATOM 2956 O O . SER A 1 376 ? -24.227 10.971 -17.193 1.00 90.62 376 SER A O 1
ATOM 2958 N N . LEU A 1 377 ? -23.819 9.557 -18.891 1.00 94.12 377 LEU A N 1
ATOM 2959 C CA . LEU A 1 377 ? -24.108 8.333 -18.134 1.00 94.12 377 LEU A CA 1
ATOM 2960 C C . LEU A 1 377 ? -23.125 8.124 -16.978 1.00 94.12 377 LEU A C 1
ATOM 2962 O O . LEU A 1 377 ? -23.561 7.731 -15.897 1.00 94.12 377 LEU A O 1
ATOM 2966 N N . MET A 1 378 ? -21.843 8.439 -17.178 1.00 94.56 378 MET A N 1
ATOM 2967 C CA . MET A 1 378 ? -20.841 8.456 -16.110 1.00 94.56 378 MET A CA 1
ATOM 2968 C C . MET A 1 378 ? -21.288 9.384 -14.973 1.00 94.56 378 MET A C 1
ATOM 2970 O O . MET A 1 378 ? -21.499 8.918 -13.855 1.00 94.56 378 MET A O 1
ATOM 2974 N N . GLY A 1 379 ? -21.615 10.644 -15.273 1.00 93.38 379 GLY A N 1
ATOM 2975 C CA . GLY A 1 379 ? -22.103 11.582 -14.255 1.00 93.38 379 GLY A CA 1
ATOM 2976 C C . GLY A 1 379 ? -23.389 11.125 -13.544 1.00 93.38 379 GLY A C 1
ATOM 2977 O O . GLY A 1 379 ? -23.490 11.190 -12.316 1.00 93.38 379 GLY A O 1
ATOM 2978 N N . ILE A 1 380 ? -24.370 10.598 -14.286 1.00 94.31 380 ILE A N 1
ATOM 2979 C CA . ILE A 1 380 ? -25.607 10.048 -13.700 1.00 94.31 380 ILE A CA 1
ATOM 2980 C C . ILE A 1 380 ? -25.289 8.881 -12.759 1.00 94.31 380 ILE A C 1
ATOM 2982 O O . ILE A 1 380 ? -25.875 8.774 -11.681 1.00 94.31 380 ILE A O 1
ATOM 2986 N N . SER A 1 381 ? -24.355 8.013 -13.142 1.00 95.94 381 SER A N 1
ATOM 2987 C CA . SER A 1 381 ? -23.973 6.861 -12.332 1.00 95.94 381 SER A CA 1
ATOM 2988 C C . SER A 1 381 ? -23.229 7.253 -11.052 1.00 95.94 381 SER A C 1
ATOM 2990 O O . SER A 1 381 ? -23.508 6.656 -10.016 1.00 95.94 381 SER A O 1
ATOM 2992 N N . ALA A 1 382 ? -22.381 8.290 -11.070 1.00 95.00 382 ALA A N 1
ATOM 2993 C CA . ALA A 1 382 ? -21.737 8.823 -9.869 1.00 95.00 382 ALA A CA 1
ATOM 2994 C C . ALA A 1 382 ? -22.756 9.447 -8.912 1.00 95.00 382 ALA A C 1
ATOM 2996 O O . ALA A 1 382 ? -22.730 9.188 -7.706 1.00 95.00 382 ALA A O 1
ATOM 2997 N N . PHE A 1 383 ? -23.715 10.208 -9.445 1.00 95.44 383 PHE A N 1
ATOM 2998 C CA . PHE A 1 383 ? -24.824 10.754 -8.664 1.00 95.44 383 PHE A CA 1
ATOM 2999 C C . PHE A 1 383 ? -25.682 9.641 -8.037 1.00 95.44 383 PHE A C 1
ATOM 3001 O O . PHE A 1 383 ? -25.990 9.681 -6.842 1.00 95.44 383 PHE A O 1
ATOM 3008 N N . LEU A 1 384 ? -26.030 8.611 -8.817 1.00 96.31 384 LEU A N 1
ATOM 3009 C CA . LEU A 1 384 ? -26.792 7.459 -8.336 1.00 96.31 384 LEU A CA 1
ATOM 3010 C C . LEU A 1 384 ? -25.994 6.644 -7.309 1.00 96.31 384 LEU A C 1
ATOM 3012 O O . LEU A 1 384 ? -26.532 6.272 -6.270 1.00 96.31 384 LEU A O 1
ATOM 3016 N N . SER A 1 385 ? -24.706 6.411 -7.552 1.00 96.25 385 SER A N 1
ATOM 3017 C CA . SER A 1 385 ? -23.802 5.741 -6.617 1.00 96.25 385 SER A CA 1
ATOM 3018 C C . SER A 1 385 ? -23.758 6.472 -5.273 1.00 96.25 385 SER A C 1
ATOM 3020 O O . SER A 1 385 ? -23.913 5.850 -4.218 1.00 96.25 385 SER A O 1
ATOM 3022 N N . ALA A 1 386 ? -23.663 7.802 -5.283 1.00 94.88 386 ALA A N 1
ATOM 3023 C CA . ALA A 1 386 ? -23.706 8.616 -4.075 1.00 94.88 386 ALA A CA 1
ATOM 3024 C C . ALA A 1 386 ? -25.052 8.523 -3.337 1.00 94.88 386 ALA A C 1
ATOM 3026 O O . ALA A 1 386 ? -25.086 8.469 -2.103 1.00 94.88 386 ALA A O 1
ATOM 3027 N N . PHE A 1 387 ? -26.165 8.453 -4.070 1.00 94.75 387 PHE A N 1
ATOM 3028 C CA . PHE A 1 387 ? -27.490 8.231 -3.494 1.00 94.75 387 PHE A CA 1
ATOM 3029 C C . PHE A 1 387 ? -27.599 6.859 -2.808 1.00 94.75 387 PHE A C 1
ATOM 3031 O O . PHE A 1 387 ? -27.971 6.785 -1.635 1.00 94.75 387 PHE A O 1
ATOM 3038 N N . LEU A 1 388 ? -27.209 5.778 -3.493 1.00 94.81 388 LEU A N 1
ATOM 3039 C CA . LEU A 1 388 ? -27.219 4.413 -2.944 1.00 94.81 388 LEU A CA 1
ATOM 3040 C C . LEU A 1 388 ? -26.273 4.275 -1.742 1.00 94.81 388 LEU A C 1
ATOM 3042 O O . LEU A 1 388 ? -26.620 3.643 -0.738 1.00 94.81 388 LEU A O 1
ATOM 3046 N N . THR A 1 389 ? -25.110 4.926 -1.809 1.00 92.69 389 THR A N 1
ATOM 3047 C CA . THR A 1 389 ? -24.163 5.024 -0.693 1.00 92.69 389 THR A CA 1
ATOM 3048 C C . THR A 1 389 ? -24.813 5.730 0.494 1.00 92.69 389 THR A C 1
ATOM 3050 O O . THR A 1 389 ? -24.749 5.251 1.623 1.00 92.69 389 THR A O 1
ATOM 3053 N N . SER A 1 390 ? -25.528 6.830 0.259 1.00 91.69 390 SER A N 1
ATOM 3054 C CA . SER A 1 390 ? -26.222 7.574 1.317 1.00 91.69 390 SER A CA 1
ATOM 3055 C C . SER A 1 390 ? -27.345 6.770 1.974 1.00 91.69 390 SER A C 1
ATOM 3057 O O . SER A 1 390 ? -27.490 6.811 3.195 1.00 91.69 390 SER A O 1
ATOM 3059 N N . LEU A 1 391 ? -28.124 6.014 1.193 1.00 91.25 391 LEU A N 1
ATOM 3060 C CA . LEU A 1 391 ? -29.152 5.111 1.719 1.00 91.25 391 LEU A CA 1
ATOM 3061 C C . LEU A 1 391 ? -28.538 4.010 2.587 1.00 91.25 391 LEU A C 1
ATOM 3063 O O . LEU A 1 391 ? -29.002 3.770 3.704 1.00 91.25 391 LEU A O 1
ATOM 3067 N N . SER A 1 392 ? -27.456 3.398 2.101 1.00 90.19 392 SER A N 1
ATOM 3068 C CA . SER A 1 392 ? -26.704 2.384 2.842 1.00 90.19 392 SER A CA 1
ATOM 3069 C C . SER A 1 392 ? -26.183 2.963 4.156 1.00 90.19 392 SER A C 1
ATOM 3071 O O . SER A 1 392 ? -26.479 2.424 5.220 1.00 90.19 392 SER A O 1
ATOM 3073 N N . TYR A 1 393 ? -25.526 4.125 4.109 1.00 88.12 393 TYR A N 1
ATOM 3074 C CA . TYR A 1 393 ? -25.029 4.847 5.280 1.00 88.12 393 TYR A CA 1
ATOM 3075 C C . TYR A 1 393 ? -26.141 5.134 6.299 1.00 88.12 393 TYR A C 1
ATOM 3077 O O . TYR A 1 393 ? -26.000 4.832 7.482 1.00 88.12 393 TYR A O 1
ATOM 3085 N N . LEU A 1 394 ? -27.280 5.679 5.869 1.00 86.88 394 LEU A N 1
ATOM 3086 C CA . LEU A 1 394 ? -28.370 6.024 6.785 1.00 86.88 394 LEU A CA 1
ATOM 3087 C C . LEU A 1 394 ? -29.048 4.793 7.397 1.00 86.88 394 LEU A C 1
ATOM 3089 O O . LEU A 1 394 ? -29.512 4.881 8.534 1.00 86.88 394 LEU A O 1
ATOM 3093 N N . SER A 1 395 ? -29.050 3.657 6.697 1.00 86.56 395 SER A N 1
ATOM 3094 C CA . SER A 1 395 ? -29.586 2.391 7.212 1.00 86.56 395 SER A CA 1
ATOM 3095 C C . SER A 1 395 ? -28.720 1.732 8.291 1.00 86.56 395 SER A C 1
ATOM 3097 O O . SER A 1 395 ? -29.223 0.911 9.057 1.00 86.56 395 SER A O 1
ATOM 3099 N N . LEU A 1 396 ? -27.434 2.089 8.361 1.00 83.31 396 LEU A N 1
ATOM 3100 C CA . LEU A 1 396 ? -26.476 1.524 9.307 1.00 83.31 396 LEU A CA 1
ATOM 3101 C C . LEU A 1 396 ? -26.554 2.199 10.680 1.00 83.31 396 LEU A C 1
ATOM 3103 O O . LEU A 1 396 ? -26.846 3.393 10.798 1.00 83.31 396 LEU A O 1
ATOM 3107 N N . ASP A 1 397 ? -26.204 1.434 11.714 1.00 77.50 397 ASP A N 1
ATOM 3108 C CA . ASP A 1 397 ? -25.987 1.953 13.063 1.00 77.50 397 ASP A CA 1
ATOM 3109 C C . ASP A 1 397 ? -24.800 2.924 13.097 1.00 77.50 397 ASP A C 1
ATOM 3111 O O . ASP A 1 397 ? -23.902 2.881 12.253 1.00 77.50 397 ASP A O 1
ATOM 3115 N N . GLU A 1 398 ? -24.759 3.791 14.110 1.00 70.12 398 GLU A N 1
ATOM 3116 C CA . GLU A 1 398 ? -23.764 4.864 14.208 1.00 70.12 398 GLU A CA 1
ATOM 3117 C C . GLU A 1 398 ? -22.313 4.353 14.148 1.00 70.12 398 GLU A C 1
ATOM 3119 O O . GLU A 1 398 ? -21.465 4.995 13.539 1.00 70.12 398 GLU A O 1
ATOM 3124 N N . GLN A 1 399 ? -22.029 3.171 14.705 1.00 66.31 399 GLN A N 1
ATOM 3125 C CA . GLN A 1 399 ? -20.708 2.536 14.614 1.00 66.31 399 GLN A CA 1
ATOM 3126 C C . GLN A 1 399 ? -20.393 2.048 13.191 1.00 66.31 399 GLN A C 1
ATOM 3128 O O . GLN A 1 399 ? -19.325 2.338 12.655 1.00 66.31 399 GLN A O 1
ATOM 3133 N N . ALA A 1 400 ? -21.336 1.354 12.550 1.00 71.25 400 ALA A N 1
ATOM 3134 C CA . ALA A 1 400 ? -21.152 0.798 11.210 1.00 71.25 400 ALA A CA 1
ATOM 3135 C C . ALA A 1 400 ? -21.077 1.885 10.122 1.00 71.25 400 ALA A C 1
ATOM 3137 O O . ALA A 1 400 ? -20.395 1.703 9.117 1.00 71.25 400 ALA A O 1
ATOM 3138 N N . ARG A 1 401 ? -21.704 3.046 10.347 1.00 77.31 401 ARG A N 1
ATOM 3139 C CA . ARG A 1 401 ? -21.603 4.233 9.483 1.00 77.31 401 ARG A CA 1
ATOM 3140 C C . ARG A 1 401 ? -20.171 4.708 9.275 1.00 77.31 401 ARG A C 1
ATOM 3142 O O . ARG A 1 401 ? -19.820 5.099 8.167 1.00 77.31 401 ARG A O 1
ATOM 3149 N N . HIS A 1 402 ? -19.351 4.699 10.322 1.00 70.19 402 HIS A N 1
ATOM 3150 C CA . HIS A 1 402 ? -17.973 5.177 10.224 1.00 70.19 402 HIS A CA 1
ATOM 3151 C C . HIS A 1 402 ? -17.092 4.213 9.428 1.00 70.19 402 HIS A C 1
ATOM 3153 O O . HIS A 1 402 ? -16.388 4.648 8.523 1.00 70.19 402 HIS A O 1
ATOM 3159 N N . VAL A 1 403 ? -17.221 2.912 9.691 1.00 70.75 403 VAL A N 1
ATOM 3160 C CA . VAL A 1 403 ? -16.534 1.858 8.925 1.00 70.75 403 VAL A CA 1
ATOM 3161 C C . VAL A 1 403 ? -16.950 1.892 7.455 1.00 70.75 403 VAL A C 1
ATOM 3163 O O . VAL A 1 403 ? -16.137 1.710 6.556 1.00 70.75 403 VAL A O 1
ATOM 3166 N N . TYR A 1 404 ? -18.224 2.176 7.191 1.00 78.69 404 TYR A N 1
ATOM 3167 C CA . TYR A 1 404 ? -18.713 2.312 5.829 1.00 78.69 404 TYR A CA 1
ATOM 3168 C C . TYR A 1 404 ? -18.124 3.532 5.104 1.00 78.69 404 TYR A C 1
ATOM 3170 O O . TYR A 1 404 ? -17.759 3.428 3.938 1.00 78.69 404 TYR A O 1
ATOM 3178 N N . MET A 1 405 ? -17.961 4.670 5.785 1.00 77.06 405 MET A N 1
ATOM 3179 C CA . MET A 1 405 ? -17.277 5.836 5.204 1.00 77.06 405 MET A CA 1
ATOM 3180 C C . MET A 1 405 ? -15.795 5.573 4.933 1.00 77.06 405 MET A C 1
ATOM 3182 O O . MET A 1 405 ? -15.262 6.075 3.948 1.00 77.06 405 MET A O 1
ATOM 3186 N N . GLU A 1 406 ? -15.145 4.773 5.775 1.00 71.75 406 GLU A N 1
ATOM 3187 C CA . GLU A 1 406 ? -13.773 4.321 5.555 1.00 71.75 406 GLU A CA 1
ATOM 3188 C C . GLU A 1 406 ? -13.669 3.458 4.290 1.00 71.75 406 GLU A C 1
ATOM 3190 O O . GLU A 1 406 ? -12.825 3.711 3.436 1.00 71.75 406 GLU A O 1
ATOM 3195 N N . PHE A 1 407 ? -14.595 2.510 4.109 1.00 78.69 407 PHE A N 1
ATOM 3196 C CA . PHE A 1 407 ? -14.708 1.721 2.880 1.00 78.69 407 PHE A CA 1
ATOM 3197 C C . PHE A 1 407 ? -14.900 2.600 1.632 1.00 78.69 407 PHE A C 1
ATOM 3199 O O . PHE A 1 407 ? -14.215 2.403 0.629 1.00 78.69 407 PHE A O 1
ATOM 3206 N N . VAL A 1 408 ? -15.786 3.599 1.699 1.00 81.94 408 VAL A N 1
ATOM 3207 C CA . VAL A 1 408 ? -16.023 4.536 0.587 1.00 81.94 408 VAL A CA 1
ATOM 3208 C C . VAL A 1 408 ? -14.768 5.357 0.266 1.00 81.94 408 VAL A C 1
ATOM 3210 O O . VAL A 1 408 ? -14.463 5.559 -0.906 1.00 81.94 408 VAL A O 1
ATOM 3213 N N . ALA A 1 409 ? -14.012 5.797 1.277 1.00 76.00 409 ALA A N 1
ATOM 3214 C CA . ALA A 1 409 ? -12.750 6.510 1.071 1.00 76.00 409 ALA A CA 1
ATOM 3215 C C . ALA A 1 409 ? -11.655 5.606 0.469 1.00 76.00 409 ALA A C 1
ATOM 3217 O O . ALA A 1 409 ? -10.924 6.041 -0.420 1.00 76.00 409 ALA A O 1
ATOM 3218 N N . MET A 1 410 ? -11.583 4.339 0.897 1.00 76.81 410 MET A N 1
ATOM 3219 C CA . MET A 1 410 ? -10.632 3.343 0.381 1.00 76.81 410 MET A CA 1
ATOM 3220 C C . MET A 1 410 ? -10.856 2.986 -1.093 1.00 76.81 410 MET A C 1
ATOM 3222 O O . MET A 1 410 ? -9.916 2.615 -1.791 1.00 76.81 410 MET A O 1
ATOM 3226 N N . MET A 1 411 ? -12.086 3.099 -1.594 1.00 83.38 411 MET A N 1
ATOM 3227 C CA . MET A 1 411 ? -12.405 2.768 -2.985 1.00 83.38 411 MET A CA 1
ATOM 3228 C C . MET A 1 411 ? -11.529 3.538 -3.985 1.00 83.38 411 MET A C 1
ATOM 3230 O O . MET A 1 411 ? -10.998 2.957 -4.929 1.00 83.38 411 MET A O 1
ATOM 3234 N N . PHE A 1 412 ? -11.342 4.839 -3.761 1.00 81.50 412 PHE A N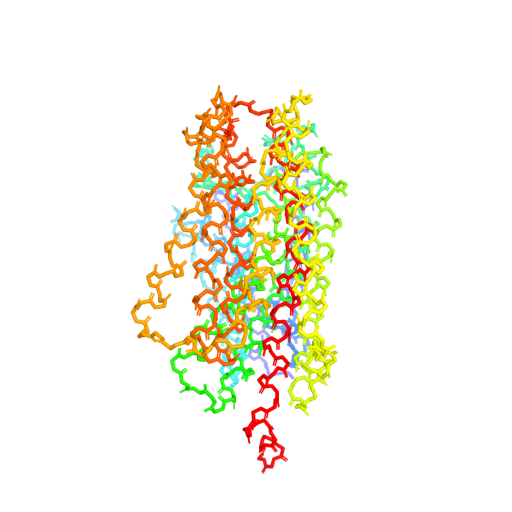 1
ATOM 3235 C CA . PHE A 1 412 ? -10.587 5.700 -4.668 1.00 81.50 412 PHE A CA 1
ATOM 3236 C C . PHE A 1 412 ? -9.074 5.511 -4.567 1.00 81.50 412 PHE A C 1
ATOM 3238 O O . PHE A 1 412 ? -8.380 5.545 -5.584 1.00 81.50 412 PHE A O 1
ATOM 3245 N N . SER A 1 413 ? -8.555 5.254 -3.366 1.00 77.75 413 SER A N 1
ATOM 3246 C CA . SER A 1 413 ? -7.128 4.980 -3.182 1.00 77.75 413 SER A CA 1
ATOM 3247 C C . SER A 1 413 ? -6.716 3.635 -3.789 1.00 77.75 413 SER A C 1
ATOM 3249 O O . SER A 1 413 ? -5.612 3.528 -4.322 1.00 77.75 413 SER A O 1
ATOM 3251 N N . MET A 1 414 ? -7.608 2.637 -3.789 1.00 79.25 414 MET A N 1
ATOM 3252 C CA . MET A 1 414 ? -7.391 1.364 -4.487 1.00 79.25 414 MET A CA 1
ATOM 3253 C C . MET A 1 414 ? -7.338 1.532 -6.006 1.00 79.25 414 MET A C 1
ATOM 3255 O O . MET A 1 414 ? -6.495 0.922 -6.658 1.00 79.25 414 MET A O 1
ATOM 3259 N N . VAL A 1 415 ? -8.198 2.378 -6.578 1.00 81.69 415 VAL A N 1
ATOM 3260 C CA . VAL A 1 415 ? -8.154 2.688 -8.015 1.00 81.69 415 VAL A CA 1
ATOM 3261 C C . VAL A 1 415 ? -6.821 3.340 -8.387 1.00 81.69 415 VAL A C 1
ATOM 3263 O O . VAL A 1 415 ? -6.166 2.876 -9.319 1.00 81.69 415 VAL A O 1
ATOM 3266 N N . ALA A 1 416 ? -6.376 4.346 -7.625 1.00 79.62 416 ALA A N 1
ATOM 3267 C CA . ALA A 1 416 ? -5.060 4.963 -7.817 1.00 79.62 416 ALA A CA 1
ATOM 3268 C C . ALA A 1 416 ? -3.922 3.929 -7.751 1.00 79.62 416 ALA A C 1
ATOM 3270 O O . ALA A 1 416 ? -3.024 3.951 -8.588 1.00 79.62 416 ALA A O 1
ATOM 3271 N N . LEU A 1 417 ? -3.998 2.975 -6.815 1.00 75.81 417 LEU A N 1
ATOM 3272 C CA . LEU A 1 417 ? -3.017 1.898 -6.667 1.00 75.81 417 LEU A CA 1
ATOM 3273 C C . LEU A 1 417 ? -2.938 1.004 -7.894 1.00 75.81 417 LEU A C 1
ATOM 3275 O O . LEU A 1 417 ? -1.846 0.758 -8.404 1.00 75.81 417 LEU A O 1
ATOM 3279 N N . VAL A 1 418 ? -4.084 0.528 -8.376 1.00 78.69 418 VAL A N 1
ATOM 3280 C CA . VAL A 1 418 ? -4.136 -0.356 -9.543 1.00 78.69 418 VAL A CA 1
ATOM 3281 C C . VAL A 1 418 ? -3.595 0.360 -10.779 1.00 78.69 418 VAL A C 1
ATOM 3283 O O . VAL A 1 418 ? -2.753 -0.200 -11.480 1.00 78.69 418 VAL A O 1
ATOM 3286 N N . VAL A 1 419 ? -4.028 1.601 -11.023 1.00 79.12 419 VAL A N 1
ATOM 3287 C CA . VAL A 1 419 ? -3.582 2.397 -12.176 1.00 79.12 419 VAL A CA 1
ATOM 3288 C C . VAL A 1 419 ? -2.078 2.629 -12.109 1.00 79.12 419 VAL A C 1
ATOM 3290 O O . VAL A 1 419 ? -1.371 2.364 -13.082 1.00 79.12 419 VAL A O 1
ATOM 3293 N N . PHE A 1 420 ? -1.573 3.039 -10.946 1.00 7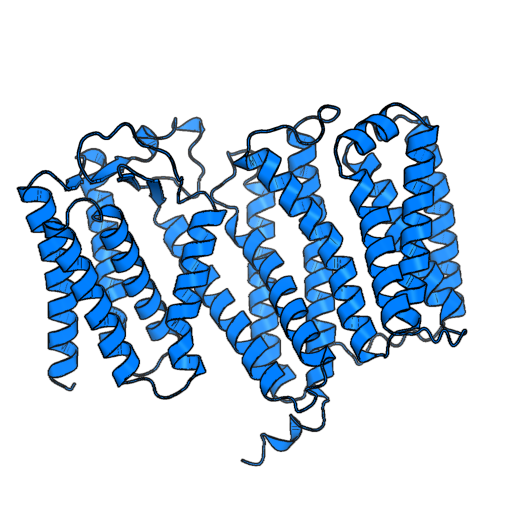6.50 420 PHE A N 1
ATOM 3294 C CA . PHE A 1 420 ? -0.149 3.242 -10.734 1.00 76.50 420 PHE A CA 1
ATOM 3295 C C . PHE A 1 420 ? 0.648 1.955 -10.980 1.00 76.50 420 PHE A C 1
ATOM 3297 O O . PHE A 1 420 ? 1.624 1.978 -11.722 1.00 76.50 420 PHE A O 1
ATOM 3304 N N . TYR A 1 421 ? 0.223 0.816 -10.426 1.00 71.62 421 TYR A N 1
ATOM 3305 C CA . TYR A 1 421 ? 0.963 -0.444 -10.547 1.00 71.62 421 TYR A CA 1
ATOM 3306 C C . TYR A 1 421 ? 0.977 -0.979 -11.983 1.00 71.62 421 TYR A C 1
ATOM 3308 O O . TYR A 1 421 ? 2.025 -1.375 -12.489 1.00 71.62 421 TYR A O 1
ATOM 3316 N N . VAL A 1 422 ? -0.162 -0.953 -12.679 1.00 75.12 422 VAL A N 1
ATOM 3317 C CA . VAL A 1 422 ? -0.229 -1.392 -14.082 1.00 75.12 422 VAL A CA 1
ATOM 3318 C C . VAL A 1 422 ? 0.621 -0.487 -14.981 1.00 75.12 422 VAL A C 1
ATOM 3320 O O . VAL A 1 422 ? 1.328 -0.997 -15.852 1.00 75.12 422 VAL A O 1
ATOM 3323 N N . THR A 1 423 ? 0.613 0.825 -14.728 1.00 72.62 423 THR A N 1
ATOM 3324 C CA . THR A 1 423 ? 1.368 1.795 -15.535 1.00 72.62 423 THR A CA 1
ATOM 3325 C C . THR A 1 423 ? 2.869 1.730 -15.260 1.00 72.62 423 THR A C 1
ATOM 3327 O O . THR A 1 423 ? 3.659 1.625 -16.193 1.00 72.62 423 THR A O 1
ATOM 3330 N N . VAL A 1 424 ? 3.273 1.741 -13.988 1.00 69.06 424 VAL A N 1
ATOM 3331 C CA . VAL A 1 424 ? 4.683 1.828 -13.578 1.00 69.06 424 VAL A CA 1
ATOM 3332 C C . VAL A 1 424 ? 5.366 0.461 -13.575 1.00 69.06 424 VAL A C 1
ATOM 3334 O O . VAL A 1 424 ? 6.455 0.329 -14.123 1.00 69.06 424 VAL A O 1
ATOM 3337 N N . VAL A 1 425 ? 4.743 -0.571 -12.992 1.00 63.19 425 VAL A N 1
ATOM 3338 C CA . VAL A 1 425 ? 5.340 -1.921 -12.912 1.00 63.19 425 VAL A CA 1
ATOM 3339 C C . VAL A 1 425 ? 5.059 -2.719 -14.172 1.00 63.19 425 VAL A C 1
ATOM 3341 O O . VAL A 1 425 ? 5.945 -3.380 -14.706 1.00 63.19 425 VAL A O 1
ATOM 3344 N N . GLY A 1 426 ? 3.819 -2.661 -14.656 1.00 65.50 426 GLY A N 1
ATOM 3345 C CA . GLY A 1 426 ? 3.434 -3.354 -15.880 1.00 65.50 426 GLY A CA 1
ATOM 3346 C C . GLY A 1 426 ? 4.024 -2.727 -17.143 1.00 65.50 426 GLY A C 1
ATOM 3347 O O . GLY A 1 426 ? 4.062 -3.404 -18.170 1.00 65.50 426 GLY A O 1
ATOM 3348 N N . GLY A 1 427 ? 4.459 -1.460 -17.087 1.00 67.56 427 GLY A N 1
ATOM 3349 C CA . GLY A 1 427 ? 4.894 -0.697 -18.260 1.00 67.56 427 GLY A CA 1
ATOM 3350 C C . GLY A 1 427 ? 3.787 -0.561 -19.308 1.00 67.56 427 GLY A C 1
ATOM 3351 O O . GLY A 1 427 ? 4.070 -0.497 -20.503 1.00 67.56 427 GLY A O 1
ATOM 3352 N N . ARG A 1 428 ? 2.517 -0.622 -18.882 1.00 76.75 428 ARG A N 1
ATOM 3353 C CA . ARG A 1 428 ? 1.349 -0.645 -19.766 1.00 76.75 428 ARG A CA 1
ATOM 3354 C C . ARG A 1 428 ? 0.485 0.577 -19.542 1.00 76.75 428 ARG A C 1
ATOM 3356 O O . ARG A 1 428 ? 0.056 0.848 -18.428 1.00 76.75 428 ARG A O 1
ATOM 3363 N N . VAL A 1 429 ? 0.132 1.228 -20.638 1.00 81.62 429 VAL A N 1
ATOM 3364 C CA . VAL A 1 429 ? -0.871 2.290 -20.656 1.00 81.62 429 VAL A CA 1
ATOM 3365 C C . VAL A 1 429 ? -2.220 1.706 -20.236 1.00 81.62 429 VAL A C 1
ATOM 3367 O O . VAL A 1 429 ? -2.744 0.823 -20.919 1.00 81.62 429 VAL A O 1
ATOM 3370 N N . VAL A 1 430 ? -2.791 2.174 -19.121 1.00 84.94 430 VAL A N 1
ATOM 3371 C CA . VAL A 1 430 ? -4.110 1.705 -18.660 1.00 84.94 430 VAL A 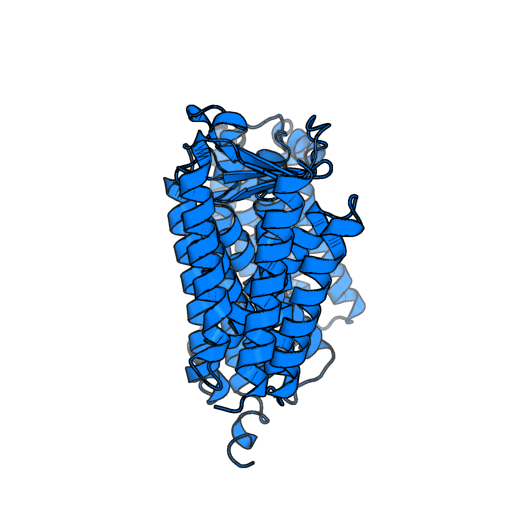CA 1
ATOM 3372 C C . VAL A 1 430 ? -5.191 2.252 -19.584 1.00 84.94 430 VAL A C 1
ATOM 3374 O O . VAL A 1 430 ? -6.006 1.497 -20.115 1.00 84.94 430 VAL A O 1
ATOM 3377 N N . TRP A 1 431 ? -5.160 3.562 -19.835 1.00 88.69 431 TRP A N 1
ATOM 3378 C CA . TRP A 1 431 ? -6.102 4.239 -20.722 1.00 88.69 431 TRP A CA 1
ATOM 3379 C C . TRP A 1 431 ? -5.397 4.762 -21.970 1.00 88.69 431 TRP A C 1
ATOM 3381 O O . TRP A 1 431 ? -4.797 5.828 -21.943 1.00 88.69 431 TRP A O 1
ATOM 3391 N N . GLY A 1 432 ? -5.508 4.054 -23.096 1.00 84.62 432 GLY A N 1
ATOM 3392 C CA . GLY A 1 432 ? -4.833 4.439 -24.348 1.00 84.62 432 GLY A CA 1
ATOM 3393 C C . GLY A 1 432 ? -5.193 5.829 -24.905 1.00 84.62 432 GLY A C 1
ATOM 3394 O O . GLY A 1 432 ? -4.524 6.313 -25.810 1.00 84.62 432 GLY A O 1
ATOM 3395 N N . VAL A 1 433 ? -6.237 6.476 -24.377 1.00 86.06 433 VAL A N 1
ATOM 3396 C CA . VAL A 1 433 ? -6.661 7.841 -24.746 1.00 86.06 433 VAL A CA 1
ATOM 3397 C C . VAL A 1 433 ? -5.895 8.944 -24.015 1.00 86.06 433 VAL A C 1
ATOM 3399 O O . VAL A 1 433 ? -5.966 10.101 -24.427 1.00 86.06 433 VAL A O 1
ATOM 3402 N N . PHE A 1 434 ? -5.170 8.610 -22.945 1.00 88.88 434 PHE A N 1
ATOM 3403 C CA . PHE A 1 434 ? -4.452 9.570 -22.113 1.00 88.88 434 PHE A CA 1
ATOM 3404 C C . PHE A 1 434 ? -2.945 9.273 -22.094 1.00 88.88 434 PHE A C 1
ATOM 3406 O O . PHE A 1 434 ? -2.567 8.104 -22.039 1.00 88.88 434 PHE A O 1
ATOM 3413 N N . PRO A 1 435 ? -2.064 10.290 -22.077 1.00 84.38 435 PRO A N 1
ATOM 3414 C CA . PRO A 1 435 ? -0.620 10.072 -21.973 1.00 84.38 435 PRO A CA 1
ATOM 3415 C C . PRO A 1 435 ? -0.225 9.392 -20.657 1.00 84.38 435 PRO A C 1
ATOM 3417 O O . PRO A 1 435 ? -0.733 9.768 -19.602 1.00 84.38 435 PRO A O 1
ATOM 3420 N N . ASP A 1 436 ? 0.744 8.477 -20.697 1.00 77.44 436 ASP A N 1
ATOM 3421 C CA . ASP A 1 436 ? 1.221 7.699 -19.538 1.00 77.44 436 ASP A CA 1
ATOM 3422 C C . ASP A 1 436 ? 1.592 8.582 -18.345 1.00 77.44 436 ASP A C 1
ATOM 3424 O O . ASP A 1 436 ? 1.204 8.308 -17.210 1.00 77.44 436 ASP A O 1
ATOM 3428 N N . VAL A 1 437 ? 2.275 9.699 -18.616 1.00 80.50 437 VAL A N 1
ATOM 3429 C CA . VAL A 1 437 ? 2.681 10.677 -17.597 1.00 80.50 437 VAL A CA 1
ATOM 3430 C C . VAL A 1 437 ? 1.468 11.211 -16.830 1.00 80.50 437 VAL A C 1
ATOM 3432 O O . VAL A 1 437 ? 1.491 11.237 -15.603 1.00 80.50 437 VAL A O 1
ATOM 3435 N N . GLN A 1 438 ? 0.373 11.543 -17.524 1.00 82.56 438 GLN A N 1
ATOM 3436 C CA . GLN A 1 438 ? -0.841 12.051 -16.877 1.00 82.56 438 GLN A CA 1
ATOM 3437 C C . GLN A 1 438 ? -1.541 10.982 -16.031 1.00 82.56 438 GLN A C 1
ATOM 3439 O O . GLN A 1 438 ? -2.170 11.317 -15.033 1.00 82.56 438 GLN A O 1
ATOM 3444 N N . GLN A 1 439 ? -1.438 9.701 -16.399 1.00 84.12 439 GLN A N 1
ATOM 3445 C CA . GLN A 1 439 ? -2.031 8.604 -15.622 1.00 84.12 439 GLN A CA 1
ATOM 3446 C C . GLN A 1 439 ? -1.274 8.390 -14.309 1.00 84.12 439 GLN A C 1
ATOM 3448 O O . GLN A 1 439 ? -1.885 8.199 -13.252 1.00 84.12 439 GLN A O 1
ATOM 3453 N N . VAL A 1 440 ? 0.059 8.472 -14.362 1.00 78.19 440 VAL A N 1
ATOM 3454 C CA . VAL A 1 440 ? 0.909 8.365 -13.173 1.00 78.19 440 VAL A CA 1
ATOM 3455 C C . VAL A 1 440 ? 0.715 9.576 -12.261 1.00 78.19 440 VAL A C 1
ATOM 3457 O O . VAL A 1 440 ? 0.458 9.402 -11.071 1.00 78.19 440 VAL A O 1
ATOM 3460 N N . GLU A 1 441 ? 0.766 10.794 -12.802 1.00 80.75 441 GLU A N 1
ATOM 3461 C CA . GLU A 1 441 ? 0.530 12.019 -12.033 1.00 80.75 441 GLU A CA 1
ATOM 3462 C C . GLU A 1 441 ? -0.877 12.041 -11.408 1.00 80.75 441 GLU A C 1
ATOM 3464 O O . GLU A 1 441 ? -1.014 12.323 -10.218 1.00 80.75 441 GLU A O 1
ATOM 3469 N N . PHE A 1 442 ? -1.922 11.664 -12.156 1.00 84.00 442 PHE A N 1
ATOM 3470 C CA . PHE A 1 442 ? -3.284 11.529 -11.625 1.00 84.00 442 PHE A CA 1
ATOM 3471 C C . PHE A 1 442 ? -3.354 10.570 -10.440 1.00 84.00 442 PHE A C 1
ATOM 3473 O O . PHE A 1 442 ? -3.961 10.906 -9.424 1.00 84.00 442 PHE A O 1
ATOM 3480 N N . SER A 1 443 ? -2.699 9.413 -10.536 1.00 82.31 443 SER A N 1
ATOM 3481 C CA . SER A 1 443 ? -2.667 8.433 -9.446 1.00 82.31 443 SER A CA 1
ATOM 3482 C C . SER A 1 443 ? -2.009 9.011 -8.187 1.00 82.31 443 SER A C 1
ATOM 3484 O O . SER A 1 443 ? -2.520 8.835 -7.081 1.00 82.31 443 SER A O 1
ATOM 3486 N N . LEU A 1 444 ? -0.919 9.768 -8.351 1.00 78.62 444 LEU A N 1
ATOM 3487 C CA . LEU A 1 444 ? -0.207 10.416 -7.245 1.00 78.62 444 LEU A CA 1
ATOM 3488 C C . LEU A 1 444 ? -1.023 11.538 -6.600 1.00 78.62 444 LEU A C 1
ATOM 3490 O O . LEU A 1 444 ? -1.092 11.605 -5.374 1.00 78.62 444 LEU A O 1
ATOM 3494 N N . TYR A 1 445 ? -1.671 12.396 -7.392 1.00 82.38 445 TYR A N 1
ATOM 3495 C CA . TYR A 1 445 ? -2.547 13.441 -6.854 1.00 82.38 445 TYR A CA 1
ATOM 3496 C C . TYR A 1 445 ? -3.769 12.855 -6.160 1.00 82.38 445 TYR A C 1
ATOM 3498 O O . TYR A 1 445 ? -4.167 13.332 -5.096 1.00 82.38 445 TYR A O 1
ATOM 3506 N N . LEU A 1 446 ? -4.354 11.804 -6.736 1.00 83.12 446 LEU A N 1
ATOM 3507 C CA . LEU A 1 446 ? -5.485 11.125 -6.129 1.00 83.12 446 LEU A CA 1
ATOM 3508 C C . LEU A 1 446 ? -5.095 10.536 -4.767 1.00 83.12 446 LEU A C 1
ATOM 3510 O O . LEU A 1 446 ? -5.853 10.651 -3.803 1.00 83.12 446 LEU A O 1
ATOM 3514 N N . TRP A 1 447 ? -3.889 9.987 -4.638 1.00 79.06 447 TRP A N 1
ATOM 3515 C CA . TRP A 1 447 ? -3.350 9.571 -3.345 1.00 79.06 447 TRP A CA 1
ATOM 3516 C C . TRP A 1 447 ? -3.083 10.722 -2.385 1.00 79.06 447 TRP A C 1
ATOM 3518 O O . TRP A 1 447 ? -3.558 10.654 -1.255 1.00 79.06 447 TRP A O 1
ATOM 3528 N N . ALA A 1 448 ? -2.420 11.792 -2.824 1.00 79.12 448 ALA A N 1
ATOM 3529 C CA . ALA A 1 448 ? -2.169 12.969 -1.987 1.00 79.12 448 ALA A CA 1
ATOM 3530 C C . ALA A 1 448 ? -3.464 13.529 -1.368 1.00 79.12 448 ALA A C 1
ATOM 3532 O O . ALA A 1 448 ? -3.476 14.001 -0.236 1.00 79.12 448 ALA A O 1
ATOM 3533 N N . LEU A 1 449 ? -4.582 13.442 -2.095 1.00 79.94 449 LEU A N 1
ATOM 3534 C CA . LEU A 1 449 ? -5.893 13.871 -1.607 1.00 79.94 449 LEU A CA 1
ATOM 3535 C C . LEU A 1 449 ? -6.602 12.815 -0.746 1.00 79.94 449 LEU A C 1
ATOM 3537 O O . LEU A 1 449 ? -7.280 13.167 0.221 1.00 79.94 449 LEU A O 1
ATOM 3541 N N . THR A 1 450 ? -6.491 11.528 -1.087 1.00 79.25 450 THR A N 1
ATOM 3542 C CA . THR A 1 450 ? -7.232 10.456 -0.395 1.00 79.25 450 THR A CA 1
ATOM 3543 C C . THR A 1 450 ? -6.567 10.013 0.906 1.00 79.25 450 THR A C 1
ATOM 3545 O O . THR A 1 450 ? -7.287 9.704 1.856 1.00 79.25 450 THR A O 1
ATOM 3548 N N . ILE A 1 451 ? -5.234 10.048 1.002 1.00 77.25 451 ILE A N 1
ATOM 3549 C CA . ILE A 1 451 ? -4.476 9.615 2.188 1.00 77.25 451 ILE A CA 1
ATOM 3550 C C . ILE A 1 451 ? -4.892 10.391 3.453 1.00 77.25 451 ILE A C 1
ATOM 3552 O O . ILE A 1 451 ? -5.297 9.740 4.418 1.00 77.25 451 ILE A O 1
ATOM 3556 N N . PRO A 1 452 ? -4.915 11.743 3.485 1.00 80.56 452 PRO A N 1
ATOM 3557 C CA . PRO A 1 452 ? -5.348 12.476 4.678 1.00 80.56 452 PRO A CA 1
ATOM 3558 C C . PRO A 1 452 ? -6.789 12.162 5.094 1.00 80.56 452 PRO A C 1
ATOM 3560 O O . PRO A 1 452 ? -7.107 12.097 6.284 1.00 80.56 452 PRO A O 1
ATOM 3563 N N . VAL A 1 453 ? -7.679 11.967 4.116 1.00 78.00 453 VAL A N 1
ATOM 3564 C CA . VAL A 1 453 ? -9.096 11.662 4.362 1.00 78.00 453 VAL A CA 1
ATOM 3565 C C . VAL A 1 453 ? -9.247 10.272 4.977 1.00 78.00 453 VAL A C 1
ATOM 3567 O O . VAL A 1 453 ? -9.996 10.109 5.943 1.00 78.00 453 VAL A O 1
ATOM 3570 N N . MET A 1 454 ? -8.511 9.286 4.462 1.00 77.12 454 MET A N 1
ATOM 3571 C CA . MET A 1 454 ? -8.468 7.929 5.004 1.00 77.12 454 MET A CA 1
ATOM 3572 C C . MET A 1 454 ? -7.869 7.896 6.409 1.00 77.12 454 MET A C 1
ATOM 3574 O O . MET A 1 454 ? -8.462 7.299 7.313 1.00 77.12 454 MET A O 1
ATOM 3578 N N . TRP A 1 455 ? -6.757 8.600 6.624 1.00 81.00 455 TRP A N 1
ATOM 3579 C CA . TRP A 1 455 ? -6.123 8.712 7.934 1.00 81.00 455 TRP A CA 1
ATOM 3580 C C . TRP A 1 455 ? -7.083 9.298 8.975 1.00 81.00 455 TRP A C 1
ATOM 3582 O O . TRP A 1 455 ? -7.250 8.748 10.070 1.00 81.00 455 TRP A O 1
ATOM 3592 N N . LEU A 1 456 ? -7.778 10.388 8.621 1.00 79.38 456 LEU A N 1
ATOM 3593 C CA . LEU A 1 456 ? -8.795 10.996 9.476 1.00 79.38 456 LEU A CA 1
ATOM 3594 C C . LEU A 1 456 ? -9.931 10.014 9.765 1.00 79.38 456 LEU A C 1
ATOM 3596 O O . LEU A 1 456 ? -10.264 9.817 10.932 1.00 79.38 456 LEU A O 1
ATOM 3600 N N . ALA A 1 457 ? -10.512 9.382 8.739 1.00 75.00 457 ALA A N 1
ATOM 3601 C CA . ALA A 1 457 ? -11.603 8.418 8.902 1.00 75.00 457 ALA A CA 1
ATOM 3602 C C . ALA A 1 457 ? -11.218 7.279 9.863 1.00 75.00 457 ALA A C 1
ATOM 3604 O O . ALA A 1 457 ? -11.965 6.982 10.799 1.00 75.00 457 ALA A O 1
ATOM 3605 N N . THR A 1 458 ? -10.012 6.734 9.698 1.00 75.75 458 THR A N 1
ATOM 3606 C CA . THR A 1 458 ? -9.437 5.685 10.551 1.00 75.75 458 THR A CA 1
ATOM 3607 C C . THR A 1 458 ? -9.311 6.157 12.003 1.00 75.75 458 THR A C 1
ATOM 3609 O O . THR A 1 458 ? -9.770 5.489 12.931 1.00 75.75 458 THR A O 1
ATOM 3612 N N . ASN A 1 459 ? -8.766 7.355 12.232 1.00 78.88 459 ASN A N 1
ATOM 3613 C CA . ASN A 1 459 ? -8.600 7.896 13.583 1.00 78.88 459 ASN A CA 1
ATOM 3614 C C . ASN A 1 459 ? -9.935 8.294 14.239 1.00 78.88 459 ASN A C 1
ATOM 3616 O O . ASN A 1 459 ? -10.084 8.147 15.451 1.00 78.88 459 ASN A O 1
ATOM 3620 N N . PHE A 1 460 ? -10.948 8.715 13.474 1.00 75.75 460 PHE A N 1
ATOM 3621 C CA . PHE A 1 460 ? -12.309 8.906 13.995 1.00 75.75 460 PHE A CA 1
ATOM 3622 C C . PHE A 1 460 ? -12.911 7.600 14.521 1.00 75.75 460 PHE A C 1
ATOM 3624 O O . PHE A 1 460 ? -13.538 7.602 15.586 1.00 75.75 460 PHE A O 1
ATOM 3631 N N . VAL A 1 461 ? -12.721 6.501 13.786 1.00 73.38 461 VAL A N 1
ATOM 3632 C CA . VAL A 1 461 ? -13.177 5.163 14.180 1.00 73.38 461 VAL A CA 1
ATOM 3633 C C . VAL A 1 461 ? -12.466 4.729 15.465 1.00 73.38 461 VAL A C 1
ATOM 3635 O O . VAL A 1 461 ? -13.129 4.446 16.466 1.00 73.38 461 VAL A O 1
ATOM 3638 N N . LEU A 1 462 ? -11.130 4.763 15.481 1.00 75.00 462 LEU A N 1
ATOM 3639 C CA . LEU A 1 462 ? -10.311 4.358 16.631 1.00 75.00 462 LEU A CA 1
ATOM 3640 C C . LEU A 1 462 ? -10.596 5.195 17.890 1.00 75.00 462 LEU A C 1
ATOM 3642 O O . LEU A 1 462 ? -10.781 4.638 18.971 1.00 75.00 462 LEU A O 1
ATOM 3646 N N . SER A 1 463 ? -10.720 6.518 17.752 1.00 76.06 463 SER A N 1
ATOM 3647 C CA . SER A 1 463 ? -11.001 7.438 18.864 1.00 76.06 463 SER A CA 1
ATOM 3648 C C . SER A 1 463 ? -12.357 7.172 19.527 1.00 76.06 463 SER A C 1
ATOM 3650 O O . SER A 1 463 ? -12.509 7.389 20.722 1.00 76.06 463 SER A O 1
ATOM 3652 N N . ARG A 1 464 ? -13.360 6.663 18.797 1.00 68.88 464 ARG A N 1
ATOM 3653 C CA . ARG A 1 464 ? -14.659 6.304 19.394 1.00 68.88 464 ARG A CA 1
ATOM 3654 C C . ARG A 1 464 ? -14.630 4.975 20.139 1.00 68.88 464 ARG A C 1
ATOM 3656 O O . ARG A 1 464 ? -15.331 4.843 21.144 1.00 68.88 464 ARG A O 1
ATOM 3663 N N . TYR A 1 465 ? -13.824 4.010 19.693 1.00 69.31 465 TYR A N 1
ATOM 3664 C CA . TYR A 1 465 ? -13.624 2.763 20.438 1.00 69.31 465 TYR A CA 1
ATOM 3665 C C . TYR A 1 465 ? -13.031 3.019 21.833 1.00 69.31 465 TYR A C 1
ATOM 3667 O O . TYR A 1 465 ? -13.304 2.246 22.754 1.00 69.31 465 TYR A O 1
ATOM 3675 N N . SER A 1 466 ? -12.345 4.153 22.040 1.00 66.62 466 SER A N 1
ATOM 3676 C CA . SER A 1 466 ? -11.782 4.531 23.346 1.00 66.62 466 SER A CA 1
ATOM 3677 C C . SER A 1 466 ? -12.851 4.802 24.399 1.00 66.62 466 SER A C 1
ATOM 3679 O O . SER A 1 466 ? -12.588 4.655 25.589 1.00 66.62 466 SER A O 1
ATOM 3681 N N . ARG A 1 467 ? -14.070 5.154 23.970 1.00 60.69 467 ARG A N 1
ATOM 3682 C CA . ARG A 1 467 ? -15.221 5.415 24.845 1.00 60.69 467 ARG A CA 1
ATOM 3683 C C . ARG A 1 467 ? -15.989 4.157 25.251 1.00 60.69 467 ARG A C 1
ATOM 3685 O O . ARG A 1 467 ? -16.952 4.253 26.009 1.00 60.69 467 ARG A O 1
ATOM 3692 N N . GLY A 1 468 ? -15.617 2.982 24.741 1.00 56.41 468 GLY A N 1
ATOM 3693 C CA . GLY A 1 468 ? -16.282 1.730 25.090 1.00 56.41 468 GLY A CA 1
ATOM 3694 C C . GLY A 1 468 ? -16.100 1.384 26.581 1.00 56.41 468 GLY A C 1
ATOM 3695 O O . GLY A 1 468 ? -14.989 1.511 27.098 1.00 56.41 468 GLY A O 1
ATOM 3696 N N . PRO A 1 469 ? -17.131 0.863 27.279 1.00 45.06 469 PRO A N 1
ATOM 3697 C CA . PRO A 1 469 ? -17.101 0.605 28.730 1.00 45.06 469 PRO A CA 1
ATOM 3698 C C . PRO A 1 469 ? -16.045 -0.422 29.201 1.00 45.06 469 PRO A C 1
ATOM 3700 O O . PRO A 1 469 ? -15.908 -0.657 30.399 1.00 45.06 469 PRO A O 1
ATOM 3703 N N . GLY A 1 470 ? -15.295 -1.045 28.281 1.00 45.00 470 GLY A N 1
ATOM 3704 C CA . GLY A 1 470 ? -14.206 -1.982 28.580 1.00 45.00 470 GLY A CA 1
ATOM 3705 C C . GLY A 1 470 ? -12.826 -1.341 28.779 1.00 45.00 470 GLY A C 1
ATOM 3706 O O . GLY A 1 470 ? -12.032 -1.892 29.535 1.00 45.00 470 GLY A O 1
ATOM 3707 N N . VAL A 1 471 ? -12.542 -0.182 28.170 1.00 47.16 471 VAL A N 1
ATOM 3708 C CA . VAL A 1 471 ? -11.205 0.454 28.242 1.00 47.16 471 VAL A CA 1
ATOM 3709 C C . VAL A 1 471 ? -10.964 1.067 29.627 1.00 47.16 471 VAL A C 1
ATOM 3711 O O . VAL A 1 471 ? -9.880 0.940 30.186 1.00 47.16 471 VAL A O 1
ATOM 3714 N N . ALA A 1 472 ? -12.016 1.593 30.262 1.00 40.94 472 ALA A N 1
ATOM 3715 C CA . ALA A 1 472 ? -11.960 2.105 31.633 1.00 40.94 472 ALA A CA 1
ATOM 3716 C C . ALA A 1 472 ? -11.704 1.020 32.708 1.00 40.94 472 ALA A C 1
ATOM 3718 O O . ALA A 1 472 ? -11.364 1.356 33.836 1.00 40.94 472 ALA A O 1
ATOM 3719 N N . ARG A 1 473 ? -11.850 -0.281 32.393 1.00 38.19 473 ARG A N 1
ATOM 3720 C CA . ARG A 1 473 ? -11.614 -1.387 33.350 1.00 38.19 473 ARG A CA 1
ATOM 3721 C C . ARG A 1 473 ? -10.239 -2.047 33.245 1.00 38.19 473 ARG A C 1
ATOM 3723 O O . ARG A 1 473 ? -9.866 -2.748 34.177 1.00 38.19 473 ARG A O 1
ATOM 3730 N N . GLN A 1 474 ? -9.462 -1.795 32.188 1.00 40.97 474 GLN A N 1
ATOM 3731 C CA . GLN A 1 474 ? -8.046 -2.204 32.153 1.00 40.97 474 GLN A CA 1
ATOM 3732 C C . GLN A 1 474 ? -7.169 -1.406 33.138 1.00 40.97 474 GLN A C 1
ATOM 3734 O O . GLN A 1 474 ? -5.996 -1.712 33.288 1.00 40.97 474 GLN A O 1
ATOM 3739 N N . GLN A 1 475 ? -7.740 -0.421 33.841 1.00 41.06 475 GLN A N 1
ATOM 3740 C CA . GLN A 1 475 ? -7.087 0.317 34.924 1.00 41.06 475 GLN A CA 1
ATOM 3741 C C . GLN A 1 475 ? -7.158 -0.378 36.300 1.00 41.06 475 GLN A C 1
ATOM 3743 O O . GLN A 1 475 ? -6.605 0.158 37.254 1.00 41.06 475 GLN A O 1
ATOM 3748 N N . VAL A 1 476 ? -7.830 -1.532 36.439 1.00 34.00 476 VAL A N 1
ATOM 3749 C CA . VAL A 1 476 ? -8.036 -2.193 37.752 1.00 34.00 476 VAL A CA 1
ATOM 3750 C C . VAL A 1 476 ? -7.529 -3.649 37.785 1.00 34.00 476 VAL A C 1
ATOM 3752 O O . VAL A 1 476 ? -7.830 -4.373 38.728 1.00 34.00 476 VAL A O 1
ATOM 3755 N N . ALA A 1 477 ? -6.766 -4.104 36.785 1.00 30.86 477 ALA A N 1
ATOM 3756 C CA . ALA A 1 477 ? -6.205 -5.462 36.760 1.00 30.86 477 ALA A CA 1
ATOM 3757 C C . ALA A 1 477 ? -4.694 -5.458 36.530 1.00 30.86 477 ALA A C 1
ATOM 3759 O O . ALA A 1 477 ? -4.263 -4.795 35.558 1.00 30.86 477 ALA A O 1
#

Foldseek 3Di:
DPPVVVVLLVLLVVLVVCLVVVCVVVQQEAEDPVCPVVVVVVVVVLNVLSCVCVPDDDDLSVLLSLLSQLLVLVVQLVLCVVPVVSNVSSVSSNVSSLVSLVVRDDDPLSNCLSVQLNVQLVVLQVLQCLKAQDQDPCPGHKYKDFVCVVDPPQQQAPQQVRWIWIDGRGIIGTDDPSLVVQSSVLSSLLSLLLSLLVVLLVLFPPPDPLSVLLSVLLNVLLVLLSSLLSHSRQDGDPCPVLSVVSNVVSSVLSNVSSCCSVPALLLLHFDQPPPPPPPPLPVQLVVLVVVLVVLVVVLVVCVVVVVCLAPCSLLVSLVSNLVSLLSNLLSVCLVPQQADDPVLLVVLLVQLLCLQCVCLQQVLVVCLSVDVVSVVSSSVSSNSSSNSLSSSLSNDDPLVNLSSVLVVLVSQLVSLVVLLCCVRVVVDHRHPSHDSVSSPVSSSVSSVVSSVVNSSSSSNNSSVSSNRPSSVCVVPD

Radius of gyration: 25.99 Å; chains: 1; bounding box: 71×54×65 Å